Protein AF-0000000085121428 (afdb_homodimer)

pLDDT: mean 95.09, std 6.98, range [43.88, 98.94]

Solvent-accessible surface area (backbone atoms only — not comparable to full-atom values): 26892 Å² total; per-residue (Å²): 131,85,56,60,37,46,73,66,38,60,29,31,43,31,63,50,98,85,44,57,40,47,47,63,35,38,82,85,40,70,51,75,55,95,56,24,30,36,47,29,59,68,45,44,69,33,48,38,15,32,75,37,65,28,44,57,73,83,46,60,56,24,41,34,24,58,59,48,66,53,49,37,56,73,45,44,45,66,77,79,47,90,74,77,50,62,70,55,46,27,33,50,36,46,74,43,48,60,19,51,48,34,37,35,38,35,36,51,34,43,30,22,59,63,53,44,53,52,28,52,26,10,27,91,71,16,36,29,40,29,21,25,71,51,65,68,34,47,52,46,14,52,56,39,29,49,78,71,69,43,51,89,25,47,46,81,37,87,36,56,48,71,81,49,56,92,60,60,64,22,45,21,36,39,34,46,49,90,59,60,53,67,30,49,68,40,47,57,64,19,32,28,67,32,14,26,41,34,38,48,33,71,44,69,67,48,46,40,54,32,36,46,42,47,61,70,66,38,36,46,47,84,53,49,32,36,34,63,33,53,39,45,35,42,64,41,59,95,59,58,42,72,46,92,69,62,74,50,89,72,39,34,44,37,38,30,31,32,32,58,41,59,89,77,102,133,84,57,60,38,44,74,65,39,62,30,30,44,30,62,50,97,84,46,56,41,46,48,62,35,39,82,84,39,68,52,74,56,96,56,23,31,35,49,30,60,68,44,45,68,33,50,38,14,32,75,38,66,28,42,56,76,83,44,58,57,24,42,33,26,58,59,47,64,54,50,36,56,73,43,44,46,66,77,81,46,90,74,77,50,62,71,54,47,27,32,50,35,46,73,42,48,59,19,50,48,33,37,33,37,35,36,49,36,43,32,22,59,62,52,43,54,50,28,51,26,11,26,91,72,16,35,29,38,30,20,25,73,50,63,68,35,47,52,46,15,51,56,40,28,49,77,72,68,42,51,88,27,46,48,82,37,86,36,55,48,72,81,48,56,90,59,62,64,21,45,22,38,39,35,45,49,91,59,60,53,67,31,48,69,39,47,56,65,19,32,26,66,33,14,25,43,34,37,46,30,71,44,70,66,47,44,41,54,32,36,45,43,48,61,69,65,39,37,46,47,85,52,49,31,36,35,61,32,53,40,46,36,42,64,42,61,93,60,60,41,71,47,93,71,61,73,52,90,71,38,34,44,36,38,30,30,32,32,59,42,58,91,76,102

Radius of gyration: 23.63 Å; Cα contacts (8 Å, |Δi|>4): 1276; chains: 2; bounding box: 53×72×55 Å

Organism: Pyrolobus fumarii (strain DSM 11204 / 1A) (NCBI:txid694429)

Secondary structure (DSSP, 8-state):
---B--TT-EEEEESSSS-EEEEE--TT-EEEETTEEEEHHHHTTSBTTEEEEPBSTT--EEEEE---HHHHHHHTS--SS----HHHHHHHHHHTT--TT-EEEEE--TTSHHHHHHHHHH-TT-EEEEEES-HHHHHHHHHHHHHHT-GGGEEEEES-GGG-----SEEEEEE-SS-GGGGHHHHHHHEEEEEEEEEEESSHHHHHHHHHHHHHH-SBPPPEEEEEEEEEE---GGG-SB-S-------EEEEEEB---GGG-/---B--TT-EEEEESSSS-EEEEE--TT-EEEETTEEEEHHHHTTSBTTEEEEPBSTT--EEEEE---HHHHHHHTS--SS----HHHHHHHHHHTT--TT-EEEEE--TTSHHHHHHHHHH-TT-EEEEEES-HHHHHHHHHHHHHHT-GGGEEEEES-GGG-----SEEEEEE-SS-GGGGHHHHHHHEEEEEEEEEEESSHHHHHHHHHHHHHH-SBPPPEEEEEEEEEE---GGG-SB-S-------EEEEEEB---GGG-

Structure (mmCIF, N/CA/C/O backbone):
data_AF-0000000085121428-model_v1
#
loop_
_entity.id
_entity.type
_entity.pdbx_description
1 polymer 'Methyltransferase type 11'
#
loop_
_atom_site.group_PDB
_atom_site.id
_atom_site.type_symbol
_atom_site.label_atom_id
_atom_site.label_alt_id
_atom_site.label_comp_id
_atom_site.label_asym_id
_atom_site.label_entity_id
_atom_site.label_seq_id
_atom_site.pdbx_PDB_ins_code
_atom_site.Cartn_x
_atom_site.Cartn_y
_atom_site.Cartn_z
_atom_site.occupancy
_atom_site.B_iso_or_equiv
_atom_site.auth_seq_id
_atom_site.auth_comp_id
_atom_site.auth_asym_id
_atom_site.auth_atom_id
_atom_site.pdbx_PDB_model_num
ATOM 1 N N . MET A 1 1 ? 0.292 12.938 25.719 1 49.88 1 MET A N 1
ATOM 2 C CA . MET A 1 1 ? 1.582 13.609 25.859 1 49.88 1 MET A CA 1
ATOM 3 C C . MET A 1 1 ? 1.86 14.523 24.672 1 49.88 1 MET A C 1
ATOM 5 O O . MET A 1 1 ? 1.572 14.172 23.531 1 49.88 1 MET A O 1
ATOM 9 N N . THR A 1 2 ? 2.09 15.836 24.859 1 69.94 2 THR A N 1
ATOM 10 C CA . THR A 1 2 ? 2.305 16.922 23.906 1 69.94 2 THR A CA 1
ATOM 11 C C . THR A 1 2 ? 3.58 16.688 23.094 1 69.94 2 THR A C 1
ATOM 13 O O . THR A 1 2 ? 4.605 16.281 23.656 1 69.94 2 THR A O 1
ATOM 16 N N . CYS A 1 3 ? 3.521 16.391 21.844 1 88.44 3 CYS A N 1
ATOM 17 C CA . CYS A 1 3 ? 4.676 16.234 20.969 1 88.44 3 CYS A CA 1
ATOM 18 C C . CYS A 1 3 ? 5.465 17.531 20.891 1 88.44 3 CYS A C 1
ATOM 20 O O . CYS A 1 3 ? 4.957 18.547 20.375 1 88.44 3 CYS A O 1
ATOM 22 N N . THR A 1 4 ? 6.656 17.484 21.562 1 93.69 4 THR A N 1
ATOM 23 C CA . THR A 1 4 ? 7.582 18.609 21.453 1 93.69 4 THR A CA 1
ATOM 24 C C . THR A 1 4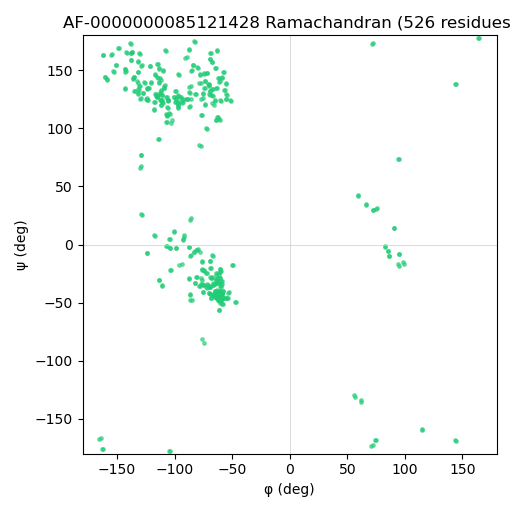 ? 8.836 18.203 20.672 1 93.69 4 THR A C 1
ATOM 26 O O . THR A 1 4 ? 9.43 17.156 20.953 1 93.69 4 THR A O 1
ATOM 29 N N . LEU A 1 5 ? 9.219 19 19.734 1 97.06 5 LEU A N 1
ATOM 30 C CA . LEU A 1 5 ? 10.359 18.688 18.891 1 97.06 5 LEU A CA 1
ATOM 31 C C . LEU A 1 5 ? 11.672 18.938 19.625 1 97.06 5 LEU A C 1
ATOM 33 O O . LEU A 1 5 ? 11.812 19.938 20.344 1 97.06 5 LEU A O 1
ATOM 37 N N . LYS A 1 6 ? 12.633 18.047 19.453 1 97.69 6 LYS A N 1
ATOM 38 C CA . LYS A 1 6 ? 13.914 18.125 20.156 1 97.69 6 LYS A CA 1
ATOM 39 C C . LYS A 1 6 ? 15.078 17.969 19.172 1 97.69 6 LYS A C 1
ATOM 41 O O . LYS A 1 6 ? 14.875 17.562 18.016 1 97.69 6 LYS A O 1
ATOM 46 N N . GLU A 1 7 ? 16.25 18.344 19.656 1 97.81 7 GLU A N 1
ATOM 47 C CA . GLU A 1 7 ? 17.438 18.094 18.859 1 97.81 7 GLU A CA 1
ATOM 48 C C . GLU A 1 7 ? 17.562 16.625 18.5 1 97.81 7 GLU A C 1
ATOM 50 O O . GLU A 1 7 ? 17.312 15.75 19.328 1 97.81 7 GLU A O 1
ATOM 55 N N . GLY A 1 8 ? 17.953 16.406 17.25 1 97 8 GLY A N 1
ATOM 56 C CA . GLY A 1 8 ? 18.109 15.031 16.797 1 97 8 GLY A CA 1
ATOM 57 C C . GLY A 1 8 ? 16.875 14.492 16.094 1 97 8 GLY A C 1
ATOM 58 O O . GLY A 1 8 ? 16.938 13.477 15.398 1 97 8 GLY A O 1
ATOM 59 N N . ASP A 1 9 ? 15.727 15.156 16.312 1 96.94 9 ASP A N 1
ATOM 60 C CA . ASP A 1 9 ? 14.492 14.711 15.672 1 96.94 9 ASP A CA 1
ATOM 61 C C . ASP A 1 9 ? 14.57 14.906 14.156 1 96.94 9 ASP A C 1
ATOM 63 O O . ASP A 1 9 ? 15.094 15.922 13.68 1 96.94 9 ASP A O 1
ATOM 67 N N . LEU A 1 10 ? 14.164 13.883 13.438 1 97 10 LEU A N 1
ATOM 68 C CA . LEU A 1 10 ? 13.898 14.062 12.016 1 97 10 LEU A CA 1
ATOM 69 C C . LEU A 1 10 ? 12.578 14.797 11.797 1 97 10 LEU A C 1
ATOM 71 O O . LEU A 1 10 ? 11.555 14.422 12.375 1 97 10 LEU A O 1
ATOM 75 N N . VAL A 1 11 ? 12.586 15.906 10.938 1 97.69 11 VAL A N 1
ATOM 76 C CA . VAL A 1 11 ? 11.367 16.688 10.758 1 97.69 11 VAL A CA 1
ATOM 77 C C . VAL A 1 11 ? 11.203 17.047 9.281 1 97.69 11 VAL A C 1
ATOM 79 O O . VAL A 1 11 ? 12.156 16.969 8.5 1 97.69 11 VAL A O 1
ATOM 82 N N . VAL A 1 12 ? 10.008 17.344 8.906 1 97.19 12 VAL A N 1
ATOM 83 C CA . VAL A 1 12 ? 9.711 18.031 7.656 1 97.19 12 VAL A CA 1
ATOM 84 C C . VAL A 1 12 ? 9.594 19.531 7.91 1 97.19 12 VAL A C 1
ATOM 86 O O . VAL A 1 12 ? 8.898 19.953 8.836 1 97.19 12 VAL A O 1
ATOM 89 N N . ILE A 1 13 ? 10.289 20.297 7.203 1 97.69 13 ILE A N 1
ATOM 90 C CA . ILE A 1 13 ? 10.109 21.734 7.156 1 97.69 13 ILE A CA 1
ATOM 91 C C . ILE A 1 13 ? 9.461 22.141 5.832 1 97.69 13 ILE A C 1
ATOM 93 O O . ILE A 1 13 ? 10.086 22.031 4.773 1 97.69 13 ILE A O 1
ATOM 97 N N . GLU A 1 14 ? 8.266 22.562 5.961 1 96.19 14 GLU A N 1
ATOM 98 C CA . GLU A 1 14 ? 7.473 22.906 4.785 1 96.19 14 GLU A CA 1
ATOM 99 C C . GLU A 1 14 ? 7.32 24.422 4.637 1 96.19 14 GLU A C 1
ATOM 101 O O . GLU A 1 14 ? 6.555 25.047 5.371 1 96.19 14 GLU A O 1
ATOM 106 N N . PHE A 1 15 ? 8.07 25 3.664 1 94.31 15 PHE A N 1
ATOM 107 C CA . PHE A 1 15 ? 7.953 26.422 3.381 1 94.31 15 PHE A CA 1
ATOM 108 C C . PHE A 1 15 ? 6.664 26.719 2.621 1 94.31 15 PHE A C 1
ATOM 110 O O . PHE A 1 15 ? 6.02 27.734 2.854 1 94.31 15 PHE A O 1
ATOM 117 N N . ASP A 1 16 ? 6.328 25.875 1.688 1 90 16 ASP A N 1
ATOM 118 C CA . ASP A 1 16 ? 5.09 25.891 0.91 1 90 16 ASP A CA 1
ATOM 119 C C . ASP A 1 16 ? 4.887 24.578 0.176 1 90 16 ASP A C 1
ATOM 121 O O . ASP A 1 16 ? 5.531 23.578 0.5 1 90 16 ASP A O 1
ATOM 125 N N . GLU A 1 17 ? 3.984 24.516 -0.751 1 84.25 17 GLU A N 1
ATOM 126 C CA . GLU A 1 17 ? 3.566 23.281 -1.398 1 84.25 17 GLU A CA 1
ATOM 127 C C . GLU A 1 17 ? 4.711 22.656 -2.193 1 84.25 17 GLU A C 1
ATOM 129 O O . GLU A 1 17 ? 4.758 21.438 -2.383 1 84.25 17 GLU A O 1
ATOM 134 N N . ARG A 1 18 ? 5.629 23.5 -2.582 1 86.44 18 ARG A N 1
ATOM 135 C CA . ARG A 1 18 ? 6.684 23.047 -3.475 1 86.44 18 ARG A CA 1
ATOM 136 C C . ARG A 1 18 ? 7.996 22.844 -2.719 1 86.44 18 ARG A C 1
ATOM 138 O O . ARG A 1 18 ? 8.891 22.156 -3.188 1 86.44 18 ARG A O 1
ATOM 145 N N . ARG A 1 19 ? 8.117 23.5 -1.573 1 93.69 19 ARG A N 1
ATOM 146 C CA . ARG A 1 19 ? 9.375 23.516 -0.842 1 93.69 19 ARG A CA 1
ATOM 147 C C . ARG A 1 19 ? 9.234 22.797 0.502 1 93.69 19 ARG A C 1
ATOM 149 O O . ARG A 1 19 ? 8.906 23.438 1.51 1 93.69 19 ARG A O 1
ATOM 156 N N . ARG A 1 20 ? 9.523 21.516 0.465 1 95.69 20 ARG A N 1
ATOM 157 C CA . ARG A 1 20 ? 9.547 20.672 1.652 1 95.69 20 ARG A CA 1
ATOM 158 C C . ARG A 1 20 ? 10.906 20 1.819 1 95.69 20 ARG A C 1
ATOM 160 O O . ARG A 1 20 ? 11.461 19.469 0.857 1 95.69 20 ARG A O 1
ATOM 167 N N . PHE A 1 21 ? 11.367 20.047 3.029 1 96.75 21 PHE A N 1
ATOM 168 C CA . PHE A 1 21 ? 12.68 19.484 3.314 1 96.75 21 PHE A CA 1
ATOM 169 C C . PHE A 1 21 ? 12.617 18.562 4.531 1 96.75 21 PHE A C 1
ATOM 171 O O . PHE A 1 21 ? 11.977 18.891 5.531 1 96.75 21 PHE A O 1
ATOM 178 N N . VAL A 1 22 ? 13.211 17.406 4.375 1 97.31 22 VAL A N 1
ATOM 179 C CA . VAL A 1 22 ? 13.375 16.531 5.52 1 97.31 22 VAL A CA 1
ATOM 180 C C . VAL A 1 22 ? 14.789 16.672 6.086 1 97.31 22 VAL A C 1
ATOM 182 O O . VAL A 1 22 ? 15.773 16.531 5.359 1 97.31 22 VAL A O 1
ATOM 185 N N . THR A 1 23 ? 14.867 16.969 7.348 1 96.69 23 THR A N 1
ATOM 186 C CA . THR A 1 23 ? 16.188 17.172 7.941 1 96.69 23 THR A CA 1
ATOM 187 C C . THR A 1 23 ? 16.172 16.812 9.422 1 96.69 23 THR A C 1
ATOM 189 O O . THR A 1 23 ? 15.117 16.781 10.055 1 96.69 23 THR A O 1
ATOM 192 N N . ARG A 1 24 ? 17.297 16.469 9.914 1 97.38 24 ARG A N 1
ATOM 193 C CA . ARG A 1 24 ? 17.484 16.25 11.344 1 97.38 24 ARG A CA 1
ATOM 194 C C . ARG A 1 24 ? 17.812 17.547 12.07 1 97.38 24 ARG A C 1
ATOM 196 O O . ARG A 1 24 ? 18.719 18.281 11.664 1 97.38 24 ARG A O 1
ATOM 203 N N . LEU A 1 25 ? 17.109 17.797 13.133 1 98 25 LEU A N 1
ATOM 204 C CA . LEU A 1 25 ? 17.312 19.047 13.875 1 98 25 LEU A CA 1
ATOM 205 C C . LEU A 1 25 ? 18.656 19.047 14.578 1 98 25 LEU A C 1
ATOM 207 O O . LEU A 1 25 ? 19.016 18.078 15.266 1 98 25 LEU A O 1
ATOM 211 N N . ARG A 1 26 ? 1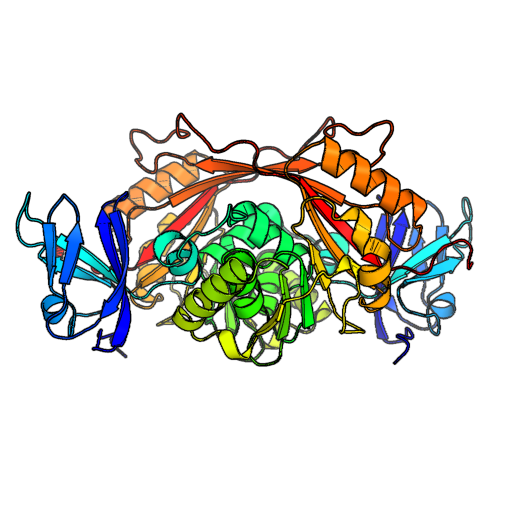9.359 20.094 14.367 1 98.19 26 ARG A N 1
ATOM 212 C CA . ARG A 1 26 ? 20.656 20.312 15.016 1 98.19 26 ARG A CA 1
ATOM 213 C C . ARG A 1 26 ? 20.766 21.734 15.531 1 98.19 26 ARG A C 1
ATOM 215 O O . ARG A 1 26 ? 20.484 22.688 14.805 1 98.19 26 ARG A O 1
ATOM 222 N N . LYS A 1 27 ? 21.203 21.828 16.812 1 98.12 27 LYS A N 1
ATOM 223 C CA . LYS A 1 27 ? 21.422 23.156 17.359 1 98.12 27 LYS A CA 1
ATOM 224 C C . LYS A 1 27 ? 22.391 23.953 16.516 1 98.12 27 LYS A C 1
ATOM 226 O O . LYS A 1 27 ? 23.422 23.438 16.094 1 98.12 27 LYS A O 1
ATOM 231 N N . GLY A 1 28 ? 22.047 25.172 16.219 1 97.88 28 GLY A N 1
ATOM 232 C CA . GLY A 1 28 ? 22.922 26.062 15.461 1 97.88 28 GLY A CA 1
ATOM 233 C C . GLY A 1 28 ? 22.766 25.891 13.961 1 97.88 28 GLY A C 1
ATOM 234 O O . GLY A 1 28 ? 23.281 26.719 13.195 1 97.88 28 GLY A O 1
ATOM 235 N N . ALA A 1 29 ? 22.062 24.891 13.492 1 98.06 29 ALA A N 1
ATOM 236 C CA . ALA A 1 29 ? 21.906 24.625 12.062 1 98.06 29 ALA A CA 1
ATOM 237 C C . ALA A 1 29 ? 20.719 25.406 11.484 1 98.06 29 ALA A C 1
ATOM 239 O O . ALA A 1 29 ? 20 26.078 12.219 1 98.06 29 ALA A O 1
ATOM 240 N N . ARG A 1 30 ? 20.688 25.406 10.18 1 97.69 30 ARG A N 1
ATOM 241 C CA . ARG A 1 30 ? 19.578 26.062 9.484 1 97.69 30 ARG A CA 1
ATOM 242 C C . ARG A 1 30 ? 19.188 25.281 8.242 1 97.69 30 ARG A C 1
ATOM 244 O O . ARG A 1 30 ? 19.969 24.484 7.715 1 97.69 30 ARG A O 1
ATOM 251 N N . THR A 1 31 ? 17.953 25.391 7.902 1 97 31 THR A N 1
ATOM 252 C CA . THR A 1 31 ? 17.438 24.891 6.625 1 97 31 THR A CA 1
ATOM 253 C C . THR A 1 31 ? 17.016 26.062 5.73 1 97 31 THR A C 1
ATOM 255 O O . THR A 1 31 ? 16.141 26.844 6.102 1 97 31 THR A O 1
ATOM 258 N N . GLY A 1 32 ? 17.672 26.125 4.555 1 93.69 32 GLY A N 1
ATOM 259 C CA . GLY A 1 32 ? 17.438 27.266 3.684 1 93.69 32 GLY A CA 1
ATOM 260 C C . GLY A 1 32 ? 16.672 26.906 2.426 1 93.69 32 GLY A C 1
ATOM 261 O O . GLY A 1 32 ? 16.672 25.734 2.004 1 93.69 32 GLY A O 1
ATOM 262 N N . SER A 1 33 ? 15.906 27.828 1.925 1 91.81 33 SER A N 1
ATOM 263 C CA . SER A 1 33 ? 15.25 27.812 0.625 1 91.81 33 SER A CA 1
ATOM 264 C C . SER A 1 33 ? 15.344 29.172 -0.067 1 91.81 33 SER A C 1
ATOM 266 O O . SER A 1 33 ? 15.906 30.109 0.489 1 91.81 33 SER A O 1
ATOM 268 N N . ASP A 1 34 ? 14.914 29.25 -1.321 1 92.69 34 ASP A N 1
ATOM 269 C CA . ASP A 1 34 ? 14.961 30.5 -2.061 1 92.69 34 ASP A CA 1
ATOM 270 C C . ASP A 1 34 ? 14 31.531 -1.464 1 92.69 34 ASP A C 1
ATOM 272 O O . ASP A 1 34 ? 14.102 32.719 -1.756 1 92.69 34 ASP A O 1
ATOM 276 N N . VAL A 1 35 ? 13.164 31.094 -0.541 1 93.56 35 VAL A N 1
ATOM 277 C CA . VAL A 1 35 ? 12.188 32.031 0.007 1 93.56 35 VAL A CA 1
ATOM 278 C C . VAL A 1 35 ? 12.586 32.406 1.433 1 93.56 35 VAL A C 1
ATOM 280 O O . VAL A 1 35 ? 11.852 33.156 2.111 1 93.56 35 VAL A O 1
ATOM 283 N N . GLY A 1 36 ? 13.711 31.797 1.885 1 95.19 36 GLY A N 1
ATOM 284 C CA . GLY A 1 36 ? 14.156 32.156 3.225 1 95.19 36 GLY A CA 1
ATOM 285 C C . GLY A 1 36 ? 14.773 30.969 3.965 1 95.19 36 GLY A C 1
ATOM 286 O O . GLY A 1 36 ? 15.094 29.953 3.357 1 95.19 36 GLY A O 1
ATOM 287 N N . VAL A 1 37 ? 14.969 31.266 5.293 1 96.81 37 VAL A N 1
ATOM 288 C CA . VAL A 1 37 ? 15.695 30.281 6.086 1 96.81 37 VAL A CA 1
ATOM 289 C C . VAL A 1 37 ? 14.945 30 7.387 1 96.81 37 VAL A C 1
ATOM 291 O O . VAL A 1 37 ? 14.352 30.906 7.969 1 96.81 37 VAL A O 1
ATOM 294 N N . VAL A 1 38 ? 14.883 28.781 7.801 1 97.5 38 VAL A N 1
ATOM 295 C CA . VAL A 1 38 ? 14.391 28.375 9.117 1 97.5 38 VAL A CA 1
ATOM 296 C C . VAL A 1 38 ? 15.562 27.969 10 1 97.5 38 VAL A C 1
ATOM 298 O O . VAL A 1 38 ? 16.359 27.109 9.625 1 97.5 38 VAL A O 1
ATOM 301 N N . LEU A 1 39 ? 15.648 28.609 11.141 1 98.06 39 LEU A N 1
ATOM 302 C CA . LEU A 1 39 ? 16.672 28.219 12.109 1 98.06 39 LEU A CA 1
ATOM 303 C C . LEU A 1 39 ? 16.203 27.031 12.93 1 98.06 39 LEU A C 1
ATOM 305 O O . LEU A 1 39 ? 15.102 27.031 13.469 1 98.06 39 LEU A O 1
ATOM 309 N N . HIS A 1 40 ? 17.078 26.016 12.992 1 98.5 40 HIS A N 1
ATOM 310 C CA . HIS A 1 40 ? 16.719 24.828 13.766 1 98.5 40 HIS A CA 1
ATOM 311 C C . HIS A 1 40 ? 16.453 25.188 15.227 1 98.5 40 HIS A C 1
ATOM 313 O O . HIS A 1 40 ? 15.617 24.562 15.883 1 98.5 40 HIS A O 1
ATOM 319 N N . ASP A 1 41 ? 17.125 26.188 15.742 1 98.12 41 ASP A N 1
ATOM 320 C CA . ASP A 1 41 ? 16.938 26.641 17.125 1 98.12 41 ASP A CA 1
ATOM 321 C C . ASP A 1 41 ? 15.523 27.141 17.344 1 98.12 41 ASP A C 1
ATOM 323 O O . ASP A 1 41 ? 14.992 27.047 18.453 1 98.12 41 ASP A O 1
ATOM 327 N N . ASP A 1 42 ? 14.891 27.719 16.328 1 97 42 ASP A N 1
ATOM 328 C CA . ASP A 1 42 ? 13.508 28.172 16.422 1 97 42 ASP A CA 1
ATOM 329 C C . ASP A 1 42 ? 12.547 26.984 16.438 1 97 42 ASP A C 1
ATOM 331 O O . ASP A 1 42 ? 11.391 27.109 16.859 1 97 42 ASP A O 1
ATOM 335 N N . VAL A 1 43 ? 12.961 25.875 15.898 1 97.56 43 VAL A N 1
ATOM 336 C CA . VAL A 1 43 ? 12.133 24.688 15.781 1 97.56 43 VAL A CA 1
ATOM 337 C C . VAL A 1 43 ? 12.242 23.859 17.062 1 97.56 43 VAL A C 1
ATOM 339 O O . VAL A 1 43 ? 11.242 23.344 17.562 1 97.56 43 VAL A O 1
ATOM 342 N N . ILE A 1 44 ? 13.477 23.734 17.531 1 98 44 ILE A N 1
ATOM 343 C CA . ILE A 1 44 ? 13.727 22.922 18.719 1 98 44 ILE A CA 1
ATOM 344 C C . ILE A 1 44 ? 12.93 23.5 19.906 1 98 44 ILE A C 1
ATOM 346 O O . ILE A 1 44 ? 13.016 24.688 20.188 1 98 44 ILE A O 1
ATOM 350 N N . GLY A 1 45 ? 12.109 22.688 20.516 1 96.12 45 GLY A N 1
ATOM 351 C CA . GLY A 1 45 ? 11.273 23.109 21.625 1 96.12 45 GLY A CA 1
ATOM 352 C C . GLY A 1 45 ? 9.844 23.438 21.203 1 96.12 45 GLY A C 1
ATOM 353 O O . GLY A 1 45 ? 8.961 23.578 22.047 1 96.12 45 GLY A O 1
ATOM 354 N N . SER A 1 46 ? 9.555 23.609 19.938 1 94.62 46 SER A N 1
ATOM 355 C CA . SER A 1 46 ? 8.211 23.891 19.438 1 94.62 46 SER A CA 1
ATOM 356 C C . SER A 1 46 ? 7.375 22.625 19.344 1 94.62 46 SER A C 1
ATOM 358 O O . SER A 1 46 ? 7.922 21.516 19.281 1 94.62 46 SER A O 1
ATOM 360 N N . PRO A 1 47 ? 6.117 22.766 19.469 1 93.62 47 PRO A N 1
ATOM 361 C CA . PRO A 1 47 ? 5.25 21.594 19.297 1 93.62 47 PRO A CA 1
ATOM 362 C C . PRO A 1 47 ? 5.305 21.031 17.891 1 93.62 47 PRO A C 1
ATOM 364 O O . PRO A 1 47 ? 5.547 21.766 16.922 1 93.62 47 PRO A O 1
ATOM 367 N N . CYS A 1 48 ? 5.043 19.688 17.797 1 94.12 48 CYS A N 1
ATOM 368 C CA . CYS A 1 48 ? 4.859 19.094 16.469 1 94.12 48 CYS A CA 1
ATOM 369 C C . CYS A 1 48 ? 3.674 19.734 15.758 1 94.12 48 CYS A C 1
ATOM 371 O O . CYS A 1 48 ? 2.629 19.969 16.359 1 94.12 48 CYS A O 1
ATOM 373 N N . GLY A 1 49 ? 3.887 19.922 14.508 1 93.62 49 GLY A N 1
ATOM 374 C CA . GLY A 1 49 ? 2.812 20.5 13.727 1 93.62 49 GLY A CA 1
ATOM 375 C C . GLY A 1 49 ? 2.631 22 13.977 1 93.62 49 GLY A C 1
ATOM 376 O O . GLY A 1 49 ? 1.507 22.5 13.961 1 93.62 49 GLY A O 1
ATOM 377 N N . SER A 1 50 ? 3.674 22.688 14.281 1 93.75 50 SER A N 1
ATOM 378 C CA . SER A 1 50 ? 3.59 24.125 14.562 1 93.75 50 SER A CA 1
ATOM 379 C C . SER A 1 50 ? 4.191 24.938 13.422 1 93.75 50 SER A C 1
ATOM 381 O O . SER A 1 50 ? 4.82 24.391 12.516 1 93.75 50 SER A O 1
ATOM 383 N N . TYR A 1 51 ? 3.93 26.234 13.43 1 94.5 51 TYR A N 1
ATOM 384 C CA . TYR A 1 51 ? 4.504 27.188 12.492 1 94.5 51 TYR A CA 1
ATOM 385 C C . TYR A 1 51 ? 5.684 27.922 13.117 1 94.5 51 TYR A C 1
ATOM 387 O O . TYR A 1 51 ? 5.609 28.359 14.266 1 94.5 51 TYR A O 1
ATOM 395 N N . VAL A 1 52 ? 6.762 27.984 12.375 1 95.38 52 VAL A N 1
ATOM 396 C CA . VAL A 1 52 ? 7.945 28.703 12.844 1 95.38 52 VAL A CA 1
ATOM 397 C C . VAL A 1 52 ? 8.305 29.812 11.859 1 95.38 52 VAL A C 1
ATOM 399 O O . VAL A 1 52 ? 8.016 29.703 10.664 1 95.38 52 VAL A O 1
ATOM 402 N N . PRO A 1 53 ? 8.953 30.859 12.336 1 95.31 53 PRO A N 1
ATOM 403 C CA . PRO A 1 53 ? 9.25 31.984 11.453 1 95.31 53 PRO A CA 1
ATOM 404 C C . PRO A 1 53 ? 10.305 31.672 10.398 1 95.31 53 PRO A C 1
ATOM 406 O O . PRO A 1 53 ? 11.258 30.938 10.68 1 95.31 53 PRO A O 1
ATOM 409 N N . VAL A 1 54 ? 10.062 32.094 9.227 1 96.12 54 VAL A N 1
ATOM 410 C CA . VAL A 1 54 ? 11.055 32.062 8.156 1 96.12 54 VAL A CA 1
ATOM 411 C C . VAL A 1 54 ? 11.805 33.406 8.125 1 96.12 54 VAL A C 1
ATOM 413 O O . VAL A 1 54 ? 11.195 34.469 8.07 1 96.12 54 VAL A O 1
ATOM 416 N N . ARG A 1 55 ? 13.047 33.25 8.211 1 94.69 55 ARG A N 1
ATOM 417 C CA . ARG A 1 55 ? 13.867 34.469 8.234 1 94.69 55 ARG A CA 1
ATOM 418 C C . ARG A 1 55 ? 14.414 34.781 6.844 1 94.69 55 ARG A C 1
ATOM 420 O O . ARG A 1 55 ? 14.75 33.875 6.082 1 94.69 55 ARG A O 1
ATOM 427 N N . GLY A 1 56 ? 14.508 36.094 6.672 1 86.06 56 GLY A N 1
ATOM 428 C CA . GLY A 1 56 ? 15.008 36.531 5.371 1 86.06 56 GLY A CA 1
ATOM 429 C C . GLY A 1 56 ? 14.008 36.312 4.25 1 86.06 56 GLY A C 1
ATOM 430 O O . GLY A 1 56 ? 12.922 35.781 4.477 1 86.06 56 GLY A O 1
ATOM 431 N N . GLY A 1 57 ? 14.367 36.844 3.043 1 79.94 57 GLY A N 1
ATOM 432 C CA . GLY A 1 57 ? 13.539 36.719 1.858 1 79.94 57 GLY A CA 1
ATOM 433 C C . GLY A 1 57 ? 12.18 37.375 2.002 1 79.94 57 GLY A C 1
ATOM 434 O O . GLY A 1 57 ? 12.086 38.531 2.371 1 79.94 57 GLY A O 1
ATOM 435 N N . ARG A 1 58 ? 11.07 36.75 1.628 1 77 58 ARG A N 1
ATOM 436 C CA . ARG A 1 58 ? 9.711 37.281 1.646 1 77 58 ARG A CA 1
ATOM 437 C C . ARG A 1 58 ? 9.117 37.219 3.051 1 77 58 ARG A C 1
ATOM 439 O O . ARG A 1 58 ? 8.055 37.812 3.303 1 77 58 ARG A O 1
ATOM 446 N N . GLY A 1 59 ? 9.867 36.625 4.035 1 81.5 59 GLY A N 1
ATOM 447 C CA . GLY A 1 59 ? 9.312 36.438 5.363 1 81.5 59 GLY A CA 1
ATOM 448 C C . GLY A 1 59 ? 8.227 35.375 5.402 1 81.5 59 GLY A C 1
ATOM 449 O O . GLY A 1 59 ? 8.148 34.531 4.516 1 81.5 59 GLY A O 1
ATOM 450 N N . GLY A 1 60 ? 7.504 35.188 6.562 1 91.25 60 GLY A N 1
ATOM 451 C CA . GLY A 1 60 ? 6.418 34.219 6.703 1 91.25 60 GLY A CA 1
ATOM 452 C C . GLY A 1 60 ? 6.723 33.125 7.688 1 91.25 60 GLY A C 1
ATOM 453 O O . GLY A 1 60 ? 7.441 33.312 8.672 1 91.25 60 GLY A O 1
ATOM 454 N N . TYR A 1 61 ? 5.965 32.062 7.492 1 94.31 61 TYR A N 1
ATOM 455 C CA . TYR A 1 61 ? 6.113 30.938 8.414 1 94.31 61 TYR A CA 1
ATOM 456 C C . TYR A 1 61 ? 6.254 29.625 7.656 1 94.31 61 TYR A C 1
ATOM 458 O O . TYR A 1 61 ? 5.746 29.484 6.543 1 94.31 61 TYR A O 1
ATOM 466 N N . ALA A 1 62 ? 6.984 28.75 8.258 1 95.5 62 ALA A N 1
ATOM 467 C CA . ALA A 1 62 ? 7.09 27.375 7.766 1 95.5 62 ALA A CA 1
ATOM 468 C C . ALA A 1 62 ? 6.441 26.406 8.742 1 95.5 62 ALA A C 1
ATOM 470 O O . ALA A 1 62 ? 6.477 26.609 9.961 1 95.5 62 ALA A O 1
ATOM 471 N N . LEU A 1 63 ? 5.836 25.453 8.172 1 95.75 63 LEU A N 1
ATOM 472 C CA . LEU A 1 63 ? 5.238 24.391 8.984 1 95.75 63 LEU A CA 1
ATOM 473 C C . LEU A 1 63 ? 6.25 23.297 9.281 1 95.75 63 LEU A C 1
ATOM 475 O O . LEU A 1 63 ? 7 22.875 8.398 1 95.75 63 LEU A O 1
ATOM 479 N N . VAL A 1 64 ? 6.266 22.859 10.578 1 96.81 64 VAL A N 1
ATOM 480 C CA . VAL A 1 64 ? 7.215 21.812 10.961 1 96.81 64 VAL A CA 1
ATOM 481 C C . VAL A 1 64 ? 6.48 20.672 11.648 1 96.81 64 VAL A C 1
ATOM 483 O O . VAL A 1 64 ? 5.723 20.891 12.594 1 96.81 64 VAL A O 1
ATOM 486 N N . TYR A 1 65 ? 6.711 19.453 11.234 1 95.31 65 TYR A N 1
ATOM 487 C CA . TYR A 1 65 ? 6.074 18.266 11.805 1 95.31 65 TYR A CA 1
ATOM 488 C C . TYR A 1 65 ? 6.941 17.031 11.609 1 95.31 65 TYR A C 1
ATOM 490 O O . TYR A 1 65 ? 7.922 17.062 10.859 1 95.31 65 TYR A O 1
ATOM 498 N N . LYS A 1 66 ? 6.645 15.977 12.352 1 95.38 66 LYS A N 1
ATOM 499 C CA . LYS A 1 66 ? 7.359 14.719 12.188 1 95.38 66 LYS A CA 1
ATOM 500 C C . LYS A 1 66 ? 6.996 14.047 10.867 1 95.38 66 LYS A C 1
ATOM 502 O O . LYS A 1 66 ? 5.824 14.008 10.484 1 95.38 66 LYS A O 1
ATOM 507 N N . PRO A 1 67 ? 7.98 13.516 10.195 1 95.5 67 PRO A N 1
ATOM 508 C CA . PRO A 1 67 ? 7.723 12.953 8.867 1 95.5 67 PRO A CA 1
ATOM 509 C C . PRO A 1 67 ? 7.074 11.57 8.93 1 95.5 67 PRO A C 1
ATOM 511 O O . PRO A 1 67 ? 7.312 10.812 9.875 1 95.5 67 PRO A O 1
ATOM 514 N N . SER A 1 68 ? 6.238 11.312 7.977 1 93.06 68 SER A N 1
ATOM 515 C CA . SER A 1 68 ? 5.859 9.938 7.652 1 93.06 68 SER A CA 1
ATOM 516 C C . SER A 1 68 ? 6.895 9.273 6.75 1 93.06 68 SER A C 1
ATOM 518 O O . SER A 1 68 ? 7.844 9.922 6.309 1 93.06 68 SER A O 1
ATOM 520 N N . ILE A 1 69 ? 6.715 8 6.488 1 94.5 69 ILE A N 1
ATOM 521 C CA . ILE A 1 69 ? 7.637 7.289 5.609 1 94.5 69 ILE A CA 1
ATOM 522 C C . ILE A 1 69 ? 7.625 7.93 4.223 1 94.5 69 ILE A C 1
ATOM 524 O O . ILE A 1 69 ? 8.68 8.109 3.605 1 94.5 69 ILE A O 1
ATOM 528 N N . ILE A 1 70 ? 6.504 8.312 3.734 1 95.06 70 ILE A N 1
ATOM 529 C CA . ILE A 1 70 ? 6.387 8.852 2.385 1 95.06 70 ILE A CA 1
ATOM 530 C C . ILE A 1 70 ? 7.062 10.227 2.322 1 95.06 70 ILE A C 1
ATOM 532 O O . ILE A 1 70 ? 7.66 10.578 1.304 1 95.06 70 ILE A O 1
ATOM 536 N N . ASP A 1 71 ? 6.969 11.047 3.387 1 95.5 71 ASP A N 1
ATOM 537 C CA . ASP A 1 71 ? 7.68 12.32 3.434 1 95.5 71 ASP A CA 1
ATOM 538 C C . ASP A 1 71 ? 9.18 12.125 3.203 1 95.5 71 ASP A C 1
ATOM 540 O O . ASP A 1 71 ? 9.789 12.859 2.43 1 95.5 71 ASP A O 1
ATOM 544 N N . VAL A 1 72 ? 9.688 11.133 3.893 1 96.56 72 VAL A N 1
ATOM 545 C CA . VAL A 1 72 ? 11.125 10.883 3.828 1 96.56 72 VAL A CA 1
ATOM 546 C C . VAL A 1 72 ? 11.5 10.375 2.439 1 96.56 72 VAL A C 1
ATOM 548 O O . VAL A 1 72 ? 12.484 10.828 1.852 1 96.56 72 VAL A O 1
ATOM 551 N N . LEU A 1 73 ? 10.695 9.484 1.916 1 95.69 73 LEU A N 1
ATOM 552 C CA . LEU A 1 73 ? 10.961 8.945 0.588 1 95.69 73 LEU A CA 1
ATOM 553 C C . LEU A 1 73 ? 10.93 10.047 -0.466 1 95.69 73 LEU A C 1
ATOM 555 O O . LEU A 1 73 ? 11.812 10.117 -1.323 1 95.69 73 LEU A O 1
ATOM 559 N N . GLU A 1 74 ? 9.984 10.914 -0.352 1 93.12 74 GLU A N 1
ATOM 560 C CA . GLU A 1 74 ? 9.75 11.914 -1.39 1 93.12 74 GLU A CA 1
ATOM 561 C C . GLU A 1 74 ? 10.688 13.102 -1.229 1 93.12 74 GLU A C 1
ATOM 563 O O . GLU A 1 74 ? 11.125 13.695 -2.217 1 93.12 74 GLU A O 1
ATOM 568 N N . HIS A 1 75 ? 11.039 13.43 0.019 1 94.12 75 HIS A N 1
ATOM 569 C CA . HIS A 1 75 ? 11.711 14.703 0.223 1 94.12 75 HIS A CA 1
ATOM 570 C C . HIS A 1 75 ? 13.047 14.516 0.934 1 94.12 75 HIS A C 1
ATOM 572 O O . HIS A 1 75 ? 13.852 15.453 1.02 1 94.12 75 HIS A O 1
ATOM 578 N N . GLY A 1 76 ? 13.344 13.344 1.382 1 94.5 76 GLY A N 1
ATOM 579 C CA . GLY A 1 76 ? 14.531 13.141 2.191 1 94.5 76 GLY A CA 1
ATOM 580 C C . GLY A 1 76 ? 15.602 12.344 1.479 1 94.5 76 GLY A C 1
ATOM 581 O O . GLY A 1 76 ? 16.797 12.602 1.654 1 94.5 76 GLY A O 1
ATOM 582 N N . PHE A 1 77 ? 15.18 11.422 0.692 1 94.88 77 PHE A N 1
ATOM 583 C CA . PHE A 1 77 ? 16.109 10.492 0.073 1 94.88 77 PHE A CA 1
ATOM 584 C C . PHE A 1 77 ? 16.891 11.172 -1.049 1 94.88 77 PHE A C 1
ATOM 586 O O . PHE A 1 77 ? 16.312 11.914 -1.849 1 94.88 77 PHE A O 1
ATOM 593 N N . ARG A 1 78 ? 18.125 10.93 -1.034 1 90.5 78 ARG A N 1
ATOM 594 C CA . ARG A 1 78 ? 18.922 11.242 -2.217 1 90.5 78 ARG A CA 1
ATOM 595 C C . ARG A 1 78 ? 18.578 10.305 -3.371 1 90.5 78 ARG A C 1
ATOM 597 O O . ARG A 1 78 ? 18.516 9.086 -3.188 1 90.5 78 ARG A O 1
ATOM 604 N N . ARG A 1 79 ? 18.375 10.93 -4.523 1 85.94 79 ARG A N 1
ATOM 605 C CA . ARG A 1 79 ? 17.969 10.117 -5.668 1 85.94 79 ARG A CA 1
ATOM 606 C C . ARG A 1 79 ? 19.156 9.867 -6.609 1 85.94 79 ARG A C 1
ATOM 608 O O . ARG A 1 79 ? 19.641 10.797 -7.254 1 85.94 79 ARG A O 1
ATOM 615 N N . ALA A 1 80 ? 19.641 8.688 -6.594 1 81.38 80 ALA A N 1
ATOM 616 C CA . ALA A 1 80 ? 20.719 8.289 -7.496 1 81.38 80 ALA A CA 1
ATOM 617 C C . ALA A 1 80 ? 20.172 7.602 -8.742 1 81.38 80 ALA A C 1
ATOM 619 O O . ALA A 1 80 ? 20.875 7.465 -9.75 1 81.38 80 ALA A O 1
ATOM 620 N N . THR A 1 81 ? 18.984 7.168 -8.703 1 84.12 81 THR A N 1
ATOM 621 C CA . THR A 1 81 ? 18.312 6.465 -9.797 1 84.12 81 THR A CA 1
ATOM 622 C C . THR A 1 81 ? 16.844 6.871 -9.875 1 84.12 81 THR A C 1
ATOM 624 O O . THR A 1 81 ? 16.344 7.574 -9 1 84.12 81 THR A O 1
ATOM 627 N N . GLN A 1 82 ? 16.281 6.5 -11 1 86.44 82 GLN A N 1
ATOM 628 C CA . GLN A 1 82 ? 14.836 6.645 -11.078 1 86.44 82 GLN A CA 1
ATOM 629 C C . GLN A 1 82 ? 14.141 5.77 -10.039 1 86.44 82 GLN A C 1
ATOM 631 O O . GLN A 1 82 ? 14.594 4.656 -9.75 1 86.44 82 GLN A O 1
ATOM 636 N N . VAL A 1 83 ? 13.055 6.258 -9.453 1 90.25 83 VAL A N 1
ATOM 637 C CA . VAL A 1 83 ? 12.383 5.543 -8.367 1 90.25 83 VAL A CA 1
ATOM 638 C C . VAL A 1 83 ? 11.008 5.082 -8.82 1 90.25 83 VAL A C 1
ATOM 640 O O . VAL A 1 83 ? 10.43 5.652 -9.75 1 90.25 83 VAL A O 1
ATOM 643 N N . ILE A 1 84 ? 10.562 3.967 -8.227 1 95.81 84 ILE A N 1
ATOM 644 C CA . ILE A 1 84 ? 9.164 3.584 -8.375 1 95.81 84 ILE A CA 1
ATOM 645 C C . ILE A 1 84 ? 8.289 4.469 -7.488 1 95.81 84 ILE A C 1
ATOM 647 O O . ILE A 1 84 ? 8.469 4.504 -6.27 1 95.81 84 ILE A O 1
ATOM 651 N N . TYR A 1 85 ? 7.309 5.082 -8.07 1 95 85 TYR A N 1
ATOM 652 C CA . TYR A 1 85 ? 6.461 6.031 -7.355 1 95 85 TYR A CA 1
ATOM 653 C C . TYR A 1 85 ? 5.586 5.316 -6.332 1 95 85 TYR A C 1
ATOM 655 O O . TYR A 1 85 ? 5.277 4.133 -6.488 1 95 85 TYR A O 1
ATOM 663 N N . PRO A 1 86 ? 5.113 6.07 -5.387 1 95.75 86 PRO A N 1
ATOM 664 C CA . PRO A 1 86 ? 4.293 5.48 -4.324 1 95.75 86 PRO A CA 1
ATOM 665 C C . PRO A 1 86 ? 3.037 4.797 -4.859 1 95.75 86 PRO A C 1
ATOM 667 O O . PRO A 1 86 ? 2.621 3.762 -4.336 1 95.75 86 PRO A O 1
ATOM 670 N N . LYS A 1 87 ? 2.428 5.32 -5.926 1 96.94 87 LYS A N 1
ATOM 671 C CA . LYS A 1 87 ? 1.231 4.688 -6.477 1 96.94 87 LYS A CA 1
ATOM 672 C C . LYS A 1 87 ? 1.521 3.256 -6.922 1 96.94 87 LYS A C 1
ATOM 674 O O . LYS A 1 87 ? 0.684 2.367 -6.75 1 96.94 87 LYS A O 1
ATOM 679 N N . ASP A 1 88 ? 2.717 3.043 -7.465 1 98.25 88 ASP A N 1
ATOM 680 C CA . ASP A 1 88 ? 3.105 1.728 -7.965 1 98.25 88 ASP A CA 1
ATOM 681 C C . ASP A 1 88 ? 3.662 0.855 -6.84 1 98.25 88 ASP A C 1
ATOM 683 O O . ASP A 1 88 ? 3.264 -0.301 -6.691 1 98.25 88 ASP A O 1
ATOM 687 N N . SER A 1 89 ? 4.598 1.415 -6.027 1 98.25 89 SER A N 1
ATOM 688 C CA . SER A 1 89 ? 5.27 0.62 -5.004 1 98.25 89 SER A CA 1
ATOM 689 C C . SER A 1 89 ? 4.293 0.181 -3.916 1 98.25 89 SER A C 1
ATOM 691 O O . SER A 1 89 ? 4.422 -0.913 -3.361 1 98.25 89 SER A O 1
ATOM 693 N N . ALA A 1 90 ? 3.311 1.031 -3.592 1 98.31 90 ALA A N 1
ATOM 694 C CA . ALA A 1 90 ? 2.289 0.65 -2.621 1 98.31 90 ALA A CA 1
ATOM 695 C C . ALA A 1 90 ? 1.479 -0.544 -3.117 1 98.31 90 ALA A C 1
ATOM 697 O O . ALA A 1 90 ? 1.254 -1.502 -2.373 1 98.31 90 ALA A O 1
ATOM 698 N N . LEU A 1 91 ? 1.064 -0.439 -4.355 1 98.56 91 LEU A N 1
ATOM 699 C CA . LEU A 1 91 ? 0.27 -1.524 -4.922 1 98.56 91 LEU A CA 1
ATOM 700 C C . LEU A 1 91 ? 1.09 -2.807 -5.02 1 98.56 91 LEU A C 1
ATOM 702 O O . LEU A 1 91 ? 0.599 -3.889 -4.691 1 98.56 91 LEU A O 1
ATOM 706 N N . ILE A 1 92 ? 2.354 -2.701 -5.441 1 98.75 92 ILE A N 1
ATOM 707 C CA . ILE A 1 92 ? 3.238 -3.857 -5.516 1 98.75 92 ILE A CA 1
ATOM 708 C C . ILE A 1 92 ? 3.352 -4.512 -4.141 1 98.75 92 ILE A C 1
ATOM 710 O O . ILE A 1 92 ? 3.234 -5.734 -4.016 1 98.75 92 ILE A O 1
ATOM 714 N N . ALA A 1 93 ? 3.545 -3.713 -3.125 1 98.56 93 ALA A N 1
ATOM 715 C CA . ALA A 1 93 ? 3.73 -4.234 -1.774 1 98.56 93 ALA A CA 1
ATOM 716 C C . ALA A 1 93 ? 2.5 -5.012 -1.313 1 98.56 93 ALA A C 1
ATOM 718 O O . ALA A 1 93 ? 2.619 -6.133 -0.812 1 98.56 93 ALA A O 1
ATOM 719 N N . VAL A 1 94 ? 1.356 -4.449 -1.553 1 97.88 94 VAL A N 1
ATOM 720 C CA . VAL A 1 94 ? 0.124 -5.078 -1.09 1 97.88 94 VAL A CA 1
ATOM 721 C C . VAL A 1 94 ? -0.139 -6.352 -1.892 1 97.88 94 VAL A C 1
ATOM 723 O O . VAL A 1 94 ? -0.474 -7.395 -1.321 1 97.88 94 VAL A O 1
ATOM 726 N N . LEU A 1 95 ? 0.079 -6.312 -3.201 1 97.94 95 LEU A N 1
ATOM 727 C CA . LEU A 1 95 ? -0.168 -7.473 -4.051 1 97.94 95 LEU A CA 1
ATOM 728 C C . LEU A 1 95 ? 0.82 -8.594 -3.74 1 97.94 95 LEU A C 1
ATOM 730 O O . LEU A 1 95 ? 0.487 -9.773 -3.867 1 97.94 95 LEU A O 1
ATOM 734 N N . ALA A 1 96 ? 2.002 -8.195 -3.277 1 97.94 96 ALA A N 1
ATOM 735 C CA . ALA A 1 96 ? 3.041 -9.18 -2.984 1 97.94 96 ALA A CA 1
ATOM 736 C C . ALA A 1 96 ? 2.908 -9.711 -1.561 1 97.94 96 ALA A C 1
ATOM 738 O O . ALA A 1 96 ? 3.695 -10.562 -1.132 1 97.94 96 ALA A O 1
ATOM 739 N N . GLY A 1 97 ? 1.934 -9.18 -0.846 1 96.31 97 GLY A N 1
ATOM 740 C CA . GLY A 1 97 ? 1.72 -9.648 0.512 1 96.31 97 GLY A CA 1
ATOM 741 C C . GLY A 1 97 ? 2.789 -9.188 1.482 1 96.31 97 GLY A C 1
ATOM 742 O O . GLY A 1 97 ? 3.141 -9.906 2.418 1 96.31 97 GLY A O 1
ATOM 743 N N . VAL A 1 98 ? 3.354 -8.039 1.212 1 97.94 98 VAL A N 1
ATOM 744 C CA . VAL A 1 98 ? 4.375 -7.496 2.102 1 97.94 98 VAL A CA 1
ATOM 745 C C . VAL A 1 98 ? 3.723 -6.984 3.383 1 97.94 98 VAL A C 1
ATOM 747 O O . VAL A 1 98 ? 2.861 -6.102 3.338 1 97.94 98 VAL A O 1
ATOM 750 N N . GLY A 1 99 ? 4.09 -7.492 4.512 1 97.31 99 GLY A N 1
ATOM 751 C CA . GLY A 1 99 ? 3.592 -7.121 5.828 1 97.31 99 GLY A CA 1
ATOM 752 C C . GLY A 1 99 ? 4.48 -7.598 6.961 1 97.31 99 GLY A C 1
ATOM 753 O O . GLY A 1 99 ? 5.543 -8.172 6.723 1 97.31 99 GLY A O 1
ATOM 754 N N . PRO A 1 100 ? 4.043 -7.363 8.156 1 97.56 100 PRO A N 1
ATOM 755 C CA . PRO A 1 100 ? 4.879 -7.695 9.312 1 97.56 100 PRO A CA 1
ATOM 756 C C . PRO A 1 100 ? 5.312 -9.156 9.328 1 97.56 100 PRO A C 1
ATOM 758 O O . PRO A 1 100 ? 4.477 -10.055 9.203 1 97.56 100 PRO A O 1
ATOM 761 N N . GLY A 1 101 ? 6.656 -9.375 9.414 1 97.56 101 GLY A N 1
ATOM 762 C CA . GLY A 1 101 ? 7.203 -10.719 9.531 1 97.56 101 GLY A CA 1
ATOM 763 C C . GLY A 1 101 ? 7.609 -11.312 8.195 1 97.56 101 GLY A C 1
ATOM 764 O O . GLY A 1 101 ? 8.266 -12.359 8.148 1 97.56 101 GLY A O 1
ATOM 765 N N . ALA A 1 102 ? 7.305 -10.688 7.09 1 97.94 102 ALA A N 1
ATOM 766 C CA . ALA A 1 102 ? 7.57 -11.242 5.762 1 97.94 102 ALA A CA 1
ATOM 767 C C . ALA A 1 102 ? 9.062 -11.219 5.445 1 97.94 102 ALA A C 1
ATOM 769 O O . ALA A 1 102 ? 9.789 -10.344 5.926 1 97.94 102 ALA A O 1
ATOM 770 N N . ARG A 1 103 ? 9.492 -12.164 4.719 1 98.75 103 ARG A N 1
ATOM 771 C CA . ARG A 1 103 ? 10.828 -12.219 4.141 1 98.75 103 ARG A CA 1
ATOM 772 C C . ARG A 1 103 ? 10.789 -11.93 2.645 1 98.75 103 ARG A C 1
ATOM 774 O O . ARG A 1 103 ? 10.188 -12.688 1.877 1 98.75 103 ARG A O 1
ATOM 781 N N . ILE A 1 104 ? 11.445 -10.859 2.236 1 98.88 104 ILE A N 1
ATOM 782 C CA . ILE A 1 104 ? 11.312 -10.359 0.874 1 98.88 104 ILE A CA 1
ATOM 783 C C . ILE A 1 104 ? 12.688 -10.281 0.214 1 98.88 104 ILE A C 1
ATOM 785 O O . ILE A 1 104 ? 13.648 -9.82 0.83 1 98.88 104 ILE A O 1
ATOM 789 N N . VAL A 1 105 ? 12.75 -10.758 -0.989 1 98.94 105 VAL A N 1
ATOM 790 C CA . VAL A 1 105 ? 13.906 -10.477 -1.83 1 98.94 105 VAL A CA 1
ATOM 791 C C . VAL A 1 105 ? 13.57 -9.352 -2.811 1 98.94 105 VAL A C 1
ATOM 793 O O . VAL A 1 105 ? 12.523 -9.391 -3.465 1 98.94 105 VAL A O 1
ATOM 796 N N . GLU A 1 106 ? 14.367 -8.375 -2.811 1 98.88 106 GLU A N 1
ATOM 797 C CA . GLU A 1 106 ? 14.281 -7.297 -3.791 1 98.88 106 GLU A CA 1
ATOM 798 C C . GLU A 1 106 ? 15.484 -7.309 -4.727 1 98.88 106 GLU A C 1
ATOM 800 O O . GLU A 1 106 ? 16.625 -7.453 -4.281 1 98.88 106 GLU A O 1
ATOM 805 N N . VAL A 1 107 ? 15.242 -7.254 -6.023 1 98.75 107 VAL A N 1
ATOM 806 C CA . VAL A 1 107 ? 16.312 -7.094 -7.012 1 98.75 107 VAL A CA 1
ATOM 807 C C . VAL A 1 107 ? 16.188 -5.727 -7.68 1 98.75 107 VAL A C 1
ATOM 809 O O . VAL A 1 107 ? 15.18 -5.414 -8.305 1 98.75 107 VAL A O 1
ATOM 812 N N . GLY A 1 108 ? 17.219 -4.977 -7.633 1 97.62 108 GLY A N 1
ATOM 813 C CA . GLY A 1 108 ? 17.188 -3.576 -8.016 1 97.62 108 GLY A CA 1
ATOM 814 C C . GLY A 1 108 ? 16.953 -2.639 -6.848 1 97.62 108 GLY A C 1
ATOM 815 O O . GLY A 1 108 ? 15.93 -1.97 -6.77 1 97.62 108 GLY A O 1
ATOM 816 N N . THR A 1 109 ? 18 -2.473 -6.004 1 97.25 109 THR A N 1
ATOM 817 C CA . THR A 1 109 ? 17.922 -1.637 -4.812 1 97.25 109 THR A CA 1
ATOM 818 C C . THR A 1 109 ? 17.797 -0.163 -5.191 1 97.25 109 THR A C 1
ATOM 820 O O . THR A 1 109 ? 16.984 0.566 -4.625 1 97.25 109 THR A O 1
ATOM 823 N N . GLY A 1 110 ? 18.672 0.265 -6.176 1 96 110 GLY A N 1
ATOM 824 C CA . GLY A 1 110 ? 18.734 1.665 -6.566 1 96 110 GLY A CA 1
ATOM 825 C C . GLY A 1 110 ? 19.016 2.598 -5.406 1 96 110 GLY A C 1
ATOM 826 O O . GLY A 1 110 ? 19.969 2.379 -4.645 1 96 110 GLY A O 1
ATOM 827 N N . SER A 1 111 ? 18.203 3.629 -5.285 1 95.94 111 SER A N 1
ATOM 828 C CA . SER A 1 111 ? 18.391 4.602 -4.211 1 95.94 111 SER A CA 1
ATOM 829 C C . SER A 1 111 ? 17.781 4.098 -2.904 1 95.94 111 SER A C 1
ATOM 831 O O . SER A 1 111 ? 17.891 4.758 -1.869 1 95.94 111 SER A O 1
ATOM 833 N N . GLY A 1 112 ? 17.141 3.008 -2.928 1 97.56 112 GLY A N 1
ATOM 834 C CA . GLY A 1 112 ? 16.594 2.391 -1.726 1 97.56 112 GLY A CA 1
ATOM 835 C C . GLY A 1 112 ? 15.18 2.826 -1.414 1 97.56 112 GLY A C 1
ATOM 836 O O . GLY A 1 112 ? 14.695 2.635 -0.296 1 97.56 112 GLY A O 1
ATOM 837 N N . PHE A 1 113 ? 14.516 3.467 -2.408 1 97.38 113 PHE A N 1
ATOM 838 C CA . PHE A 1 113 ? 13.164 3.969 -2.193 1 97.38 113 PHE A CA 1
ATOM 839 C C . PHE A 1 113 ? 12.211 2.828 -1.866 1 97.38 113 PHE A C 1
ATOM 841 O O . PHE A 1 113 ? 11.617 2.801 -0.787 1 97.38 113 PHE A O 1
ATOM 848 N N . VAL A 1 114 ? 12.164 1.869 -2.758 1 98.12 114 VAL A N 1
ATOM 849 C CA . VAL A 1 114 ? 11.266 0.737 -2.549 1 98.12 114 VAL A CA 1
ATOM 850 C C . VAL A 1 114 ? 11.781 -0.125 -1.397 1 98.12 114 VAL A C 1
ATOM 852 O O . VAL A 1 114 ? 10.992 -0.633 -0.596 1 98.12 114 VAL A O 1
ATOM 855 N N . THR A 1 115 ? 13.094 -0.244 -1.287 1 98.56 115 THR A N 1
ATOM 856 C CA . THR A 1 115 ? 13.711 -0.993 -0.195 1 98.56 115 THR A CA 1
ATOM 857 C C . THR A 1 115 ? 13.219 -0.483 1.155 1 98.56 115 THR A C 1
ATOM 859 O O . THR A 1 115 ? 12.852 -1.274 2.029 1 98.56 115 THR A O 1
ATOM 862 N N . ALA A 1 116 ? 13.188 0.821 1.325 1 98.38 116 ALA A N 1
ATOM 863 C CA . ALA A 1 116 ? 12.773 1.433 2.586 1 98.38 116 ALA A CA 1
ATOM 864 C C . ALA A 1 116 ? 11.305 1.153 2.877 1 98.38 116 ALA A C 1
ATOM 866 O O . ALA A 1 116 ? 10.938 0.851 4.016 1 98.38 116 ALA A O 1
ATOM 867 N N . LEU A 1 117 ? 10.477 1.285 1.844 1 98.44 117 LEU A N 1
ATOM 868 C CA . LEU A 1 117 ? 9.055 0.993 2.016 1 98.44 117 LEU A CA 1
ATOM 869 C C . LEU A 1 117 ? 8.844 -0.456 2.443 1 98.44 117 LEU A C 1
ATOM 871 O O . LEU A 1 117 ? 8.102 -0.728 3.387 1 98.44 117 LEU A O 1
ATOM 875 N N . LEU A 1 118 ? 9.523 -1.394 1.763 1 98.75 118 LEU A N 1
ATOM 876 C CA . LEU A 1 118 ? 9.422 -2.809 2.1 1 98.75 118 LEU A CA 1
ATOM 877 C C . LEU A 1 118 ? 9.906 -3.066 3.521 1 98.75 118 LEU A C 1
ATOM 879 O O . LEU A 1 118 ? 9.25 -3.77 4.293 1 98.75 118 LEU A O 1
ATOM 883 N N . ALA A 1 119 ? 11.055 -2.48 3.83 1 98.75 119 ALA A N 1
ATOM 884 C CA . ALA A 1 119 ? 11.641 -2.654 5.156 1 98.75 119 ALA A CA 1
ATOM 885 C C . ALA A 1 119 ? 10.703 -2.133 6.242 1 98.75 119 ALA A C 1
ATOM 887 O O . ALA A 1 119 ? 10.57 -2.742 7.305 1 98.75 119 ALA A O 1
ATOM 888 N N . TRP A 1 120 ? 10.141 -0.976 5.977 1 98 120 TRP A N 1
ATOM 889 C CA . TRP A 1 120 ? 9.188 -0.399 6.914 1 98 120 TRP A CA 1
ATOM 890 C C . TRP A 1 120 ? 8 -1.332 7.125 1 98 120 TRP A C 1
ATOM 892 O O . TRP A 1 120 ? 7.605 -1.603 8.266 1 98 120 TRP A O 1
ATOM 902 N N . LEU A 1 121 ? 7.469 -1.933 6.09 1 98.38 121 LEU A N 1
ATOM 903 C CA . LEU A 1 121 ? 6.246 -2.725 6.121 1 98.38 121 LEU A CA 1
ATOM 904 C C . LEU A 1 121 ? 6.492 -4.082 6.773 1 98.38 121 LEU A C 1
ATOM 906 O O . LEU A 1 121 ? 5.617 -4.609 7.465 1 98.38 121 LEU A O 1
ATOM 910 N N . VAL A 1 122 ? 7.641 -4.695 6.613 1 98.38 122 VAL A N 1
ATOM 911 C CA . VAL A 1 122 ? 7.879 -6.047 7.109 1 98.38 122 VAL A CA 1
ATOM 912 C C . VAL A 1 122 ? 8.094 -6.012 8.625 1 98.38 122 VAL A C 1
ATOM 914 O O . VAL A 1 122 ? 8.039 -7.047 9.289 1 98.38 122 VAL A O 1
ATOM 917 N N . GLY A 1 123 ? 8.469 -4.867 9.195 1 97.62 123 GLY A N 1
ATOM 918 C CA . GLY A 1 123 ? 8.625 -4.715 10.633 1 97.62 123 GLY A CA 1
ATOM 919 C C . GLY A 1 123 ? 9.867 -5.383 11.172 1 97.62 123 GLY A C 1
ATOM 920 O O . GLY A 1 123 ? 10.734 -5.809 10.406 1 97.62 123 GLY A O 1
ATOM 921 N N . GLU A 1 124 ? 9.914 -5.48 12.508 1 96.06 124 GLU A N 1
ATOM 922 C CA . GLU A 1 124 ? 11.117 -5.941 13.195 1 96.06 124 GLU A CA 1
ATOM 923 C C . GLU A 1 124 ? 11.297 -7.449 13.031 1 96.06 124 GLU A C 1
ATOM 925 O O . GLU A 1 124 ? 12.414 -7.957 13.141 1 96.06 124 GLU A O 1
ATOM 930 N N . ASN A 1 125 ? 10.227 -8.102 12.758 1 96.5 125 ASN A N 1
ATOM 931 C CA . ASN A 1 125 ? 10.289 -9.555 12.672 1 96.5 125 ASN A CA 1
ATOM 932 C C . ASN A 1 125 ? 10.391 -10.023 11.219 1 96.5 125 ASN A C 1
ATOM 934 O O . ASN A 1 125 ? 10.43 -11.227 10.953 1 96.5 125 ASN A O 1
ATOM 938 N N . GLY A 1 126 ? 10.336 -9.055 10.312 1 98.12 126 GLY A N 1
ATOM 939 C CA . GLY A 1 126 ? 10.547 -9.367 8.906 1 98.12 126 GLY A CA 1
ATOM 940 C C . GLY A 1 126 ? 11.914 -8.93 8.406 1 98.12 126 GLY A C 1
ATOM 941 O O . GLY A 1 126 ? 12.75 -8.461 9.188 1 98.12 126 GLY A O 1
ATOM 942 N N . HIS A 1 127 ? 12.133 -9.141 7.113 1 98.88 127 HIS A N 1
ATOM 943 C CA . HIS A 1 127 ? 13.453 -8.812 6.598 1 98.88 127 HIS A CA 1
ATOM 944 C C . HIS A 1 127 ? 13.43 -8.648 5.082 1 98.88 127 HIS A C 1
ATOM 946 O O . HIS A 1 127 ? 12.688 -9.352 4.391 1 98.88 127 HIS A O 1
ATOM 952 N N . VAL A 1 128 ? 14.211 -7.734 4.59 1 98.94 128 VAL A N 1
ATOM 953 C CA . VAL A 1 128 ? 14.367 -7.5 3.158 1 98.94 128 VAL A CA 1
ATOM 954 C C . VAL A 1 128 ? 15.797 -7.816 2.74 1 98.94 128 VAL A C 1
ATOM 956 O O . VAL A 1 128 ? 16.75 -7.363 3.379 1 98.94 128 VAL A O 1
ATOM 959 N N . TYR A 1 129 ? 15.922 -8.641 1.752 1 98.94 129 TYR A N 1
ATOM 960 C CA . TYR A 1 129 ? 17.203 -8.906 1.102 1 98.94 129 TYR A CA 1
ATOM 961 C C . TYR A 1 129 ? 17.266 -8.25 -0.272 1 98.94 129 TYR A C 1
ATOM 963 O O . TYR A 1 129 ? 16.562 -8.664 -1.197 1 98.94 129 TYR A O 1
ATOM 971 N N . THR A 1 130 ? 18.125 -7.242 -0.391 1 98.81 130 THR A N 1
ATOM 972 C CA . THR A 1 130 ? 18.109 -6.484 -1.638 1 98.81 130 THR A CA 1
ATOM 973 C C . THR A 1 130 ? 19.422 -6.688 -2.4 1 98.81 130 THR A C 1
ATOM 975 O O . THR A 1 130 ? 20.5 -6.773 -1.797 1 98.81 130 THR A O 1
ATOM 978 N N . TYR A 1 131 ? 19.312 -6.816 -3.717 1 98.75 131 TYR A N 1
ATOM 979 C CA . TYR A 1 131 ? 20.438 -7.066 -4.621 1 98.75 131 TYR A CA 1
ATOM 980 C C . TYR A 1 131 ? 20.641 -5.887 -5.559 1 98.75 131 TYR A C 1
ATOM 982 O O . TYR A 1 131 ? 19.703 -5.406 -6.188 1 98.75 131 TYR A O 1
ATOM 990 N N . GLU A 1 132 ? 21.781 -5.406 -5.621 1 97.75 132 GLU A N 1
ATOM 991 C CA . GLU A 1 132 ? 22.172 -4.297 -6.484 1 97.75 132 GLU A CA 1
ATOM 992 C C . GLU A 1 132 ? 23.594 -4.504 -7.031 1 97.75 132 GLU A C 1
ATOM 994 O O . GLU A 1 132 ? 24.484 -4.91 -6.297 1 97.75 132 GLU A O 1
ATOM 999 N N . VAL A 1 133 ? 23.75 -4.27 -8.312 1 97 133 VAL A N 1
ATOM 1000 C CA . VAL A 1 133 ? 25.031 -4.516 -8.961 1 97 133 VAL A CA 1
ATOM 1001 C C . VAL A 1 133 ? 25.922 -3.275 -8.844 1 97 133 VAL A C 1
ATOM 1003 O O . VAL A 1 133 ? 27.156 -3.375 -8.867 1 97 133 VAL A O 1
ATOM 1006 N N . ARG A 1 134 ? 25.375 -2.072 -8.781 1 96.31 134 ARG A N 1
ATOM 1007 C CA . ARG A 1 134 ? 26.141 -0.826 -8.695 1 96.31 134 ARG A CA 1
ATOM 1008 C C . ARG A 1 134 ? 26.469 -0.481 -7.25 1 96.31 134 ARG A C 1
ATOM 1010 O O . ARG A 1 134 ? 25.562 -0.177 -6.457 1 96.31 134 ARG A O 1
ATOM 1017 N N . ARG A 1 135 ? 27.625 -0.413 -6.961 1 96.56 135 ARG A N 1
ATOM 1018 C CA . ARG A 1 135 ? 28.078 -0.16 -5.602 1 96.56 135 ARG A CA 1
ATOM 1019 C C . ARG A 1 135 ? 27.641 1.218 -5.121 1 96.56 135 ARG A C 1
ATOM 1021 O O . ARG A 1 135 ? 27.219 1.374 -3.975 1 96.56 135 ARG A O 1
ATOM 1028 N N . GLU A 1 136 ? 27.797 2.145 -5.945 1 95.94 136 GLU A N 1
ATOM 1029 C CA . GLU A 1 136 ? 27.438 3.514 -5.574 1 95.94 136 GLU A CA 1
ATOM 1030 C C . GLU A 1 136 ? 25.969 3.625 -5.195 1 95.94 136 GLU A C 1
ATOM 1032 O O . GLU A 1 136 ? 25.609 4.324 -4.246 1 95.94 136 GLU A O 1
ATOM 1037 N N . ALA A 1 137 ? 25.125 2.959 -5.977 1 95.31 137 ALA A N 1
ATOM 1038 C CA . ALA A 1 137 ? 23.688 2.947 -5.668 1 95.31 137 ALA A CA 1
ATOM 1039 C C . ALA A 1 137 ? 23.438 2.309 -4.309 1 95.31 137 ALA A C 1
ATOM 1041 O O . ALA A 1 137 ? 22.641 2.824 -3.516 1 95.31 137 ALA A O 1
ATOM 1042 N N . LEU A 1 138 ? 24.094 1.291 -4.051 1 95.75 138 LEU A N 1
ATOM 1043 C CA . LEU A 1 138 ? 23.922 0.578 -2.787 1 95.75 138 LEU A CA 1
ATOM 1044 C C . LEU A 1 138 ? 24.344 1.452 -1.61 1 95.75 138 LEU A C 1
ATOM 1046 O O . LEU A 1 138 ? 23.688 1.464 -0.571 1 95.75 138 LEU A O 1
ATOM 1050 N N . GLU A 1 139 ? 25.438 2.109 -1.767 1 96.19 139 GLU A N 1
ATOM 1051 C CA . GLU A 1 139 ? 25.922 2.998 -0.709 1 96.19 139 GLU A CA 1
ATOM 1052 C C . GLU A 1 139 ? 24.922 4.125 -0.452 1 96.19 139 GLU A C 1
ATOM 1054 O O . GLU A 1 139 ? 24.672 4.492 0.699 1 96.19 139 GLU A O 1
ATOM 1059 N N . THR A 1 140 ? 24.406 4.645 -1.528 1 96.56 140 THR A N 1
ATOM 1060 C CA . THR A 1 140 ? 23.375 5.664 -1.401 1 96.56 140 THR A CA 1
ATOM 1061 C C . THR A 1 140 ? 22.156 5.113 -0.658 1 96.56 140 THR A C 1
ATOM 1063 O O . THR A 1 140 ? 21.625 5.766 0.245 1 96.56 140 THR A O 1
ATOM 1066 N N . ALA A 1 141 ? 21.734 3.916 -1.027 1 97.44 141 ALA A N 1
ATOM 1067 C CA . ALA A 1 141 ? 20.594 3.281 -0.389 1 97.44 141 ALA A CA 1
ATOM 1068 C C . ALA A 1 141 ? 20.828 3.09 1.106 1 97.44 141 ALA A C 1
ATOM 1070 O O . ALA A 1 141 ? 19.938 3.34 1.92 1 97.44 141 ALA A O 1
ATOM 1071 N N . LYS A 1 142 ? 22.031 2.67 1.435 1 97.38 142 LYS A N 1
ATOM 1072 C CA . LYS A 1 142 ? 22.375 2.457 2.838 1 97.38 142 LYS A CA 1
ATOM 1073 C C . LYS A 1 142 ? 22.266 3.754 3.633 1 97.38 142 LYS A C 1
ATOM 1075 O O . LYS A 1 142 ? 21.688 3.775 4.723 1 97.38 142 LYS A O 1
ATOM 1080 N N . ARG A 1 143 ? 22.766 4.793 3.086 1 96.19 143 ARG A N 1
ATOM 1081 C CA . ARG A 1 143 ? 22.688 6.094 3.736 1 96.19 143 ARG A CA 1
ATOM 1082 C C . ARG A 1 143 ? 21.25 6.555 3.879 1 96.19 143 ARG A C 1
ATOM 1084 O O . ARG A 1 143 ? 20.844 7.051 4.934 1 96.19 143 ARG A O 1
ATOM 1091 N N . ASN A 1 144 ? 20.516 6.371 2.826 1 96.94 144 ASN A N 1
ATOM 1092 C CA . ASN A 1 144 ? 19.109 6.758 2.834 1 96.94 144 ASN A CA 1
ATOM 1093 C C . ASN A 1 144 ? 18.328 5.988 3.893 1 96.94 144 ASN A C 1
ATOM 1095 O O . ASN A 1 144 ? 17.562 6.578 4.652 1 96.94 144 ASN A O 1
ATOM 1099 N N . LEU A 1 145 ? 18.547 4.695 3.969 1 97.38 145 LEU A N 1
ATOM 1100 C CA . LEU A 1 145 ? 17.797 3.879 4.918 1 97.38 145 LEU A CA 1
ATOM 1101 C C . LEU A 1 145 ? 18.203 4.211 6.352 1 97.38 145 LEU A C 1
ATOM 1103 O O . LEU A 1 145 ? 17.391 4.09 7.27 1 97.38 145 LEU A O 1
ATOM 1107 N N . ALA A 1 146 ? 19.406 4.637 6.516 1 95.5 146 ALA A N 1
ATOM 1108 C CA . ALA A 1 146 ? 19.875 5.02 7.84 1 95.5 146 ALA A CA 1
ATOM 1109 C C . ALA A 1 146 ? 19.094 6.215 8.383 1 95.5 146 ALA A C 1
ATOM 1111 O O . ALA A 1 146 ? 18.891 6.332 9.594 1 95.5 146 ALA A O 1
ATOM 1112 N N . MET A 1 147 ? 18.609 7.055 7.527 1 93.38 147 MET A N 1
ATOM 1113 C CA . MET A 1 147 ? 17.812 8.203 7.93 1 93.38 147 MET A CA 1
ATOM 1114 C C . MET A 1 147 ? 16.547 7.762 8.656 1 93.38 147 MET A C 1
ATOM 1116 O O . MET A 1 147 ? 16.047 8.469 9.539 1 93.38 147 MET A O 1
ATOM 1120 N N . LEU A 1 148 ? 16.078 6.574 8.312 1 94.06 148 LEU A N 1
ATOM 1121 C CA . LEU A 1 148 ? 14.828 6.066 8.867 1 94.06 148 LEU A CA 1
ATOM 1122 C C . LEU A 1 148 ? 15.094 5.008 9.93 1 94.06 148 LEU A C 1
ATOM 1124 O O . LEU A 1 148 ? 14.164 4.488 10.547 1 94.06 148 LEU A O 1
ATOM 1128 N N . GLY A 1 149 ? 16.359 4.699 10.117 1 94.75 149 GLY A N 1
ATOM 1129 C CA . GLY A 1 149 ? 16.703 3.648 11.062 1 94.75 149 GLY A CA 1
ATOM 1130 C C . GLY A 1 149 ? 16.219 2.275 10.633 1 94.75 149 GLY A C 1
ATOM 1131 O O . GLY A 1 149 ? 15.82 1.461 11.469 1 94.75 149 GLY A O 1
ATOM 1132 N N . LEU A 1 150 ? 16.219 1.992 9.328 1 96.88 150 LEU A N 1
ATOM 1133 C CA . LEU A 1 150 ? 15.641 0.755 8.805 1 96.88 150 LEU A CA 1
ATOM 1134 C C . LEU A 1 150 ? 16.734 -0.225 8.406 1 96.88 150 LEU A C 1
ATOM 1136 O O . LEU A 1 150 ? 16.453 -1.324 7.926 1 96.88 150 LEU A O 1
ATOM 1140 N N . GLU A 1 151 ? 17.953 0.064 8.641 1 94.56 151 GLU A N 1
ATOM 1141 C CA . GLU A 1 151 ? 19.094 -0.701 8.133 1 94.56 151 GLU A CA 1
ATOM 1142 C C . GLU A 1 151 ? 19.109 -2.113 8.703 1 94.56 151 GLU A C 1
ATOM 1144 O O . GLU A 1 151 ? 19.516 -3.062 8.023 1 94.56 151 GLU A O 1
ATOM 1149 N N . LYS A 1 152 ? 18.656 -2.242 9.906 1 96.38 152 LYS A N 1
ATOM 1150 C CA . LYS A 1 152 ? 18.703 -3.545 10.562 1 96.38 152 LYS A CA 1
ATOM 1151 C C . LYS A 1 152 ? 17.734 -4.531 9.906 1 96.38 152 LYS A C 1
ATOM 1153 O O . LYS A 1 152 ? 17.875 -5.742 10.086 1 96.38 152 LYS A O 1
ATOM 1158 N N . ARG A 1 153 ? 16.781 -4.051 9.219 1 98.25 153 ARG A N 1
ATOM 1159 C CA . ARG A 1 153 ? 15.758 -4.891 8.602 1 98.25 153 ARG A CA 1
ATOM 1160 C C . ARG A 1 153 ? 16.141 -5.254 7.168 1 98.25 153 ARG A C 1
ATOM 1162 O O . ARG A 1 153 ? 15.359 -5.879 6.449 1 98.25 153 ARG A O 1
ATOM 1169 N N . VAL A 1 154 ? 17.359 -4.844 6.738 1 98.81 154 VAL A N 1
ATOM 1170 C CA . VAL A 1 154 ? 17.734 -5.02 5.34 1 98.81 154 VAL A CA 1
ATOM 1171 C C . VAL A 1 154 ? 19.125 -5.641 5.246 1 98.81 154 VAL A C 1
ATOM 1173 O O . VAL A 1 154 ? 20.047 -5.219 5.945 1 98.81 154 VAL A O 1
ATOM 1176 N N . THR A 1 155 ? 19.266 -6.668 4.5 1 98.88 155 THR A N 1
ATOM 1177 C CA . THR A 1 155 ? 20.562 -7.16 4.059 1 98.88 155 THR A CA 1
ATOM 1178 C C . THR A 1 155 ? 20.859 -6.688 2.637 1 98.88 155 THR A C 1
ATOM 1180 O O . THR A 1 155 ? 20.094 -6.961 1.713 1 98.88 155 THR A O 1
ATOM 1183 N N . PHE A 1 156 ? 21.969 -6.008 2.506 1 98.56 156 PHE A N 1
ATOM 1184 C CA . PHE A 1 156 ? 22.375 -5.469 1.215 1 98.56 156 PHE A CA 1
ATOM 1185 C C . PHE A 1 156 ? 23.375 -6.395 0.533 1 98.56 156 PHE A C 1
ATOM 1187 O O . PHE A 1 156 ? 24.453 -6.672 1.079 1 98.56 156 PHE A O 1
ATOM 1194 N N . HIS A 1 157 ? 22.984 -6.895 -0.623 1 98.62 157 HIS A N 1
ATOM 1195 C CA . HIS A 1 157 ? 23.891 -7.707 -1.428 1 98.62 157 HIS A CA 1
ATOM 1196 C C . HIS A 1 157 ? 24.422 -6.926 -2.631 1 98.62 157 HIS A C 1
ATOM 1198 O O . HIS A 1 157 ? 23.641 -6.559 -3.52 1 98.62 157 HIS A O 1
ATOM 1204 N N . HIS A 1 158 ? 25.719 -6.664 -2.602 1 98.38 158 HIS A N 1
ATOM 1205 C CA . HIS A 1 158 ? 26.344 -6.23 -3.84 1 98.38 158 HIS A CA 1
ATOM 1206 C C . HIS A 1 158 ? 26.609 -7.41 -4.77 1 98.38 158 HIS A C 1
ATOM 1208 O O . HIS A 1 158 ? 27.719 -7.961 -4.781 1 98.38 158 HIS A O 1
ATOM 1214 N N . ARG A 1 159 ? 25.562 -7.715 -5.512 1 97.62 159 ARG A N 1
ATOM 1215 C CA . ARG A 1 159 ? 25.578 -8.961 -6.266 1 97.62 159 ARG A CA 1
ATOM 1216 C C . ARG A 1 159 ? 24.594 -8.914 -7.422 1 97.62 159 ARG A C 1
ATOM 1218 O O . ARG A 1 159 ? 23.516 -8.32 -7.305 1 97.62 159 ARG A O 1
ATOM 1225 N N . ASP A 1 160 ? 25 -9.5 -8.508 1 97.88 160 ASP A N 1
ATOM 1226 C CA . ASP A 1 160 ? 24.078 -9.734 -9.617 1 97.88 160 ASP A CA 1
ATOM 1227 C C . ASP A 1 160 ? 23.156 -10.906 -9.32 1 97.88 160 ASP A C 1
ATOM 1229 O O . ASP A 1 160 ? 23.594 -12.055 -9.266 1 97.88 160 ASP A O 1
ATOM 1233 N N . ALA A 1 161 ? 21.906 -10.594 -9.133 1 97.69 161 ALA A N 1
ATOM 1234 C CA . ALA A 1 161 ? 20.938 -11.617 -8.766 1 97.69 161 ALA A CA 1
ATOM 1235 C C . ALA A 1 161 ? 20.859 -12.695 -9.844 1 97.69 161 ALA A C 1
ATOM 1237 O O . ALA A 1 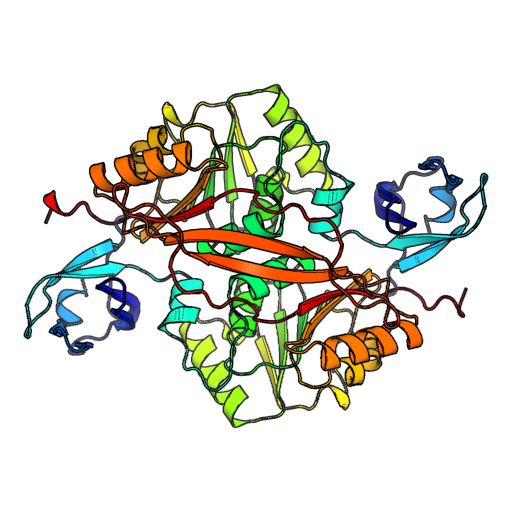161 ? 20.422 -13.82 -9.57 1 97.69 161 ALA A O 1
ATOM 1238 N N . ARG A 1 162 ? 21.234 -12.375 -11.117 1 96.25 162 ARG A N 1
ATOM 1239 C CA . ARG A 1 162 ? 21.234 -13.352 -12.203 1 96.25 162 ARG A CA 1
ATOM 1240 C C . ARG A 1 162 ? 22.203 -14.484 -11.906 1 96.25 162 ARG A C 1
ATOM 1242 O O . ARG A 1 162 ? 22.078 -15.578 -12.453 1 96.25 162 ARG A O 1
ATOM 1249 N N . LEU A 1 163 ? 23.172 -14.164 -11.086 1 96.25 163 LEU A N 1
ATOM 1250 C CA . LEU A 1 163 ? 24.188 -15.156 -10.727 1 96.25 163 LEU A CA 1
ATOM 1251 C C . LEU A 1 163 ? 23.719 -15.992 -9.547 1 96.25 163 LEU A C 1
ATOM 1253 O O . LEU A 1 163 ? 24.391 -16.953 -9.164 1 96.25 163 LEU A O 1
ATOM 1257 N N . GLY A 1 164 ? 22.641 -15.57 -8.961 1 97.19 164 GLY A N 1
ATOM 1258 C CA . GLY A 1 164 ? 22.078 -16.359 -7.867 1 97.19 164 GLY A CA 1
ATOM 1259 C C . GLY A 1 164 ? 21.469 -15.516 -6.77 1 97.19 164 GLY A C 1
ATOM 1260 O O . GLY A 1 164 ? 22.016 -14.469 -6.41 1 97.19 164 GLY A O 1
ATOM 1261 N N . ILE A 1 165 ? 20.391 -15.875 -6.277 1 98.44 165 ILE A N 1
ATOM 1262 C CA . ILE A 1 165 ? 19.75 -15.367 -5.066 1 98.44 165 ILE A CA 1
ATOM 1263 C C . ILE A 1 165 ? 20.078 -16.281 -3.891 1 98.44 165 ILE A C 1
ATOM 1265 O O . ILE A 1 165 ? 19.859 -17.5 -3.965 1 98.44 165 ILE A O 1
ATOM 1269 N N . LEU A 1 166 ? 20.562 -15.734 -2.818 1 98.69 166 LEU A N 1
ATOM 1270 C CA . LEU A 1 166 ? 21.125 -16.531 -1.732 1 98.69 166 LEU A CA 1
ATOM 1271 C C . LEU A 1 166 ? 20.031 -17.094 -0.834 1 98.69 166 LEU A C 1
ATOM 1273 O O . LEU A 1 166 ? 20.203 -18.125 -0.198 1 98.69 166 LEU A O 1
ATOM 1277 N N . GLU A 1 167 ? 18.953 -16.438 -0.763 1 98.5 167 GLU A N 1
ATOM 1278 C CA . GLU A 1 167 ? 17.875 -16.781 0.153 1 98.5 167 GLU A CA 1
ATOM 1279 C C . GLU A 1 167 ? 16.969 -17.859 -0.44 1 98.5 167 GLU A C 1
ATOM 1281 O O . GLU A 1 167 ? 16.938 -18.047 -1.658 1 98.5 167 GLU A O 1
ATOM 1286 N N . GLU A 1 168 ? 16.344 -18.578 0.391 1 97.75 168 GLU A N 1
ATOM 1287 C CA . GLU A 1 168 ? 15.328 -19.562 0.031 1 97.75 168 GLU A CA 1
ATOM 1288 C C . GLU A 1 168 ? 14.07 -19.406 0.886 1 97.75 168 GLU A C 1
ATOM 1290 O O . GLU A 1 168 ? 14.109 -18.766 1.936 1 97.75 168 GLU A O 1
ATOM 1295 N N . ASN A 1 169 ? 13.016 -19.906 0.356 1 97 169 ASN A N 1
ATOM 1296 C CA . ASN A 1 169 ? 11.742 -19.953 1.069 1 97 169 ASN A CA 1
ATOM 1297 C C . ASN A 1 169 ? 11.266 -18.562 1.473 1 97 169 ASN A C 1
ATOM 1299 O O . ASN A 1 169 ? 10.828 -18.344 2.605 1 97 169 ASN A O 1
ATOM 1303 N N . VAL A 1 170 ? 11.422 -17.609 0.573 1 98.25 170 VAL A N 1
ATOM 1304 C CA . VAL A 1 170 ? 10.977 -16.25 0.848 1 98.25 170 VAL A CA 1
ATOM 1305 C C . VAL A 1 170 ? 9.523 -16.094 0.399 1 98.25 170 VAL A C 1
ATOM 1307 O O . VAL A 1 170 ? 9.023 -16.875 -0.413 1 98.25 170 VAL A O 1
ATOM 1310 N N . ASP A 1 171 ? 8.906 -15.062 0.925 1 97.88 171 ASP A N 1
ATOM 1311 C CA . ASP A 1 171 ? 7.488 -14.828 0.669 1 97.88 171 ASP A CA 1
ATOM 1312 C C . ASP A 1 171 ? 7.273 -14.195 -0.703 1 97.88 171 ASP A C 1
ATOM 1314 O O . ASP A 1 171 ? 6.27 -14.461 -1.366 1 97.88 171 ASP A O 1
ATOM 1318 N N . ALA A 1 172 ? 8.195 -13.344 -1.068 1 98.75 172 ALA A N 1
ATOM 1319 C CA . ALA A 1 172 ? 8.055 -12.641 -2.34 1 98.75 172 ALA A CA 1
ATOM 1320 C C . ALA A 1 172 ? 9.422 -12.258 -2.902 1 98.75 172 ALA A C 1
ATOM 1322 O O . ALA A 1 172 ? 10.375 -12.062 -2.148 1 98.75 172 ALA A O 1
ATOM 1323 N N . VAL A 1 173 ? 9.508 -12.227 -4.184 1 98.94 173 VAL A N 1
ATOM 1324 C CA . VAL A 1 173 ? 10.617 -11.648 -4.941 1 98.94 173 VAL A CA 1
ATOM 1325 C C . VAL A 1 173 ? 10.109 -10.484 -5.793 1 98.94 173 VAL A C 1
ATOM 1327 O O . VAL A 1 173 ? 9.25 -10.672 -6.656 1 98.94 173 VAL A O 1
ATOM 1330 N N . ILE A 1 174 ? 10.594 -9.312 -5.512 1 98.94 174 ILE A N 1
ATOM 1331 C CA . ILE A 1 174 ? 10.18 -8.094 -6.199 1 98.94 174 ILE A CA 1
ATOM 1332 C C . ILE A 1 174 ? 11.336 -7.566 -7.047 1 98.94 174 ILE A C 1
ATOM 1334 O O . ILE A 1 174 ? 12.406 -7.246 -6.523 1 98.94 174 ILE A O 1
ATOM 1338 N N . VAL A 1 175 ? 11.062 -7.395 -8.328 1 98.81 175 VAL A N 1
ATOM 1339 C CA . VAL A 1 175 ? 12.164 -7.203 -9.266 1 98.81 175 VAL A CA 1
ATOM 1340 C C . VAL A 1 175 ? 11.969 -5.895 -10.023 1 98.81 175 VAL A C 1
ATOM 1342 O O . VAL A 1 175 ? 10.93 -5.684 -10.656 1 98.81 175 VAL A O 1
ATOM 1345 N N . ASP A 1 176 ? 12.906 -5.074 -9.969 1 97.88 176 ASP A N 1
ATOM 1346 C CA . ASP A 1 176 ? 13.008 -3.84 -10.742 1 97.88 176 ASP A CA 1
ATOM 1347 C C . ASP A 1 176 ? 14.359 -3.738 -11.438 1 97.88 176 ASP A C 1
ATOM 1349 O O . ASP A 1 176 ? 15.242 -3.004 -10.984 1 97.88 176 ASP A O 1
ATOM 1353 N N . MET A 1 177 ? 14.555 -4.426 -12.477 1 96.25 177 MET A N 1
ATOM 1354 C CA . MET A 1 177 ? 15.781 -4.426 -13.273 1 96.25 177 MET A CA 1
ATOM 1355 C C . MET A 1 177 ? 15.469 -4.422 -14.766 1 96.25 177 MET A C 1
ATOM 1357 O O . MET A 1 177 ? 14.336 -4.703 -15.164 1 96.25 177 MET A O 1
ATOM 1361 N N . PRO A 1 178 ? 16.422 -4.117 -15.617 1 95.56 178 PRO A N 1
ATOM 1362 C CA . PRO A 1 178 ? 16.156 -3.975 -17.047 1 95.56 178 PRO A CA 1
ATOM 1363 C C . PRO A 1 178 ? 15.664 -5.27 -17.688 1 95.56 178 PRO A C 1
ATOM 1365 O O . PRO A 1 178 ? 14.867 -5.234 -18.641 1 95.56 178 PRO A O 1
ATOM 1368 N N . ASP A 1 179 ? 16.109 -6.418 -17.219 1 97.94 179 ASP A N 1
ATOM 1369 C CA . ASP A 1 179 ? 15.781 -7.711 -17.812 1 97.94 179 ASP A CA 1
ATOM 1370 C C . ASP A 1 179 ? 15.289 -8.695 -16.766 1 97.94 179 ASP A C 1
ATOM 1372 O O . ASP A 1 179 ? 15.891 -9.742 -16.547 1 97.94 179 ASP A O 1
ATOM 1376 N N . PRO A 1 180 ? 14.117 -8.414 -16.172 1 98.19 180 PRO A N 1
ATOM 1377 C CA . PRO A 1 180 ? 13.633 -9.242 -15.062 1 98.19 180 PRO A CA 1
ATOM 1378 C C . PRO A 1 180 ? 13.43 -10.703 -15.469 1 98.19 180 PRO A C 1
ATOM 1380 O O . PRO A 1 180 ? 13.422 -11.594 -14.617 1 98.19 180 PRO A O 1
ATOM 1383 N N . TRP A 1 181 ? 13.281 -11 -16.781 1 98.06 181 TRP A N 1
ATOM 1384 C CA . TRP A 1 181 ? 13.07 -12.367 -17.25 1 98.06 181 TRP A CA 1
ATOM 1385 C C . TRP A 1 181 ? 14.328 -13.211 -17.062 1 98.06 181 TRP A C 1
ATOM 1387 O O . TRP A 1 181 ? 14.258 -14.438 -17.078 1 98.06 181 TRP A O 1
ATOM 1397 N N . ASP A 1 182 ? 15.469 -12.617 -16.797 1 97.88 182 ASP A N 1
ATOM 1398 C CA . ASP A 1 182 ? 16.734 -13.336 -16.656 1 97.88 182 ASP A CA 1
ATOM 1399 C C . ASP A 1 182 ? 16.891 -13.906 -15.258 1 97.88 182 ASP A C 1
ATOM 1401 O O . ASP A 1 182 ? 17.781 -14.719 -15.008 1 97.88 182 ASP A O 1
ATOM 1405 N N . ILE A 1 183 ? 16 -13.609 -14.336 1 97.94 183 ILE A N 1
ATOM 1406 C CA . ILE A 1 183 ? 16.203 -14.078 -12.969 1 97.94 183 ILE A CA 1
ATOM 1407 C C . ILE A 1 183 ? 15.078 -15.031 -12.578 1 97.94 183 ILE A C 1
ATOM 1409 O O . ILE A 1 183 ? 14.953 -15.398 -11.406 1 97.94 183 ILE A O 1
ATOM 1413 N N . LEU A 1 184 ? 14.219 -15.391 -13.523 1 98.38 184 LEU A N 1
ATOM 1414 C CA . LEU A 1 184 ? 13.031 -16.172 -13.211 1 98.38 184 LEU A CA 1
ATOM 1415 C C . LEU A 1 184 ? 13.406 -17.484 -12.539 1 98.38 184 LEU A C 1
ATOM 1417 O O . LEU A 1 184 ? 12.742 -17.922 -11.594 1 98.38 184 LEU A O 1
ATOM 1421 N N . ASP A 1 185 ? 14.484 -18.125 -13.008 1 98.19 185 ASP A N 1
ATOM 1422 C CA . ASP A 1 185 ? 14.906 -19.391 -12.398 1 98.19 185 ASP A CA 1
ATOM 1423 C C . ASP A 1 185 ? 15.367 -19.172 -10.961 1 98.19 185 ASP A C 1
ATOM 1425 O O . ASP A 1 185 ? 15.016 -19.953 -10.07 1 98.19 185 ASP A O 1
ATOM 1429 N N . GLU A 1 186 ? 16.141 -18.156 -10.734 1 98.62 186 GLU A N 1
ATOM 1430 C CA . GLU A 1 186 ? 16.609 -17.828 -9.391 1 98.62 186 GLU A CA 1
ATOM 1431 C C . GLU A 1 186 ? 15.445 -17.438 -8.477 1 98.62 186 GLU A C 1
ATOM 1433 O O . GLU A 1 186 ? 15.406 -17.828 -7.312 1 98.62 186 GLU A O 1
ATOM 1438 N N . ALA A 1 187 ? 14.523 -16.641 -9 1 98.69 187 ALA A N 1
ATOM 1439 C CA . ALA A 1 187 ? 13.336 -16.266 -8.242 1 98.69 187 ALA A CA 1
ATOM 1440 C C . ALA A 1 187 ? 12.523 -17.5 -7.852 1 98.69 187 ALA A C 1
ATOM 1442 O O . ALA A 1 187 ? 12.07 -17.609 -6.711 1 98.69 187 ALA A O 1
ATOM 1443 N N . TYR A 1 188 ? 12.359 -18.391 -8.82 1 98 188 TYR A N 1
ATOM 1444 C CA . TYR A 1 188 ? 11.609 -19.625 -8.586 1 98 188 TYR A CA 1
ATOM 1445 C C . TYR A 1 188 ? 12.25 -20.438 -7.457 1 98 188 TYR A C 1
ATOM 1447 O O . TYR A 1 188 ? 11.547 -20.938 -6.574 1 98 188 TYR A O 1
ATOM 1455 N N . ARG A 1 189 ? 13.523 -20.562 -7.5 1 97.69 189 ARG A N 1
ATOM 1456 C CA . ARG A 1 189 ? 14.242 -21.312 -6.477 1 97.69 189 ARG A CA 1
ATOM 1457 C C . ARG A 1 189 ? 14.086 -20.656 -5.109 1 97.69 189 ARG A C 1
ATOM 1459 O O . ARG A 1 189 ? 13.93 -21.344 -4.098 1 97.69 189 ARG A O 1
ATOM 1466 N N . ALA A 1 190 ? 14.109 -19.391 -5.043 1 98.44 190 ALA A N 1
ATOM 1467 C CA . ALA A 1 190 ? 14.133 -18.625 -3.797 1 98.44 190 ALA A CA 1
ATOM 1468 C C . ALA A 1 190 ? 12.75 -18.594 -3.152 1 98.44 190 ALA A C 1
ATOM 1470 O O . ALA A 1 190 ? 12.625 -18.594 -1.924 1 98.44 190 ALA A O 1
ATOM 1471 N N . LEU A 1 191 ? 11.703 -18.578 -3.918 1 98 191 LEU A N 1
ATOM 1472 C CA . LEU A 1 191 ? 10.336 -18.406 -3.439 1 98 191 LEU A CA 1
ATOM 1473 C C . LEU A 1 191 ? 9.844 -19.672 -2.742 1 98 191 LEU A C 1
ATOM 1475 O O . LEU A 1 191 ? 10.117 -20.781 -3.191 1 98 191 LEU A O 1
ATOM 1479 N N . LYS A 1 192 ? 9.133 -19.5 -1.681 1 96.25 192 LYS A N 1
ATOM 1480 C CA . LYS A 1 192 ? 8.344 -20.625 -1.17 1 96.25 192 LYS A CA 1
ATOM 1481 C C . LYS A 1 192 ? 7.223 -20.984 -2.133 1 96.25 192 LYS A C 1
ATOM 1483 O O . LYS A 1 192 ? 6.812 -20.172 -2.957 1 96.25 192 LYS A O 1
ATOM 1488 N N . PRO A 1 193 ? 6.719 -22.188 -2.09 1 94.62 193 PRO A N 1
ATOM 1489 C CA . PRO A 1 193 ? 5.547 -22.516 -2.908 1 94.62 193 PRO A CA 1
ATOM 1490 C C . PRO A 1 193 ? 4.379 -21.562 -2.658 1 94.62 193 PRO A C 1
ATOM 1492 O O . PRO A 1 193 ? 4.016 -21.312 -1.507 1 94.62 193 PRO A O 1
ATOM 1495 N N . GLY A 1 194 ? 3.861 -21.031 -3.727 1 93.38 194 GLY A N 1
ATOM 1496 C CA . GLY A 1 194 ? 2.773 -20.078 -3.602 1 93.38 194 GLY A CA 1
ATOM 1497 C C . GLY A 1 194 ? 3.256 -18.656 -3.375 1 93.38 194 GLY A C 1
ATOM 1498 O O . GLY A 1 194 ? 2.449 -17.734 -3.307 1 93.38 194 GLY A O 1
ATOM 1499 N N . GLY A 1 195 ? 4.551 -18.531 -3.213 1 96.31 195 GLY A N 1
ATOM 1500 C CA . GLY A 1 195 ? 5.113 -17.188 -3.037 1 96.31 195 GLY A CA 1
ATOM 1501 C C . GLY A 1 195 ? 4.906 -16.297 -4.242 1 96.31 195 GLY A C 1
ATOM 1502 O O . GLY A 1 195 ? 4.551 -16.766 -5.324 1 96.31 195 GLY A O 1
ATOM 1503 N N . VAL A 1 196 ? 5.137 -15.016 -4.078 1 98.06 196 VAL A N 1
ATOM 1504 C CA . VAL A 1 196 ? 4.75 -14.055 -5.105 1 98.06 196 VAL A CA 1
ATOM 1505 C C . VAL A 1 196 ? 5.996 -13.547 -5.832 1 98.06 196 VAL A C 1
ATOM 1507 O O . VAL A 1 196 ? 6.98 -13.172 -5.199 1 98.06 196 VAL A O 1
ATOM 1510 N N . PHE A 1 197 ? 5.938 -13.672 -7.152 1 98.75 197 PHE A N 1
ATOM 1511 C CA . PHE A 1 197 ? 6.863 -12.961 -8.023 1 98.75 197 PHE A CA 1
ATOM 1512 C C . PHE A 1 197 ? 6.242 -11.672 -8.547 1 98.75 197 PHE A C 1
ATOM 1514 O O . PHE A 1 197 ? 5.145 -11.688 -9.102 1 98.75 197 PHE A O 1
ATOM 1521 N N . ALA A 1 198 ? 6.867 -10.523 -8.297 1 98.88 198 ALA A N 1
ATOM 1522 C CA . ALA A 1 198 ? 6.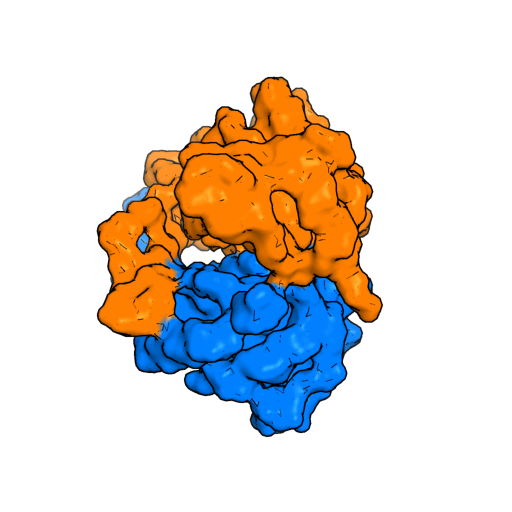422 -9.234 -8.812 1 98.88 198 ALA A CA 1
ATOM 1523 C C . ALA A 1 198 ? 7.543 -8.531 -9.57 1 98.88 198 ALA A C 1
ATOM 1525 O O . ALA A 1 198 ? 8.703 -8.555 -9.148 1 98.88 198 ALA A O 1
ATOM 1526 N N . ALA A 1 199 ? 7.184 -7.922 -10.688 1 98.81 199 ALA A N 1
ATOM 1527 C CA . ALA A 1 199 ? 8.156 -7.184 -11.484 1 98.81 199 ALA A CA 1
ATOM 1528 C C . ALA A 1 199 ? 7.586 -5.844 -11.945 1 98.81 199 ALA A C 1
ATOM 1530 O O . ALA A 1 199 ? 6.379 -5.719 -12.164 1 98.81 199 ALA A O 1
ATOM 1531 N N . TYR A 1 200 ? 8.414 -4.93 -11.953 1 98.75 200 TYR A N 1
ATOM 1532 C CA . TYR A 1 200 ? 8.109 -3.604 -12.484 1 98.75 200 TYR A CA 1
ATOM 1533 C C . TYR A 1 200 ? 8.875 -3.346 -13.773 1 98.75 200 TYR A C 1
ATOM 1535 O O . TYR A 1 200 ? 10.102 -3.396 -13.797 1 98.75 200 TYR A O 1
ATOM 1543 N N . THR A 1 201 ? 8.141 -3.051 -14.867 1 98.38 201 THR A N 1
ATOM 1544 C CA . THR A 1 201 ? 8.766 -2.836 -16.172 1 98.38 201 THR A CA 1
ATOM 1545 C C . THR A 1 201 ? 8.273 -1.534 -16.797 1 98.38 201 THR A C 1
ATOM 1547 O O . THR A 1 201 ? 7.074 -1.351 -17 1 98.38 201 THR A O 1
ATOM 1550 N N . PRO A 1 202 ? 9.172 -0.657 -17.172 1 96.31 202 PRO A N 1
ATOM 1551 C CA . PRO A 1 202 ? 8.766 0.64 -17.719 1 96.31 202 PRO A CA 1
ATOM 1552 C C . PRO A 1 202 ? 8.289 0.547 -19.172 1 96.31 202 PRO A C 1
ATOM 1554 O O . PRO A 1 202 ? 7.473 1.362 -19.609 1 96.31 202 PRO A O 1
ATOM 1557 N N . SER A 1 203 ? 8.805 -0.441 -19.969 1 96.69 203 SER A N 1
ATOM 1558 C CA . SER A 1 203 ? 8.5 -0.449 -21.391 1 96.69 203 SER A CA 1
ATOM 1559 C C . SER A 1 203 ? 7.684 -1.683 -21.781 1 96.69 203 SER A C 1
ATOM 1561 O O . SER A 1 203 ? 7.797 -2.729 -21.141 1 96.69 203 SER A O 1
ATOM 1563 N N . ALA A 1 204 ? 6.957 -1.534 -22.859 1 96.62 204 ALA A N 1
ATOM 1564 C CA . ALA A 1 204 ? 6.164 -2.646 -23.375 1 96.62 204 ALA A CA 1
ATOM 1565 C C . ALA A 1 204 ? 7.062 -3.775 -23.875 1 96.62 204 ALA A C 1
ATOM 1567 O O . ALA A 1 204 ? 6.688 -4.949 -23.812 1 96.62 204 ALA A O 1
ATOM 1568 N N . HIS A 1 205 ? 8.211 -3.361 -24.406 1 97.12 205 HIS A N 1
ATOM 1569 C CA . HIS A 1 205 ? 9.156 -4.379 -24.828 1 97.12 205 HIS A CA 1
ATOM 1570 C C . HIS A 1 205 ? 9.586 -5.27 -23.672 1 97.12 205 HIS A C 1
ATOM 1572 O O . HIS A 1 205 ? 9.578 -6.496 -23.797 1 97.12 205 HIS A O 1
ATOM 1578 N N . GLN A 1 206 ? 9.945 -4.668 -22.562 1 97.94 206 GLN A N 1
ATOM 1579 C CA . GLN A 1 206 ? 10.32 -5.422 -21.375 1 97.94 206 GLN A CA 1
ATOM 1580 C C . GLN A 1 206 ? 9.164 -6.297 -20.891 1 97.94 206 GLN A C 1
ATOM 1582 O O . GLN A 1 206 ? 9.367 -7.453 -20.531 1 97.94 206 GLN A O 1
ATOM 1587 N N . LEU A 1 207 ? 8 -5.688 -20.906 1 98.19 207 LEU A N 1
ATOM 1588 C CA . LEU A 1 207 ? 6.82 -6.441 -20.5 1 98.19 207 LEU A CA 1
ATOM 1589 C C . LEU A 1 207 ? 6.625 -7.668 -21.391 1 98.19 207 LEU A C 1
ATOM 1591 O O . LEU A 1 207 ? 6.398 -8.773 -20.891 1 98.19 207 LEU A O 1
ATOM 1595 N N . TYR A 1 208 ? 6.762 -7.453 -22.688 1 98.06 208 TYR A N 1
ATOM 1596 C CA . TYR A 1 208 ? 6.605 -8.539 -23.641 1 98.06 208 TYR A CA 1
ATOM 1597 C C . TYR A 1 208 ? 7.594 -9.664 -23.359 1 98.06 208 TYR A C 1
ATOM 1599 O O . TYR A 1 208 ? 7.207 -10.836 -23.281 1 98.06 208 TYR A O 1
ATOM 1607 N N . MET A 1 209 ? 8.844 -9.344 -23.234 1 98.38 209 MET A N 1
ATOM 1608 C CA . MET A 1 209 ? 9.891 -10.336 -22.984 1 98.38 209 MET A CA 1
ATOM 1609 C C . MET A 1 209 ? 9.609 -11.094 -21.688 1 98.38 209 MET A C 1
ATOM 1611 O O . MET A 1 209 ? 9.789 -12.312 -21.625 1 98.38 209 MET A O 1
ATOM 1615 N N . LEU A 1 210 ? 9.18 -10.406 -20.672 1 98.5 210 LEU A N 1
ATOM 1616 C CA . LEU A 1 210 ? 8.867 -11.039 -19.391 1 98.5 210 LEU A CA 1
ATOM 1617 C C . LEU A 1 210 ? 7.707 -12.023 -19.547 1 98.5 210 LEU A C 1
ATOM 1619 O O . LEU A 1 210 ? 7.766 -13.141 -19.031 1 98.5 210 LEU A O 1
ATOM 1623 N N . MET A 1 211 ? 6.652 -11.594 -20.25 1 97.44 211 MET A N 1
ATOM 1624 C CA . MET A 1 211 ? 5.5 -12.461 -20.453 1 97.44 211 MET A CA 1
ATOM 1625 C C . MET A 1 211 ? 5.906 -13.734 -21.188 1 97.44 211 MET A C 1
ATOM 1627 O O . MET A 1 211 ? 5.488 -14.836 -20.812 1 97.44 211 MET A O 1
ATOM 1631 N N . GLU A 1 212 ? 6.719 -13.562 -22.188 1 97.62 212 GLU A N 1
ATOM 1632 C CA . GLU A 1 212 ? 7.191 -14.711 -22.953 1 97.62 212 GLU A CA 1
ATOM 1633 C C . GLU A 1 212 ? 7.965 -15.688 -22.078 1 97.62 212 GLU A C 1
ATOM 1635 O O . GLU A 1 212 ? 7.727 -16.891 -22.125 1 97.62 212 GLU A O 1
ATOM 1640 N N . ARG A 1 213 ? 8.812 -15.18 -21.328 1 97.88 213 ARG A N 1
ATOM 1641 C CA . ARG A 1 213 ? 9.688 -16.047 -20.531 1 97.88 213 ARG A CA 1
ATOM 1642 C C . ARG A 1 213 ? 8.914 -16.688 -19.375 1 97.88 213 ARG A C 1
ATOM 1644 O O . ARG A 1 213 ? 9.195 -17.812 -18.984 1 97.88 213 ARG A O 1
ATOM 1651 N N . LEU A 1 214 ? 7.977 -15.953 -18.766 1 97.12 214 LEU A N 1
ATOM 1652 C CA . LEU A 1 214 ? 7.125 -16.547 -17.734 1 97.12 214 LEU A CA 1
ATOM 1653 C C . LEU A 1 214 ? 6.359 -17.734 -18.281 1 97.12 214 LEU A C 1
ATOM 1655 O O . LEU A 1 214 ? 6.285 -18.781 -17.625 1 97.12 214 LEU A O 1
ATOM 1659 N N . LEU A 1 215 ? 5.816 -17.516 -19.469 1 93.94 215 LEU A N 1
ATOM 1660 C CA . LEU A 1 215 ? 5.082 -18.609 -20.125 1 93.94 215 LEU A CA 1
ATOM 1661 C C . LEU A 1 215 ? 5.988 -19.797 -20.375 1 93.94 215 LEU A C 1
ATOM 1663 O O . LEU A 1 215 ? 5.613 -20.938 -20.078 1 93.94 215 LEU A O 1
ATOM 1667 N N . GLU A 1 216 ? 7.129 -19.562 -20.859 1 95.31 216 GLU A N 1
ATOM 1668 C CA . GLU A 1 216 ? 8.094 -20.609 -21.172 1 95.31 216 GLU A CA 1
ATOM 1669 C C . GLU A 1 216 ? 8.547 -21.328 -19.906 1 95.31 216 GLU A C 1
ATOM 1671 O O . GLU A 1 216 ? 8.75 -22.547 -19.906 1 95.31 216 GLU A O 1
ATOM 1676 N N . HIS A 1 217 ? 8.75 -20.609 -18.875 1 96.31 217 HIS A N 1
ATOM 1677 C CA . HIS A 1 217 ? 9.234 -21.172 -17.625 1 96.31 217 HIS A CA 1
ATOM 1678 C C . HIS A 1 217 ? 8.258 -22.203 -17.062 1 96.31 217 HIS A C 1
ATOM 1680 O O . HIS A 1 217 ? 8.672 -23.266 -16.578 1 96.31 217 HIS A O 1
ATOM 1686 N N . GLY A 1 218 ? 6.984 -21.875 -16.984 1 94.38 218 GLY A N 1
ATOM 1687 C CA . GLY A 1 218 ? 5.938 -22.812 -16.625 1 94.38 218 GLY A CA 1
ATOM 1688 C C . GLY A 1 218 ? 5.789 -23 -15.125 1 94.38 218 GLY A C 1
ATOM 1689 O O . GLY A 1 218 ? 4.941 -23.781 -14.672 1 94.38 218 GLY A O 1
ATOM 1690 N N . GLY A 1 219 ? 6.609 -22.359 -14.312 1 95.81 219 GLY A N 1
ATOM 1691 C CA . GLY A 1 219 ? 6.574 -22.531 -12.867 1 95.81 219 GLY A CA 1
ATOM 1692 C C . GLY A 1 219 ? 5.844 -21.406 -12.156 1 95.81 219 GLY A C 1
ATOM 1693 O O . GLY A 1 219 ? 5.93 -21.297 -10.93 1 95.81 219 GLY A O 1
ATOM 1694 N N . PHE A 1 220 ? 5.164 -20.562 -12.867 1 96.19 220 PHE A N 1
ATOM 1695 C CA . PHE A 1 220 ? 4.406 -19.453 -12.312 1 96.19 220 PHE A CA 1
ATOM 1696 C C . PHE A 1 220 ? 2.979 -19.453 -12.844 1 96.19 220 PHE A C 1
ATOM 1698 O O . PHE A 1 220 ? 2.719 -19.953 -13.945 1 96.19 220 PHE A O 1
ATOM 1705 N N . THR A 1 221 ? 2.086 -18.891 -12.086 1 93.88 221 THR A N 1
ATOM 1706 C CA . THR A 1 221 ? 0.714 -18.734 -12.562 1 93.88 221 THR A CA 1
ATOM 1707 C C . THR A 1 221 ? 0.646 -17.703 -13.688 1 93.88 221 THR A C 1
ATOM 1709 O O . THR A 1 221 ? 1.604 -16.969 -13.93 1 93.88 221 THR A O 1
ATOM 1712 N N . ARG A 1 222 ? -0.561 -17.75 -14.398 1 92.62 222 ARG A N 1
ATOM 1713 C CA . ARG A 1 222 ? -0.831 -16.656 -15.328 1 92.62 222 ARG A CA 1
ATOM 1714 C C . ARG A 1 222 ? -0.673 -15.305 -14.641 1 92.62 222 ARG A C 1
ATOM 1716 O O . ARG A 1 222 ? -1.308 -15.047 -13.617 1 92.62 222 ARG A O 1
ATOM 1723 N N . PRO A 1 223 ? 0.159 -14.477 -15.195 1 96.25 223 PRO A N 1
ATOM 1724 C CA . PRO A 1 223 ? 0.427 -13.219 -14.5 1 96.25 223 PRO A CA 1
ATOM 1725 C C . PRO A 1 223 ? -0.728 -12.227 -14.609 1 96.25 223 PRO A C 1
ATOM 1727 O O . PRO A 1 223 ? -1.476 -12.25 -15.594 1 96.25 223 PRO A O 1
ATOM 1730 N N . ARG A 1 224 ? -0.895 -11.43 -13.562 1 96.19 224 ARG A N 1
ATOM 1731 C CA . ARG A 1 224 ? -1.677 -10.203 -13.641 1 96.19 224 ARG A CA 1
ATOM 1732 C C . ARG A 1 224 ? -0.798 -9.016 -14.023 1 96.19 224 ARG A C 1
ATOM 1734 O O . ARG A 1 224 ? 0.262 -8.805 -13.43 1 96.19 224 ARG A O 1
ATOM 1741 N N . VAL A 1 225 ? -1.204 -8.336 -15.086 1 98 225 VAL A N 1
ATOM 1742 C CA . VAL A 1 225 ? -0.445 -7.18 -15.555 1 98 225 VAL A CA 1
ATOM 1743 C C . VAL A 1 225 ? -1.289 -5.914 -15.422 1 98 225 VAL A C 1
ATOM 1745 O O . VAL A 1 225 ? -2.41 -5.852 -15.93 1 98 225 VAL A O 1
ATOM 1748 N N . MET A 1 226 ? -0.727 -4.906 -14.773 1 98.19 226 MET A N 1
ATOM 1749 C CA . MET A 1 226 ? -1.494 -3.705 -14.469 1 98.19 226 MET A CA 1
ATOM 1750 C C . MET A 1 226 ? -0.682 -2.449 -14.766 1 98.19 226 MET A C 1
ATOM 1752 O O . MET A 1 226 ? 0.537 -2.436 -14.586 1 98.19 226 MET A O 1
ATOM 1756 N N . GLU A 1 227 ? -1.354 -1.484 -15.211 1 97.94 227 GLU A N 1
ATOM 1757 C CA . GLU A 1 227 ? -0.853 -0.123 -15.375 1 97.94 227 GLU A CA 1
ATOM 1758 C C . GLU A 1 227 ? -1.632 0.858 -14.5 1 97.94 227 GLU A C 1
ATOM 1760 O O . GLU A 1 227 ? -2.854 0.976 -14.625 1 97.94 227 GLU A O 1
ATOM 1765 N N . VAL A 1 228 ? -0.928 1.559 -13.641 1 97.75 228 VAL A N 1
ATOM 1766 C CA . VAL A 1 228 ? -1.565 2.502 -12.727 1 97.75 228 VAL A CA 1
ATOM 1767 C C . VAL A 1 228 ? -1.308 3.932 -13.195 1 97.75 228 VAL A C 1
ATOM 1769 O O . VAL A 1 228 ? -0.157 4.332 -13.383 1 97.75 228 VAL A O 1
ATOM 1772 N N . LEU A 1 229 ? -2.367 4.656 -13.383 1 96.75 229 LEU A N 1
ATOM 1773 C CA . LEU A 1 229 ? -2.287 6.09 -13.656 1 96.75 229 LEU A CA 1
ATOM 1774 C C . LEU A 1 229 ? -2.785 6.895 -12.461 1 96.75 229 LEU A C 1
ATOM 1776 O O . LEU A 1 229 ? -3.768 6.52 -11.812 1 96.75 229 LEU A O 1
ATOM 1780 N N . LEU A 1 230 ? -2.105 7.922 -12.109 1 97.44 230 LEU A N 1
ATOM 1781 C CA . LEU A 1 230 ? -2.482 8.812 -11.016 1 97.44 230 LEU A CA 1
ATOM 1782 C C . LEU A 1 230 ? -2.588 10.258 -11.5 1 97.44 230 LEU A C 1
ATOM 1784 O O . LEU A 1 230 ? -1.677 10.758 -12.164 1 97.44 230 LEU A O 1
ATOM 1788 N N . ARG A 1 231 ? -3.705 10.805 -11.234 1 96.31 231 ARG A N 1
ATOM 1789 C CA . ARG A 1 231 ? -3.926 12.219 -11.547 1 96.31 231 ARG A CA 1
ATOM 1790 C C . ARG A 1 231 ? -4.176 13.023 -10.273 1 96.31 231 ARG A C 1
ATOM 1792 O O . ARG A 1 231 ? -5.051 12.672 -9.477 1 96.31 231 ARG A O 1
ATOM 1799 N N . GLU A 1 232 ? -3.445 14.078 -10.172 1 96.56 232 GLU A N 1
ATOM 1800 C CA . GLU A 1 232 ? -3.686 14.992 -9.062 1 96.56 232 GLU A CA 1
ATOM 1801 C C . GLU A 1 232 ? -4.801 15.977 -9.391 1 96.56 232 GLU A C 1
ATOM 1803 O O . GLU A 1 232 ? -5.055 16.266 -10.562 1 96.56 232 GLU A O 1
ATOM 1808 N N . TRP A 1 233 ? -5.508 16.406 -8.375 1 97.44 233 TRP A N 1
ATOM 1809 C CA . TRP A 1 233 ? -6.523 17.453 -8.492 1 97.44 233 TRP A CA 1
ATOM 1810 C C . TRP A 1 233 ? -6.129 18.688 -7.688 1 97.44 233 TRP A C 1
ATOM 1812 O O . TRP A 1 233 ? -5.516 18.578 -6.625 1 97.44 233 TRP A O 1
ATOM 1822 N N . LEU A 1 234 ? -6.457 19.828 -8.219 1 95.81 234 LEU A N 1
ATOM 1823 C CA . LEU A 1 234 ? -6.293 21.047 -7.449 1 95.81 234 LEU A CA 1
ATOM 1824 C C . LEU A 1 234 ? -7.258 21.078 -6.266 1 95.81 234 LEU A C 1
ATOM 1826 O O . LEU A 1 234 ? -8.477 21 -6.453 1 95.81 234 LEU A O 1
ATOM 1830 N N . PRO A 1 235 ? -6.727 21.188 -5.047 1 93.69 235 PRO A N 1
ATOM 1831 C CA . PRO A 1 235 ? -7.578 21.016 -3.869 1 93.69 235 PRO A CA 1
ATOM 1832 C C . PRO A 1 235 ? -8.273 22.312 -3.455 1 93.69 235 PRO A C 1
ATOM 1834 O O . PRO A 1 235 ? -8.734 22.438 -2.318 1 93.69 235 PRO A O 1
ATOM 1837 N N . GLU A 1 236 ? -8.406 23.266 -4.352 1 92.94 236 GLU A N 1
ATOM 1838 C CA . GLU A 1 236 ? -9.141 24.5 -4.113 1 92.94 236 GLU A CA 1
ATOM 1839 C C . GLU A 1 236 ? -10.594 24.375 -4.555 1 92.94 236 GLU A C 1
ATOM 1841 O O . GLU A 1 236 ? -10.875 24.141 -5.734 1 92.94 236 GLU A O 1
ATOM 1846 N N . PRO A 1 237 ? -11.484 24.625 -3.539 1 90.94 237 PRO A N 1
ATOM 1847 C CA . PRO A 1 237 ? -12.891 24.422 -3.879 1 90.94 237 PRO A CA 1
ATOM 1848 C C . PRO A 1 237 ? -13.32 25.203 -5.121 1 90.94 237 PRO A C 1
ATOM 1850 O O . PRO A 1 237 ? -13.992 24.656 -6 1 90.94 237 PRO A O 1
ATOM 1853 N N . GLU A 1 238 ? -12.922 26.375 -5.27 1 92.44 238 GLU A N 1
ATOM 1854 C CA . GLU A 1 238 ? -13.367 27.234 -6.371 1 92.44 238 GLU A CA 1
ATOM 1855 C C . GLU A 1 238 ? -12.672 26.844 -7.676 1 92.44 238 GLU A C 1
ATOM 1857 O O . GLU A 1 238 ? -13.109 27.25 -8.758 1 92.44 238 GLU A O 1
ATOM 1862 N N . ALA A 1 239 ? -11.633 26.078 -7.605 1 93.19 239 ALA A N 1
ATOM 1863 C CA . ALA A 1 239 ? -10.867 25.672 -8.781 1 93.19 239 ALA A CA 1
ATOM 1864 C C . ALA A 1 239 ? -10.695 24.156 -8.828 1 93.19 239 ALA A C 1
ATOM 1866 O O . ALA A 1 239 ? -9.711 23.656 -9.375 1 93.19 239 ALA A O 1
ATOM 1867 N N . LEU A 1 240 ? -11.594 23.531 -8.227 1 94.94 240 LEU A N 1
ATOM 1868 C CA . LEU A 1 240 ? -11.508 22.078 -8.117 1 94.94 240 LEU A CA 1
ATOM 1869 C C . LEU A 1 240 ? -11.594 21.422 -9.492 1 94.94 240 LEU A C 1
ATOM 1871 O O . LEU A 1 240 ? -12.672 21.391 -10.102 1 94.94 240 LEU A O 1
ATOM 1875 N N . ARG A 1 241 ? -10.508 20.922 -9.969 1 95.31 241 ARG A N 1
ATOM 1876 C CA . ARG A 1 241 ? -10.383 20.266 -11.266 1 95.31 241 ARG A CA 1
ATOM 1877 C C . ARG A 1 241 ? -9.109 19.422 -11.336 1 95.31 241 ARG A C 1
ATOM 1879 O O . ARG A 1 241 ? -8.203 19.594 -10.516 1 95.31 241 ARG A O 1
ATOM 1886 N N . PRO A 1 242 ? -9.016 18.5 -12.305 1 95.06 242 PRO A N 1
ATOM 1887 C CA . PRO A 1 242 ? -7.742 17.797 -12.492 1 95.06 242 PRO A CA 1
ATOM 1888 C C . PRO A 1 242 ? -6.582 18.734 -12.797 1 95.06 242 PRO A C 1
ATOM 1890 O O . PRO A 1 242 ? -6.773 19.75 -13.477 1 95.06 242 PRO A O 1
ATOM 1893 N N . ALA A 1 243 ? -5.422 18.375 -12.25 1 94.75 243 ALA A N 1
ATOM 1894 C CA . ALA A 1 243 ? -4.215 19.078 -12.672 1 94.75 243 ALA A CA 1
ATOM 1895 C C . ALA A 1 243 ? -4.02 18.969 -14.188 1 94.75 243 ALA A C 1
ATOM 1897 O O . ALA A 1 243 ? -4.34 17.938 -14.781 1 94.75 243 ALA A O 1
ATOM 1898 N N . SER A 1 244 ? -3.441 19.953 -14.781 1 93.19 244 SER A N 1
ATOM 1899 C CA . SER A 1 244 ? -3.293 20.016 -16.234 1 93.19 244 SER A CA 1
ATOM 1900 C C . SER A 1 244 ? -2.258 19.016 -16.719 1 93.19 244 SER A C 1
ATOM 1902 O O . SER A 1 244 ? -2.352 18.516 -17.844 1 93.19 244 SER A O 1
ATOM 1904 N N . THR A 1 245 ? -1.258 18.797 -15.93 1 92.44 245 THR A N 1
ATOM 1905 C CA . THR A 1 245 ? -0.204 17.859 -16.281 1 92.44 245 THR A CA 1
ATOM 1906 C C . THR A 1 245 ? -0.163 16.703 -15.281 1 92.44 245 THR A C 1
ATOM 1908 O O . THR A 1 245 ? -0.583 16.844 -14.133 1 92.44 245 THR A O 1
ATOM 1911 N N . MET A 1 246 ? 0.166 15.547 -15.719 1 90.25 246 MET A N 1
ATOM 1912 C CA . MET A 1 246 ? 0.372 14.391 -14.852 1 90.25 246 MET A CA 1
ATOM 1913 C C . MET A 1 246 ? 1.523 13.523 -15.359 1 90.25 246 MET A C 1
ATOM 1915 O O . MET A 1 246 ? 1.874 13.578 -16.531 1 90.25 246 MET A O 1
ATOM 1919 N N . ILE A 1 247 ? 2.229 12.867 -14.414 1 89 247 ILE A N 1
ATOM 1920 C CA . ILE A 1 247 ? 3.068 11.742 -14.82 1 89 247 ILE A CA 1
ATOM 1921 C C . ILE A 1 247 ? 2.189 10.555 -15.203 1 89 247 ILE A C 1
ATOM 1923 O O . ILE A 1 247 ? 1.676 9.852 -14.32 1 89 247 ILE A O 1
ATOM 1927 N N . ALA A 1 248 ? 1.995 10.375 -16.422 1 89.38 248 ALA A N 1
ATOM 1928 C CA . ALA A 1 248 ? 0.984 9.445 -16.906 1 89.38 248 ALA A CA 1
ATOM 1929 C C . ALA A 1 248 ? 1.458 8 -16.766 1 89.38 248 ALA A C 1
ATOM 1931 O O . ALA A 1 248 ? 1.199 7.352 -15.75 1 89.38 248 ALA A O 1
ATOM 1932 N N . HIS A 1 249 ? 2.305 7.547 -17.766 1 94.5 249 HIS A N 1
ATOM 1933 C CA . HIS A 1 249 ? 2.83 6.188 -17.703 1 94.5 249 HIS A CA 1
ATOM 1934 C C . HIS A 1 249 ? 4.137 6.141 -16.906 1 94.5 249 HIS A C 1
ATOM 1936 O O . HIS A 1 249 ? 5.07 6.887 -17.219 1 94.5 249 HIS A O 1
ATOM 1942 N N . THR A 1 250 ? 4.137 5.289 -15.906 1 96 250 THR A N 1
ATOM 1943 C CA . THR A 1 250 ? 5.359 5.094 -15.141 1 96 250 THR A CA 1
ATOM 1944 C C . THR A 1 250 ? 5.91 3.688 -15.344 1 96 250 THR A C 1
ATOM 1946 O O . THR A 1 250 ? 7.121 3.473 -15.273 1 96 250 THR A O 1
ATOM 1949 N N . GLY A 1 251 ? 5.133 2.734 -15.57 1 97.69 251 GLY A N 1
ATOM 1950 C CA . GLY A 1 251 ? 5.535 1.351 -15.766 1 97.69 251 GLY A CA 1
ATOM 1951 C C . GLY A 1 251 ? 4.387 0.369 -15.633 1 97.69 251 GLY A C 1
ATOM 1952 O O . GLY A 1 251 ? 3.234 0.773 -15.469 1 97.69 251 GLY A O 1
ATOM 1953 N N . PHE A 1 252 ? 4.703 -0.89 -15.844 1 98.56 252 PHE A N 1
ATOM 1954 C CA . PHE A 1 252 ? 3.766 -1.997 -15.703 1 98.56 252 PHE A CA 1
ATOM 1955 C C . PHE A 1 252 ? 4.105 -2.838 -14.477 1 98.56 252 PHE A C 1
ATOM 1957 O O . PHE A 1 252 ? 5.277 -3.104 -14.203 1 98.56 252 PHE A O 1
ATOM 1964 N N . ILE A 1 253 ? 3.076 -3.156 -13.727 1 98.81 253 ILE A N 1
ATOM 1965 C CA . ILE A 1 253 ? 3.209 -4.082 -12.602 1 98.81 253 ILE A CA 1
ATOM 1966 C C . ILE A 1 253 ? 2.785 -5.48 -13.039 1 98.81 253 ILE A C 1
ATOM 1968 O O . ILE A 1 253 ? 1.663 -5.68 -13.516 1 98.81 253 ILE A O 1
ATOM 1972 N N . THR A 1 254 ? 3.701 -6.414 -12.945 1 98.69 254 THR A N 1
ATOM 1973 C CA . THR A 1 254 ? 3.418 -7.816 -13.211 1 98.69 254 THR A CA 1
ATOM 1974 C C . THR A 1 254 ? 3.482 -8.633 -11.922 1 98.69 254 THR A C 1
ATOM 1976 O O . THR A 1 254 ? 4.457 -8.547 -11.172 1 98.69 254 THR A O 1
ATOM 1979 N N . VAL A 1 255 ? 2.449 -9.414 -11.656 1 98.31 255 VAL A N 1
ATOM 1980 C CA . VAL A 1 255 ? 2.438 -10.25 -10.461 1 98.31 255 VAL A CA 1
ATOM 1981 C C . VAL A 1 255 ? 2.047 -11.68 -10.836 1 98.31 255 VAL A C 1
ATOM 1983 O O . VAL A 1 255 ? 1.113 -11.891 -11.609 1 98.31 255 VAL A O 1
ATOM 1986 N N . SER A 1 256 ? 2.73 -12.625 -10.289 1 97.38 256 SER A N 1
ATOM 1987 C CA . SER A 1 256 ? 2.457 -14.047 -10.461 1 97.38 256 SER A CA 1
ATOM 1988 C C . SER A 1 256 ? 2.848 -14.836 -9.219 1 97.38 256 SER A C 1
ATOM 1990 O O . SER A 1 256 ? 3.441 -14.289 -8.289 1 97.38 256 SER A O 1
ATOM 1992 N N . ARG A 1 257 ? 2.439 -16.125 -9.148 1 96.31 257 ARG A N 1
ATOM 1993 C CA . ARG A 1 257 ? 2.689 -16.984 -8 1 96.31 257 ARG A CA 1
ATOM 1994 C C . ARG A 1 257 ? 3.502 -18.219 -8.406 1 96.31 257 ARG A C 1
ATOM 1996 O O . ARG A 1 257 ? 3.266 -18.797 -9.469 1 96.31 257 ARG A O 1
ATOM 2003 N N . LYS A 1 258 ? 4.43 -18.562 -7.555 1 96.81 258 LYS A N 1
ATOM 2004 C CA . LYS A 1 258 ? 5.164 -19.797 -7.793 1 96.81 258 LYS A CA 1
ATOM 2005 C C . LYS A 1 258 ? 4.254 -21.016 -7.645 1 96.81 258 LYS A C 1
ATOM 2007 O O . LYS A 1 258 ? 3.582 -21.172 -6.625 1 96.81 258 LYS A O 1
ATOM 2012 N N . VAL A 1 259 ? 4.266 -21.828 -8.625 1 94.19 259 VAL A N 1
ATOM 2013 C CA . VAL A 1 259 ? 3.521 -23.094 -8.586 1 94.19 259 VAL A CA 1
ATOM 2014 C C . VAL A 1 259 ? 4.383 -24.219 -9.148 1 94.19 259 VAL A C 1
ATOM 2016 O O . VAL A 1 259 ? 5.445 -23.969 -9.719 1 94.19 259 VAL A O 1
ATOM 2019 N N . THR A 1 260 ? 3.908 -25.406 -8.875 1 93 260 THR A N 1
ATOM 2020 C CA . THR A 1 260 ? 4.605 -26.562 -9.438 1 93 260 THR A CA 1
ATOM 2021 C C . THR A 1 260 ? 4.523 -26.547 -10.961 1 93 260 THR A C 1
ATOM 2023 O O . THR A 1 260 ? 3.469 -26.25 -11.531 1 93 260 THR A O 1
ATOM 2026 N N . LYS A 1 261 ? 5.609 -26.797 -11.695 1 88.12 261 LYS A N 1
ATOM 2027 C CA . LYS A 1 261 ? 5.586 -26.859 -13.156 1 88.12 261 LYS A CA 1
ATOM 2028 C C . LYS A 1 261 ? 4.734 -28.031 -13.641 1 88.12 261 LYS A C 1
ATOM 2030 O O . LYS A 1 261 ? 4.777 -29.125 -13.062 1 88.12 261 LYS A O 1
ATOM 2035 N N . LYS A 1 262 ? 3.674 -27.703 -14.523 1 68.81 262 LYS A N 1
ATOM 2036 C CA . LYS A 1 262 ? 2.709 -28.688 -15.023 1 68.81 262 LYS A CA 1
ATOM 2037 C C . LYS A 1 262 ? 3.41 -29.953 -15.508 1 68.81 262 LYS A C 1
ATOM 2039 O O . LYS A 1 262 ? 2.873 -31.047 -15.383 1 68.81 262 LYS A O 1
ATOM 2044 N N . GLU A 1 263 ? 4.461 -29.781 -16.359 1 57.03 263 GLU A N 1
ATOM 2045 C CA . GLU A 1 263 ? 5.074 -31.016 -16.875 1 57.03 263 GLU A CA 1
ATOM 2046 C C . GLU A 1 263 ? 5.391 -31.984 -15.734 1 57.03 263 GLU A C 1
ATOM 2048 O O . GLU A 1 263 ? 5.617 -33.156 -15.977 1 57.03 263 GLU A O 1
ATOM 2053 N N . GLN A 1 264 ? 5.406 -31.422 -14.664 1 46.53 264 GLN A N 1
ATOM 2054 C CA . GLN A 1 264 ? 5.703 -32.312 -13.547 1 46.53 264 GLN A CA 1
ATOM 2055 C C . GLN A 1 264 ? 4.422 -32.875 -12.938 1 46.53 264 GLN A C 1
ATOM 2057 O O . GLN A 1 264 ? 4.473 -33.656 -11.984 1 46.53 264 GLN A O 1
ATOM 2062 N N . VAL A 1 265 ? 3.336 -32.594 -13.641 1 43.88 265 VAL A N 1
ATOM 2063 C CA . VAL A 1 265 ? 2.086 -33.219 -13.234 1 43.88 265 VAL A CA 1
ATOM 2064 C C . VAL A 1 265 ? 1.854 -34.469 -14.062 1 43.88 265 VAL A C 1
ATOM 2066 O O . VAL A 1 265 ? 2.086 -34.5 -15.273 1 43.88 265 VAL A O 1
ATOM 2069 N N . MET B 1 1 ? 11.711 -26.453 4.438 1 49.88 1 MET B N 1
ATOM 2070 C CA . MET B 1 1 ? 10.617 -27.359 4.797 1 49.88 1 MET B CA 1
ATOM 2071 C C . MET B 1 1 ? 9.5 -27.297 3.762 1 49.88 1 MET B C 1
ATOM 2073 O O . MET B 1 1 ? 9.172 -26.219 3.264 1 49.88 1 MET B O 1
ATOM 2077 N N . THR B 1 2 ? 9.102 -28.406 3.109 1 69.81 2 THR B N 1
ATOM 2078 C CA . THR B 1 2 ? 8.125 -28.609 2.043 1 69.81 2 THR B CA 1
ATOM 2079 C C . THR B 1 2 ? 6.727 -28.219 2.512 1 69.81 2 THR B C 1
ATOM 2081 O O . THR B 1 2 ? 6.328 -28.547 3.633 1 69.81 2 THR B O 1
ATOM 2084 N N . CYS B 1 3 ? 6.145 -27.172 2.049 1 88.38 3 CYS B N 1
ATOM 2085 C CA . CYS B 1 3 ? 4.777 -26.766 2.355 1 88.38 3 CYS B CA 1
ATOM 2086 C C . CYS B 1 3 ? 3.787 -27.844 1.91 1 88.38 3 CYS B C 1
ATOM 2088 O O . CYS B 1 3 ? 3.656 -28.109 0.715 1 88.38 3 CYS B O 1
ATOM 2090 N N . THR B 1 4 ? 3.242 -28.531 2.959 1 93.69 4 THR B N 1
ATOM 2091 C CA . THR B 1 4 ? 2.176 -29.5 2.697 1 93.69 4 THR B CA 1
ATOM 2092 C C . THR B 1 4 ? 0.852 -29 3.277 1 93.69 4 THR B C 1
ATOM 2094 O O . THR B 1 4 ? 0.793 -28.594 4.438 1 93.69 4 THR B O 1
ATOM 2097 N N . LEU B 1 5 ? -0.179 -29.078 2.5 1 97.06 5 LEU B N 1
ATOM 2098 C CA . LEU B 1 5 ? -1.484 -28.562 2.916 1 97.06 5 LEU B CA 1
ATOM 2099 C C . LEU B 1 5 ? -2.164 -29.547 3.869 1 97.06 5 LEU B C 1
ATOM 2101 O O . LEU B 1 5 ? -2.111 -30.766 3.662 1 97.06 5 LEU B O 1
ATOM 2105 N N . LYS B 1 6 ? -2.799 -29.031 4.906 1 97.69 6 LYS B N 1
ATOM 2106 C CA . LYS B 1 6 ? -3.439 -29.844 5.934 1 97.69 6 LYS B CA 1
ATOM 2107 C C . LYS B 1 6 ? -4.871 -29.375 6.188 1 97.69 6 LYS B C 1
ATOM 2109 O O . LYS B 1 6 ? -5.266 -28.297 5.758 1 97.69 6 LYS B O 1
ATOM 2114 N N . GLU B 1 7 ? -5.613 -30.266 6.848 1 97.81 7 GLU B N 1
ATOM 2115 C CA . GLU B 1 7 ? -6.945 -29.844 7.281 1 97.81 7 GLU B CA 1
ATOM 2116 C C . GLU B 1 7 ? -6.883 -28.594 8.133 1 97.81 7 GLU B C 1
ATOM 2118 O O . GLU B 1 7 ? -6 -28.453 8.984 1 97.81 7 GLU B O 1
ATOM 2123 N N . GLY B 1 8 ? -7.836 -27.719 7.859 1 97 8 GLY B N 1
ATOM 2124 C CA . GLY B 1 8 ? -7.883 -26.469 8.617 1 97 8 GLY B CA 1
ATOM 2125 C C . GLY B 1 8 ? -7.164 -25.328 7.926 1 97 8 GLY B C 1
ATOM 2126 O O . GLY B 1 8 ? -7.367 -24.172 8.273 1 97 8 GLY B O 1
ATOM 2127 N N . ASP B 1 9 ? -6.309 -25.672 6.941 1 96.94 9 ASP B N 1
ATOM 2128 C CA . ASP B 1 9 ? -5.598 -24.625 6.211 1 96.94 9 ASP B CA 1
ATOM 2129 C C . ASP B 1 9 ? -6.559 -23.797 5.359 1 96.94 9 ASP B C 1
ATOM 2131 O O . ASP B 1 9 ? -7.484 -24.344 4.754 1 96.94 9 ASP B O 1
ATOM 2135 N N . LEU B 1 10 ? -6.391 -22.484 5.438 1 97 10 LEU B N 1
ATOM 2136 C CA . LEU B 1 10 ? -7.031 -21.625 4.449 1 97 10 LEU B CA 1
ATOM 2137 C C . LEU B 1 10 ? -6.293 -21.688 3.117 1 97 10 LEU B C 1
ATOM 2139 O O . LEU B 1 10 ? -5.066 -21.547 3.072 1 97 10 LEU B O 1
ATOM 2143 N N . VAL B 1 11 ? -7.035 -21.922 1.958 1 97.69 11 VAL B N 1
ATOM 2144 C CA . VAL B 1 11 ? -6.375 -22.078 0.667 1 97.69 11 VAL B CA 1
ATOM 2145 C C . VAL B 1 11 ? -7.164 -21.328 -0.408 1 97.69 11 VAL B C 1
ATOM 2147 O O . VAL B 1 11 ? -8.328 -21 -0.207 1 97.69 11 VAL B O 1
ATOM 2150 N N . VAL B 1 12 ? -6.512 -21.016 -1.462 1 97.19 12 VAL B N 1
ATOM 2151 C CA . VAL B 1 12 ? -7.156 -20.625 -2.713 1 97.19 12 VAL B CA 1
ATOM 2152 C C . VAL B 1 12 ? -7.289 -21.828 -3.625 1 97.19 12 VAL B C 1
ATOM 2154 O O . VAL B 1 12 ? -6.324 -22.578 -3.83 1 97.19 12 VAL B O 1
ATOM 2157 N N . ILE B 1 13 ? -8.406 -22.094 -4.094 1 97.75 13 ILE B N 1
ATOM 2158 C CA . ILE B 1 13 ? -8.648 -23.062 -5.164 1 97.75 13 ILE B CA 1
ATOM 2159 C C . ILE B 1 13 ? -8.992 -22.312 -6.457 1 97.75 13 ILE B C 1
ATOM 2161 O O . ILE B 1 13 ? -10.055 -21.703 -6.574 1 97.75 13 ILE B O 1
ATOM 2165 N N . GLU B 1 14 ? -8.094 -22.422 -7.348 1 96.19 14 GLU B N 1
ATOM 2166 C CA . GLU B 1 14 ? -8.219 -21.703 -8.609 1 96.19 14 GLU B CA 1
ATOM 2167 C C . GLU B 1 14 ? -8.555 -22.656 -9.758 1 96.19 14 GLU B C 1
ATOM 2169 O O . GLU B 1 14 ? -7.695 -23.406 -10.227 1 96.19 14 GLU B O 1
ATOM 2174 N N . PHE B 1 15 ? -9.836 -22.625 -10.203 1 94.31 15 PHE B N 1
ATOM 2175 C CA . PHE B 1 15 ? -10.25 -23.438 -11.336 1 94.31 15 PHE B CA 1
ATOM 2176 C C . PHE B 1 15 ? -9.742 -22.844 -12.648 1 94.31 15 PHE B C 1
ATOM 2178 O O . PHE B 1 15 ? -9.359 -23.578 -13.562 1 94.31 15 PHE B O 1
ATOM 2185 N N . ASP B 1 16 ? -9.812 -21.547 -12.773 1 90.44 16 ASP B N 1
ATOM 2186 C CA . ASP B 1 16 ? -9.281 -20.766 -13.875 1 90.44 16 ASP B CA 1
ATOM 2187 C C . ASP B 1 16 ? -9.195 -19.281 -13.5 1 90.44 16 ASP B C 1
ATOM 2189 O O . ASP B 1 16 ? -9.273 -18.938 -12.32 1 90.44 16 ASP B O 1
ATOM 2193 N N . GLU B 1 17 ? -8.992 -18.422 -14.438 1 84.56 17 GLU B N 1
ATOM 2194 C CA . GLU B 1 17 ? -8.719 -17.016 -14.195 1 84.56 17 GLU B CA 1
ATOM 2195 C C . GLU B 1 17 ? -9.914 -16.328 -13.539 1 84.56 17 GLU B C 1
ATOM 2197 O O . GLU B 1 17 ? -9.742 -15.352 -12.789 1 84.56 17 GLU B O 1
ATOM 2202 N N . ARG B 1 18 ? -11.062 -16.828 -13.758 1 87 18 ARG B N 1
ATOM 2203 C CA . ARG B 1 18 ? -12.281 -16.156 -13.297 1 87 18 ARG B CA 1
ATOM 2204 C C . ARG B 1 18 ? -12.836 -16.844 -12.055 1 87 18 ARG B C 1
ATOM 2206 O O . ARG B 1 18 ? -13.625 -16.266 -11.312 1 87 18 ARG B O 1
ATOM 2213 N N . ARG B 1 19 ? -12.469 -18.141 -11.836 1 93.75 19 ARG B N 1
ATOM 2214 C CA . ARG B 1 19 ? -13.055 -18.938 -10.758 1 93.75 19 ARG B CA 1
ATOM 2215 C C . ARG B 1 19 ? -12.008 -19.266 -9.703 1 93.75 19 ARG B C 1
ATOM 2217 O O . ARG B 1 19 ? -11.344 -20.297 -9.781 1 93.75 19 ARG B O 1
ATOM 2224 N N . ARG B 1 20 ? -11.93 -18.391 -8.734 1 95.75 20 ARG B N 1
ATOM 2225 C CA . ARG B 1 20 ? -11.07 -18.562 -7.57 1 95.75 20 ARG B CA 1
ATOM 2226 C C . ARG B 1 20 ? -11.883 -18.516 -6.281 1 95.75 20 ARG B C 1
ATOM 2228 O O . ARG B 1 20 ? -12.734 -17.641 -6.109 1 95.75 20 ARG B O 1
ATOM 2235 N N . PHE B 1 21 ? -11.562 -19.453 -5.441 1 96.69 21 PHE B N 1
ATOM 2236 C CA . PHE B 1 21 ? -12.297 -19.547 -4.184 1 96.69 21 PHE B CA 1
ATOM 2237 C C . PHE B 1 21 ? -11.336 -19.672 -3.008 1 96.69 21 PHE B C 1
ATOM 2239 O O . PHE B 1 21 ? -10.352 -20.406 -3.076 1 96.69 21 PHE B O 1
ATOM 2246 N N . VAL B 1 22 ? -11.609 -18.891 -1.993 1 97.38 22 VAL B N 1
ATOM 2247 C CA . VAL B 1 22 ? -10.875 -19.047 -0.74 1 97.38 22 VAL B CA 1
ATOM 2248 C C . VAL B 1 22 ? -11.703 -19.859 0.245 1 97.38 22 VAL B C 1
ATOM 2250 O O . VAL B 1 22 ? -12.859 -19.531 0.525 1 97.38 22 VAL B O 1
ATOM 2253 N N . THR B 1 23 ? -11.125 -20.906 0.731 1 96.75 23 THR B N 1
ATOM 2254 C CA . THR B 1 23 ? -11.883 -21.766 1.635 1 96.75 23 THR B CA 1
ATOM 2255 C C . THR B 1 23 ? -10.953 -22.469 2.623 1 96.75 23 THR B C 1
ATOM 2257 O O . THR B 1 23 ? -9.75 -22.594 2.367 1 96.75 23 THR B O 1
ATOM 2260 N N . ARG B 1 24 ? -11.484 -22.828 3.73 1 97.38 24 ARG B N 1
ATOM 2261 C CA . ARG B 1 24 ? -10.758 -23.641 4.703 1 97.38 24 ARG B CA 1
ATOM 2262 C C . ARG B 1 24 ? -10.938 -25.125 4.41 1 97.38 24 ARG B C 1
ATOM 2264 O O . ARG B 1 24 ? -12.062 -25.609 4.254 1 97.38 24 ARG B O 1
ATOM 2271 N N . LEU B 1 25 ? -9.844 -25.828 4.383 1 98.06 25 LEU B N 1
ATOM 2272 C CA . LEU B 1 25 ? -9.883 -27.25 4.059 1 98.06 25 LEU B CA 1
ATOM 2273 C C . LEU B 1 25 ? -10.547 -28.047 5.18 1 98.06 25 LEU B C 1
ATOM 2275 O O . LEU B 1 25 ? -10.203 -27.875 6.352 1 98.06 25 LEU B O 1
ATOM 2279 N N . ARG B 1 26 ? -11.477 -28.812 4.797 1 98.19 26 ARG B N 1
ATOM 2280 C CA . ARG B 1 26 ? -12.18 -29.719 5.707 1 98.19 26 ARG B CA 1
ATOM 2281 C C . ARG B 1 26 ? -12.328 -31.109 5.102 1 98.19 26 ARG B C 1
ATOM 2283 O O . ARG B 1 26 ? -12.758 -31.25 3.955 1 98.19 26 ARG B O 1
ATOM 2290 N N . LYS B 1 27 ? -11.977 -32.125 5.941 1 98.12 27 LYS B N 1
ATOM 2291 C CA . LYS B 1 27 ? -12.156 -33.469 5.473 1 98.12 27 LYS B CA 1
ATOM 2292 C C . LYS B 1 27 ? -13.602 -33.75 5.07 1 98.12 27 LYS B C 1
ATOM 2294 O O . LYS B 1 27 ? -14.531 -33.344 5.777 1 98.12 27 LYS B O 1
ATOM 2299 N N . GLY B 1 28 ? -13.789 -34.344 3.928 1 97.88 28 GLY B N 1
ATOM 2300 C CA . GLY B 1 28 ? -15.125 -34.688 3.463 1 97.88 28 GLY B CA 1
ATOM 2301 C C . GLY B 1 28 ? -15.82 -33.562 2.727 1 97.88 28 GLY B C 1
ATOM 2302 O O . GLY B 1 28 ? -16.859 -33.781 2.094 1 97.88 28 GLY B O 1
ATOM 2303 N N . ALA B 1 29 ? -15.281 -32.344 2.746 1 98.06 29 ALA B N 1
ATOM 2304 C CA . ALA B 1 29 ? -15.906 -31.203 2.109 1 98.06 29 ALA B CA 1
ATOM 2305 C C . ALA B 1 29 ? -15.492 -31.078 0.646 1 98.06 29 ALA B C 1
ATOM 2307 O O . ALA B 1 29 ? -14.672 -31.875 0.163 1 98.06 29 ALA B O 1
ATOM 2308 N N . ARG B 1 30 ? -16.188 -30.234 -0.039 1 97.75 30 ARG B N 1
ATOM 2309 C CA . ARG B 1 30 ? -15.867 -29.984 -1.439 1 97.75 30 ARG B CA 1
ATOM 2310 C C . ARG B 1 30 ? -16.062 -28.516 -1.788 1 97.75 30 ARG B C 1
ATOM 2312 O O . ARG B 1 30 ? -16.781 -27.797 -1.094 1 97.75 30 ARG B O 1
ATOM 2319 N N . THR B 1 31 ? -15.32 -28.047 -2.732 1 96.94 31 THR B N 1
ATOM 2320 C CA . THR B 1 31 ? -15.516 -26.734 -3.346 1 96.94 31 THR B CA 1
ATOM 2321 C C . THR B 1 31 ? -15.969 -26.891 -4.797 1 96.94 31 THR B C 1
ATOM 2323 O O . THR B 1 31 ? -15.258 -27.469 -5.617 1 96.94 31 THR B O 1
ATOM 2326 N N . GLY B 1 32 ? -17.141 -26.344 -5.066 1 93.81 32 GLY B N 1
ATOM 2327 C CA . GLY B 1 32 ? -17.734 -26.531 -6.387 1 93.81 32 GLY B CA 1
ATOM 2328 C C . GLY B 1 32 ? -17.75 -25.266 -7.219 1 93.81 32 GLY B C 1
ATOM 2329 O O . GLY B 1 32 ? -17.719 -24.156 -6.68 1 93.81 32 GLY B O 1
ATOM 2330 N N . SER B 1 33 ? -17.672 -25.422 -8.508 1 91.81 33 SER B N 1
ATOM 2331 C CA . SER B 1 33 ? -17.875 -24.391 -9.523 1 91.81 33 SER B CA 1
ATOM 2332 C C . SER B 1 33 ? -18.672 -24.938 -10.703 1 91.81 33 SER B C 1
ATOM 2334 O O . SER B 1 33 ? -19.016 -26.125 -10.727 1 91.81 33 SER B O 1
ATOM 2336 N N . ASP B 1 34 ? -19.062 -24.078 -11.648 1 92.56 34 ASP B N 1
ATOM 2337 C CA . ASP B 1 34 ? -19.812 -24.516 -12.812 1 92.56 34 ASP B CA 1
ATOM 2338 C C . ASP B 1 34 ? -18.969 -25.391 -13.719 1 92.56 34 ASP B C 1
ATOM 2340 O O . ASP B 1 34 ? -19.5 -26.094 -14.586 1 92.56 34 ASP B O 1
ATOM 2344 N N . VAL B 1 35 ? -17.672 -25.484 -13.438 1 93.44 35 VAL B N 1
ATOM 2345 C CA . VAL B 1 35 ? -16.812 -26.281 -14.312 1 93.44 35 VAL B CA 1
ATOM 2346 C C . VAL B 1 35 ? -16.422 -27.578 -13.617 1 93.44 35 VAL B C 1
ATOM 2348 O O . VAL B 1 35 ? -15.641 -28.375 -14.156 1 93.44 35 VAL B O 1
ATOM 2351 N N . GLY B 1 36 ? -16.922 -27.703 -12.344 1 95.25 36 GLY B N 1
ATOM 2352 C CA . GLY B 1 36 ? -16.625 -28.938 -11.633 1 95.25 36 GLY B CA 1
ATOM 2353 C C . GLY B 1 36 ? -16.391 -28.734 -10.148 1 95.25 36 GLY B C 1
ATOM 2354 O O . GLY B 1 36 ? -16.734 -27.672 -9.602 1 95.25 36 GLY B O 1
ATOM 2355 N N . VAL B 1 37 ? -15.867 -29.859 -9.547 1 96.75 37 VAL B N 1
ATOM 2356 C CA . VAL B 1 37 ? -15.75 -29.828 -8.094 1 96.75 37 VAL B CA 1
ATOM 2357 C C . VAL B 1 37 ? -14.359 -30.312 -7.684 1 96.75 37 VAL B C 1
ATOM 2359 O O . VAL B 1 37 ? -13.781 -31.188 -8.32 1 96.75 37 VAL B O 1
ATOM 2362 N N . VAL B 1 38 ? -13.766 -29.703 -6.711 1 97.56 38 VAL B N 1
ATOM 2363 C CA . VAL B 1 38 ? -12.539 -30.141 -6.062 1 97.56 38 VAL B CA 1
ATOM 2364 C C . VAL B 1 38 ? -12.867 -30.719 -4.684 1 97.56 38 VAL B C 1
ATOM 2366 O O . VAL B 1 38 ? -13.5 -30.047 -3.865 1 97.56 38 VAL B O 1
ATOM 2369 N N . LEU B 1 39 ? -12.461 -31.938 -4.477 1 98.06 39 LEU B N 1
ATOM 2370 C CA . LEU B 1 39 ? -12.625 -32.531 -3.156 1 98.06 39 LEU B CA 1
ATOM 2371 C C . LEU B 1 39 ? -11.5 -32.094 -2.221 1 98.06 39 LEU B C 1
ATOM 2373 O O . LEU B 1 39 ? -10.32 -32.188 -2.576 1 98.06 39 LEU B O 1
ATOM 2377 N N . HIS B 1 40 ? -11.898 -31.625 -1.04 1 98.5 40 HIS B N 1
ATOM 2378 C CA . HIS B 1 40 ? -10.883 -31.203 -0.083 1 98.5 40 HIS B CA 1
ATOM 2379 C C . HIS B 1 40 ? -9.945 -32.344 0.279 1 98.5 40 HIS B C 1
ATOM 2381 O O . HIS B 1 40 ? -8.758 -32.125 0.532 1 98.5 40 HIS B O 1
ATOM 2387 N N . ASP B 1 41 ? -10.43 -33.562 0.271 1 98.12 41 ASP B N 1
ATOM 2388 C CA . ASP B 1 41 ? -9.609 -34.719 0.579 1 98.12 41 ASP B CA 1
ATOM 2389 C C . ASP B 1 41 ? -8.492 -34.906 -0.443 1 98.12 41 ASP B C 1
ATOM 2391 O O . ASP B 1 41 ? -7.422 -35.438 -0.12 1 98.12 41 ASP B O 1
ATOM 2395 N N . ASP B 1 42 ? -8.711 -34.5 -1.7 1 97 42 ASP B N 1
ATOM 2396 C CA . ASP B 1 42 ? -7.68 -34.531 -2.729 1 97 42 ASP B CA 1
ATOM 2397 C C . ASP B 1 42 ? -6.629 -33.469 -2.502 1 97 42 ASP B C 1
ATOM 2399 O O . ASP B 1 42 ? -5.516 -33.531 -3.029 1 97 42 ASP B O 1
ATOM 2403 N N . VAL B 1 43 ? -6.98 -32.406 -1.813 1 97.56 43 VAL B N 1
ATOM 2404 C CA . VAL B 1 43 ? -6.102 -31.281 -1.562 1 97.56 43 VAL B CA 1
ATOM 2405 C C . VAL B 1 43 ? -5.266 -31.531 -0.31 1 97.56 43 VAL B C 1
ATOM 2407 O O . VAL B 1 43 ? -4.066 -31.25 -0.286 1 97.56 43 VAL B O 1
ATOM 2410 N N . ILE B 1 44 ? -5.938 -32.062 0.704 1 98 44 ILE B N 1
ATOM 2411 C CA . ILE B 1 44 ? -5.262 -32.312 1.97 1 98 44 ILE B CA 1
ATOM 2412 C C . ILE B 1 44 ? -4.113 -33.281 1.747 1 98 44 ILE B C 1
ATOM 2414 O O . ILE B 1 44 ? -4.305 -34.375 1.166 1 98 44 ILE B O 1
ATOM 2418 N N . GLY B 1 45 ? -2.92 -32.906 2.125 1 96.12 45 GLY B N 1
ATOM 2419 C CA . GLY B 1 45 ? -1.738 -33.75 1.932 1 96.12 45 GLY B CA 1
ATOM 2420 C C . GLY B 1 45 ? -0.928 -33.344 0.711 1 96.12 45 GLY B C 1
ATOM 2421 O O . GLY B 1 45 ? 0.214 -33.781 0.55 1 96.12 45 GLY B O 1
ATOM 2422 N N . SER B 1 46 ? -1.468 -32.562 -0.216 1 94.69 46 SER B N 1
ATOM 2423 C CA . SER B 1 46 ? -0.758 -32.125 -1.411 1 94.69 46 SER B CA 1
ATOM 2424 C C . SER B 1 46 ? 0.159 -30.953 -1.103 1 94.69 46 SER B C 1
ATOM 2426 O O . SER B 1 46 ? -0.04 -30.25 -0.112 1 94.69 46 SER B O 1
ATOM 2428 N N . PRO B 1 47 ? 1.184 -30.828 -1.855 1 93.69 47 PRO B N 1
ATOM 2429 C CA . PRO B 1 47 ? 2.059 -29.672 -1.667 1 93.69 47 PRO B CA 1
ATOM 2430 C C . PRO B 1 47 ? 1.36 -28.344 -1.978 1 93.69 47 PRO B C 1
ATOM 2432 O O . PRO B 1 47 ? 0.45 -28.312 -2.809 1 93.69 47 PRO B O 1
ATOM 2435 N N . CYS B 1 48 ? 1.844 -27.266 -1.296 1 94.12 48 CYS B N 1
ATOM 2436 C CA . CYS B 1 48 ? 1.383 -25.938 -1.682 1 94.12 48 CYS B CA 1
ATOM 2437 C C . CYS B 1 48 ? 1.763 -25.625 -3.125 1 94.12 48 CYS B C 1
ATOM 2439 O O . CYS B 1 48 ? 2.875 -25.922 -3.559 1 94.12 48 CYS B O 1
ATOM 2441 N N . GLY B 1 49 ? 0.838 -25.016 -3.768 1 93.62 49 GLY B N 1
ATOM 2442 C CA . GLY B 1 49 ? 1.102 -24.656 -5.152 1 93.62 49 GLY B CA 1
ATOM 2443 C C . GLY B 1 49 ? 1.024 -25.844 -6.098 1 93.62 49 GLY B C 1
ATOM 2444 O O . GLY B 1 49 ? 1.78 -25.922 -7.066 1 93.62 49 GLY B O 1
ATOM 2445 N N . SER B 1 50 ? 0.204 -26.797 -5.82 1 93.75 50 SER B N 1
ATOM 2446 C CA . SER B 1 50 ? 0.08 -27.984 -6.656 1 93.75 50 SER B CA 1
ATOM 2447 C C . SER B 1 50 ? -1.238 -27.984 -7.426 1 93.75 50 SER B C 1
ATOM 2449 O O . SER B 1 50 ? -2.111 -27.141 -7.172 1 93.75 50 SER B O 1
ATOM 2451 N N . TYR B 1 51 ? -1.342 -28.859 -8.398 1 94.5 51 TYR B N 1
ATOM 2452 C CA . TYR B 1 51 ? -2.559 -29.078 -9.172 1 94.5 51 TYR B CA 1
ATOM 2453 C C . TYR B 1 51 ? -3.314 -30.297 -8.664 1 94.5 51 TYR B C 1
ATOM 2455 O O . TYR B 1 51 ? -2.715 -31.344 -8.406 1 94.5 51 TYR B O 1
ATOM 2463 N N . VAL B 1 52 ? -4.598 -30.125 -8.477 1 95.38 52 VAL B N 1
ATOM 2464 C CA . VAL B 1 52 ? -5.441 -31.234 -8.031 1 95.38 52 VAL B CA 1
ATOM 2465 C C . VAL B 1 52 ? -6.555 -31.484 -9.047 1 95.38 52 VAL B C 1
ATOM 2467 O O . VAL B 1 52 ? -6.973 -30.562 -9.75 1 95.38 52 VAL B O 1
ATOM 2470 N N . PRO B 1 53 ? -7.055 -32.688 -9.117 1 95.31 53 PRO B N 1
ATOM 2471 C CA . PRO B 1 53 ? -8.055 -33 -10.141 1 95.31 53 PRO B CA 1
ATOM 2472 C C . PRO B 1 53 ? -9.406 -32.344 -9.867 1 95.31 53 PRO B C 1
ATOM 2474 O O . PRO B 1 53 ? -9.82 -32.25 -8.711 1 95.31 53 PRO B O 1
ATOM 2477 N N . VAL B 1 54 ? -9.977 -31.844 -10.875 1 96.06 54 VAL B N 1
ATOM 2478 C CA . VAL B 1 54 ? -11.359 -31.359 -10.836 1 96.06 54 VAL B CA 1
ATOM 2479 C C . VAL B 1 54 ? -12.297 -32.469 -11.297 1 96.06 54 VAL B C 1
ATOM 2481 O O . VAL B 1 54 ? -12.109 -33.062 -12.359 1 96.06 54 VAL B O 1
ATOM 2484 N N . ARG B 1 55 ? -13.188 -32.75 -10.469 1 94.69 55 ARG B N 1
ATOM 2485 C CA . ARG B 1 55 ? -14.125 -33.812 -10.773 1 94.69 55 ARG B CA 1
ATOM 2486 C C . ARG B 1 55 ? -15.414 -33.281 -11.367 1 94.69 55 ARG B C 1
ATOM 2488 O O . ARG B 1 55 ? -15.883 -32.219 -10.977 1 94.69 55 ARG B O 1
ATOM 2495 N N . GLY B 1 56 ? -15.906 -34.125 -12.266 1 86.31 56 GLY B N 1
ATOM 2496 C CA . GLY B 1 56 ? -17.125 -33.719 -12.914 1 86.31 56 GLY B CA 1
ATOM 2497 C C . GLY B 1 56 ? -16.922 -32.594 -13.906 1 86.31 56 GLY B C 1
ATOM 2498 O O . GLY B 1 56 ? -15.805 -32.094 -14.062 1 86.31 56 GLY B O 1
ATOM 2499 N N . GLY B 1 57 ? -18.031 -32.281 -14.648 1 80.06 57 GLY B N 1
ATOM 2500 C CA . GLY B 1 57 ? -18.016 -31.188 -15.625 1 80.06 57 GLY B CA 1
ATOM 2501 C C . GLY B 1 57 ? -17.016 -31.422 -16.75 1 80.06 57 GLY B C 1
ATOM 2502 O O . GLY B 1 57 ? -17.031 -32.469 -17.391 1 80.06 57 GLY B O 1
ATOM 2503 N N . ARG B 1 58 ? -16.203 -30.453 -17.172 1 77.38 58 ARG B N 1
ATOM 2504 C CA . ARG B 1 58 ? -15.25 -30.516 -18.266 1 77.38 58 ARG B CA 1
ATOM 2505 C C . ARG B 1 58 ? -13.977 -31.266 -17.859 1 77.38 58 ARG B C 1
ATOM 2507 O O . ARG B 1 58 ? -13.141 -31.578 -18.703 1 77.38 58 ARG B O 1
ATOM 2514 N N . GLY B 1 59 ? -13.875 -31.625 -16.547 1 81.38 59 GLY B N 1
ATOM 2515 C CA . GLY B 1 59 ? -12.641 -32.219 -16.062 1 81.38 59 GLY B CA 1
ATOM 2516 C C . GLY B 1 59 ? -11.5 -31.234 -15.961 1 81.38 59 GLY B C 1
ATOM 2517 O O . GLY B 1 59 ? -11.727 -30.016 -15.891 1 81.38 59 GLY B O 1
ATOM 2518 N N . GLY B 1 60 ? -10.234 -31.688 -15.672 1 91.31 60 GLY B N 1
ATOM 2519 C CA . GLY B 1 60 ? -9.062 -30.828 -15.594 1 91.31 60 GLY B CA 1
ATOM 2520 C C . GLY B 1 60 ? -8.469 -30.75 -14.195 1 91.31 60 GLY B C 1
ATOM 2521 O O . GLY B 1 60 ? -8.539 -31.719 -13.438 1 91.31 60 GLY B O 1
ATOM 2522 N N . TYR B 1 61 ? -7.734 -29.672 -14.047 1 94.38 61 TYR B N 1
ATOM 2523 C CA . TYR B 1 61 ? -7.055 -29.5 -12.766 1 94.38 61 TYR B CA 1
ATOM 2524 C C . TYR B 1 61 ? -7.27 -28.094 -12.211 1 94.38 61 TYR B C 1
ATOM 2526 O O . TYR B 1 61 ? -7.465 -27.141 -12.969 1 94.38 61 TYR B O 1
ATOM 2534 N N . ALA B 1 62 ? -7.301 -28.047 -10.93 1 95.5 62 ALA B N 1
ATOM 2535 C CA . ALA B 1 62 ? -7.324 -26.766 -10.219 1 95.5 62 ALA B CA 1
ATOM 2536 C C . ALA B 1 62 ? -6.023 -26.547 -9.453 1 95.5 62 ALA B C 1
ATOM 2538 O O . ALA B 1 62 ? -5.414 -27.5 -8.953 1 95.5 62 ALA B O 1
ATOM 2539 N N . LEU B 1 63 ? -5.621 -25.344 -9.477 1 95.81 63 LEU B N 1
ATOM 2540 C CA . LEU B 1 63 ? -4.434 -24.969 -8.711 1 95.81 63 LEU B CA 1
ATOM 2541 C C . LEU B 1 63 ? -4.793 -24.625 -7.273 1 95.81 63 LEU B C 1
ATOM 2543 O O . LEU B 1 63 ? -5.781 -23.938 -7.023 1 95.81 63 LEU B O 1
ATOM 2547 N N . VAL B 1 64 ? -3.967 -25.141 -6.324 1 96.81 64 VAL B N 1
ATOM 2548 C CA . VAL B 1 64 ? -4.246 -24.891 -4.914 1 96.81 64 VAL B CA 1
ATOM 2549 C C . VAL B 1 64 ? -2.996 -24.328 -4.234 1 96.81 64 VAL B C 1
ATOM 2551 O O . VAL B 1 64 ? -1.915 -24.922 -4.332 1 96.81 64 VAL B O 1
ATOM 2554 N N . TYR B 1 65 ? -3.125 -23.25 -3.52 1 95.5 65 TYR B N 1
ATOM 2555 C CA . TYR B 1 65 ? -2.008 -22.609 -2.822 1 95.5 65 TYR B CA 1
ATOM 2556 C C . TYR B 1 65 ? -2.496 -21.797 -1.629 1 95.5 65 TYR B C 1
ATOM 2558 O O . TYR B 1 65 ? -3.699 -21.578 -1.473 1 95.5 65 TYR B O 1
ATOM 2566 N N . LYS B 1 66 ? -1.594 -21.453 -0.732 1 95.44 66 LYS B N 1
ATOM 2567 C CA . LYS B 1 66 ? -1.938 -20.609 0.413 1 95.44 66 LYS B CA 1
ATOM 2568 C C . LYS B 1 66 ? -2.232 -19.188 -0.022 1 95.44 66 LYS B C 1
ATOM 2570 O O . LYS B 1 66 ? -1.519 -18.625 -0.856 1 95.44 66 LYS B O 1
ATOM 2575 N N . PRO B 1 67 ? -3.256 -18.609 0.536 1 95.56 67 PRO B N 1
ATOM 2576 C CA . PRO B 1 67 ? -3.664 -17.281 0.09 1 95.56 67 PRO B CA 1
ATOM 2577 C C . PRO B 1 67 ? -2.777 -16.172 0.651 1 95.56 67 PRO B C 1
ATOM 2579 O O . PRO B 1 67 ? -2.244 -16.297 1.757 1 95.56 67 PRO B O 1
ATOM 2582 N N . SER B 1 68 ? -2.594 -15.148 -0.126 1 93.25 68 SER B N 1
ATOM 2583 C CA . SER B 1 68 ? -2.139 -13.867 0.39 1 93.25 68 SER B CA 1
ATOM 2584 C C . SER B 1 68 ? -3.301 -13.047 0.947 1 93.25 68 SER B C 1
ATOM 2586 O O . SER B 1 68 ? -4.461 -13.461 0.84 1 93.25 68 SER B O 1
ATOM 2588 N N . ILE B 1 69 ? -3.008 -11.922 1.534 1 94.56 69 ILE B N 1
ATOM 2589 C CA . ILE B 1 69 ? -4.059 -11.062 2.074 1 94.56 69 ILE B CA 1
ATOM 2590 C C . ILE B 1 69 ? -4.992 -10.617 0.95 1 94.56 69 ILE B C 1
ATOM 2592 O O . ILE B 1 69 ? -6.211 -10.602 1.118 1 94.56 69 ILE B O 1
ATOM 2596 N N . ILE B 1 70 ? -4.469 -10.297 -0.182 1 95.19 70 ILE B N 1
ATOM 2597 C CA . ILE B 1 70 ? -5.277 -9.781 -1.283 1 95.19 70 ILE B CA 1
ATOM 2598 C C . ILE B 1 70 ? -6.18 -10.891 -1.823 1 95.19 70 ILE B C 1
ATOM 2600 O O . ILE B 1 70 ? -7.316 -10.633 -2.23 1 95.19 70 ILE B O 1
ATOM 2604 N N . ASP B 1 71 ? -5.699 -12.156 -1.87 1 95.69 71 ASP B N 1
ATOM 2605 C CA . ASP B 1 71 ? -6.547 -13.273 -2.273 1 95.69 71 ASP B CA 1
ATOM 2606 C C . ASP B 1 71 ? -7.809 -13.344 -1.414 1 95.69 71 ASP B C 1
ATOM 2608 O O . ASP B 1 71 ? -8.914 -13.516 -1.935 1 95.69 71 ASP B O 1
ATOM 2612 N N . VAL B 1 72 ? -7.57 -13.203 -0.13 1 96.62 72 VAL B N 1
ATOM 2613 C CA . VAL B 1 72 ? -8.68 -13.336 0.81 1 96.62 72 VAL B CA 1
ATOM 2614 C C . VAL B 1 72 ? -9.641 -12.156 0.652 1 96.62 72 VAL B C 1
ATOM 2616 O O . VAL B 1 72 ? -10.859 -12.344 0.62 1 96.62 72 VAL B O 1
ATOM 2619 N N . LEU B 1 73 ? -9.086 -10.984 0.511 1 95.94 73 LEU B N 1
ATOM 2620 C CA . LEU B 1 73 ? -9.914 -9.797 0.34 1 95.94 73 LEU B CA 1
ATOM 2621 C C . LEU B 1 73 ? -10.758 -9.898 -0.927 1 95.94 73 LEU B C 1
ATOM 2623 O O . LEU B 1 73 ? -11.961 -9.617 -0.903 1 95.94 73 LEU B O 1
ATOM 2627 N N . GLU B 1 74 ? -10.156 -10.359 -1.974 1 93.38 74 GLU B N 1
ATOM 2628 C CA . GLU B 1 74 ? -10.805 -10.344 -3.279 1 93.38 74 GLU B CA 1
ATOM 2629 C C . GLU B 1 74 ? -11.742 -11.531 -3.441 1 93.38 74 GLU B C 1
ATOM 2631 O O . GLU B 1 74 ? -12.789 -11.422 -4.082 1 93.38 74 GLU B O 1
ATOM 2636 N N . HIS B 1 75 ? -11.383 -12.672 -2.82 1 94.38 75 HIS B N 1
ATOM 2637 C CA . HIS B 1 75 ? -12.117 -13.891 -3.166 1 94.38 75 HIS B CA 1
ATOM 2638 C C . HIS B 1 75 ? -12.719 -14.539 -1.927 1 94.38 75 HIS B C 1
ATOM 2640 O O . HIS B 1 75 ? -13.539 -15.461 -2.039 1 94.38 75 HIS B O 1
ATOM 2646 N N . GLY B 1 76 ? -12.414 -14.062 -0.781 1 94.75 76 GLY B N 1
ATOM 2647 C CA . GLY B 1 76 ? -12.844 -14.727 0.438 1 94.75 76 GLY B CA 1
ATOM 2648 C C . GLY B 1 76 ? -13.898 -13.945 1.202 1 94.75 76 GLY B C 1
ATOM 2649 O O . GLY B 1 76 ? -14.797 -14.531 1.8 1 94.75 76 GLY B O 1
ATOM 2650 N N . PHE B 1 77 ? -13.773 -12.672 1.164 1 95.06 77 PHE B N 1
ATOM 2651 C CA . PHE B 1 77 ? -14.633 -11.82 1.984 1 95.06 77 PHE B CA 1
ATOM 2652 C C . PHE B 1 77 ? -16.047 -11.766 1.413 1 95.06 77 PHE B C 1
ATOM 2654 O O . PHE B 1 77 ? -16.219 -11.633 0.2 1 95.06 77 PHE B O 1
ATOM 2661 N N . ARG B 1 78 ? -16.953 -11.898 2.264 1 90.75 78 ARG B N 1
ATOM 2662 C CA . ARG B 1 78 ? -18.328 -11.547 1.908 1 90.75 78 ARG B CA 1
ATOM 2663 C C . ARG B 1 78 ? -18.469 -10.039 1.74 1 90.75 78 ARG B C 1
ATOM 2665 O O . ARG B 1 78 ? -18.031 -9.266 2.59 1 90.75 78 ARG B O 1
ATOM 2672 N N . ARG B 1 79 ? -19.109 -9.68 0.624 1 86.25 79 ARG B N 1
ATOM 2673 C CA . ARG B 1 79 ? -19.219 -8.25 0.341 1 86.25 79 ARG B CA 1
ATOM 2674 C C . ARG B 1 79 ? -20.625 -7.746 0.675 1 86.25 79 ARG B C 1
ATOM 2676 O O . ARG B 1 79 ? -21.594 -8.07 -0.019 1 86.25 79 ARG B O 1
ATOM 2683 N N . ALA B 1 80 ? -20.734 -7.07 1.75 1 81.81 80 ALA B N 1
ATOM 2684 C CA . ALA B 1 80 ? -22 -6.465 2.15 1 81.81 80 ALA B CA 1
ATOM 2685 C C . ALA B 1 80 ? -22.094 -5.02 1.67 1 81.81 80 ALA B C 1
ATOM 2687 O O . ALA B 1 80 ? -23.188 -4.438 1.638 1 81.81 80 ALA B O 1
ATOM 2688 N N . THR B 1 81 ? -21.031 -4.441 1.318 1 84.38 81 THR B N 1
ATOM 2689 C CA . THR B 1 81 ? -20.938 -3.064 0.852 1 84.38 81 THR B CA 1
ATOM 2690 C C . THR B 1 81 ? -19.922 -2.943 -0.284 1 84.38 81 THR B C 1
ATOM 2692 O O . THR B 1 81 ? -19.203 -3.896 -0.585 1 84.38 81 THR B O 1
ATOM 2695 N N . GLN B 1 82 ? -20.031 -1.814 -0.938 1 86.69 82 GLN B N 1
ATOM 2696 C CA . GLN B 1 82 ? -18.969 -1.515 -1.891 1 86.69 82 GLN B CA 1
ATOM 2697 C C . GLN B 1 82 ? -17.625 -1.399 -1.188 1 86.69 82 GLN B C 1
ATOM 2699 O O . GLN B 1 82 ? -17.547 -0.906 -0.062 1 86.69 82 GLN B O 1
ATOM 2704 N N . VAL B 1 83 ? -16.547 -1.856 -1.83 1 90.69 83 VAL B N 1
ATOM 2705 C CA . VAL B 1 83 ? -15.242 -1.89 -1.197 1 90.69 83 VAL B CA 1
ATOM 2706 C C . VAL B 1 83 ? -14.305 -0.91 -1.9 1 90.69 83 VAL B C 1
ATOM 2708 O O . VAL B 1 83 ? -14.523 -0.559 -3.062 1 90.69 83 VAL B O 1
ATOM 2711 N N . ILE B 1 84 ? -13.336 -0.398 -1.122 1 96.06 84 ILE B N 1
ATOM 2712 C CA . ILE B 1 84 ? -12.234 0.323 -1.739 1 96.06 84 ILE B CA 1
ATOM 2713 C C . ILE B 1 84 ? -11.25 -0.669 -2.361 1 96.06 84 ILE B C 1
ATOM 2715 O O . ILE B 1 84 ? -10.695 -1.522 -1.665 1 96.06 84 ILE B O 1
ATOM 2719 N N . TYR B 1 85 ? -10.969 -0.501 -3.611 1 95.25 85 TYR B N 1
ATOM 2720 C CA . TYR B 1 85 ? -10.125 -1.436 -4.348 1 95.25 85 TYR B CA 1
ATOM 2721 C C . TYR B 1 85 ? -8.68 -1.364 -3.863 1 95.25 85 TYR B C 1
ATOM 2723 O O . TYR B 1 85 ? -8.242 -0.33 -3.355 1 95.25 85 TYR B O 1
ATOM 2731 N N . PRO B 1 86 ? -7.957 -2.412 -4.141 1 95.88 86 PRO B N 1
ATOM 2732 C CA . PRO B 1 86 ? -6.566 -2.473 -3.688 1 95.88 86 PRO B CA 1
ATOM 2733 C C . PRO B 1 86 ? -5.715 -1.326 -4.23 1 95.88 86 PRO B C 1
ATOM 2735 O O . PRO B 1 86 ? -4.836 -0.818 -3.529 1 95.88 86 PRO B O 1
ATOM 2738 N N . LYS B 1 87 ? -5.973 -0.854 -5.449 1 96.94 87 LYS B N 1
ATOM 2739 C CA . LYS B 1 87 ? -5.191 0.251 -5.996 1 96.94 87 LYS B CA 1
ATOM 2740 C C . LYS B 1 87 ? -5.32 1.499 -5.129 1 96.94 87 LYS B C 1
ATOM 2742 O O . LYS B 1 87 ? -4.352 2.238 -4.949 1 96.94 87 LYS B O 1
ATOM 2747 N N . ASP B 1 88 ? -6.512 1.703 -4.574 1 98.25 88 ASP B N 1
ATOM 2748 C CA . ASP B 1 88 ? -6.777 2.879 -3.75 1 98.25 88 ASP B CA 1
ATOM 2749 C C . ASP B 1 88 ? -6.375 2.635 -2.297 1 98.25 88 ASP B C 1
ATOM 2751 O O . ASP B 1 88 ? -5.695 3.467 -1.689 1 98.25 88 ASP B O 1
ATOM 2755 N N . SER B 1 89 ? -6.789 1.479 -1.723 1 98.31 89 SER B N 1
ATOM 2756 C CA . SER B 1 89 ? -6.547 1.22 -0.307 1 98.31 89 SER B CA 1
ATOM 2757 C C . SER B 1 89 ? -5.059 1.064 -0.02 1 98.31 89 SER B C 1
ATOM 2759 O O . SER B 1 89 ? -4.582 1.457 1.048 1 98.31 89 SER B O 1
ATOM 2761 N N . ALA B 1 90 ? -4.309 0.485 -0.961 1 98.31 90 ALA B N 1
ATOM 2762 C CA . ALA B 1 90 ? -2.859 0.377 -0.798 1 98.31 90 ALA B CA 1
ATOM 2763 C C . ALA B 1 90 ? -2.211 1.756 -0.729 1 98.31 90 ALA B C 1
ATOM 2765 O O . ALA B 1 90 ? -1.383 2.016 0.148 1 98.31 90 ALA B O 1
ATOM 2766 N N . LEU B 1 91 ? -2.604 2.586 -1.653 1 98.56 91 LEU B N 1
ATOM 2767 C CA . LEU B 1 91 ? -2.033 3.93 -1.685 1 98.56 91 LEU B CA 1
ATOM 2768 C C . LEU B 1 91 ? -2.424 4.715 -0.437 1 98.56 91 LEU B C 1
ATOM 2770 O O . LEU B 1 91 ? -1.589 5.402 0.154 1 98.56 91 LEU B O 1
ATOM 2774 N N . ILE B 1 92 ? -3.684 4.602 -0.006 1 98.75 92 ILE B N 1
ATOM 2775 C CA . ILE B 1 92 ? -4.145 5.266 1.209 1 98.75 92 ILE B CA 1
ATOM 2776 C C . ILE B 1 92 ? -3.295 4.816 2.395 1 98.75 92 ILE B C 1
ATOM 2778 O O . ILE B 1 92 ? -2.836 5.641 3.188 1 98.75 92 ILE B O 1
ATOM 2782 N N . ALA B 1 93 ? -3.07 3.529 2.5 1 98.56 93 ALA B N 1
ATOM 2783 C CA . ALA B 1 93 ? -2.324 2.982 3.629 1 98.56 93 ALA B CA 1
ATOM 2784 C C . ALA B 1 93 ? -0.904 3.541 3.67 1 98.56 93 ALA B C 1
ATOM 2786 O O . ALA B 1 93 ? -0.438 3.992 4.719 1 98.56 93 ALA B O 1
ATOM 2787 N N . VAL B 1 94 ? -0.278 3.58 2.531 1 97.81 94 VAL B N 1
ATOM 2788 C CA . VAL B 1 94 ? 1.107 4.035 2.473 1 97.81 94 VAL B CA 1
ATOM 2789 C C . VAL B 1 94 ? 1.171 5.535 2.746 1 97.81 94 VAL B C 1
ATOM 2791 O O . VAL B 1 94 ? 2.01 5.996 3.523 1 97.81 94 VAL B O 1
ATOM 2794 N N . LEU B 1 95 ? 0.252 6.297 2.184 1 97.88 95 LEU B N 1
ATOM 2795 C CA . LEU B 1 95 ? 0.248 7.742 2.367 1 97.88 95 LEU B CA 1
ATOM 2796 C C . LEU B 1 95 ? -0.082 8.109 3.811 1 97.88 95 LEU B C 1
ATOM 2798 O O . LEU B 1 95 ? 0.398 9.117 4.324 1 97.88 95 LEU B O 1
ATOM 2802 N N . ALA B 1 96 ? -0.844 7.234 4.457 1 97.94 96 ALA B N 1
ATOM 2803 C CA . ALA B 1 96 ? -1.258 7.496 5.836 1 97.94 96 ALA B CA 1
ATOM 2804 C C . ALA B 1 96 ? -0.217 6.988 6.828 1 97.94 96 ALA B C 1
ATOM 2806 O O . ALA B 1 96 ? -0.385 7.129 8.039 1 97.94 96 ALA B O 1
ATOM 2807 N N . GLY B 1 97 ? 0.817 6.383 6.293 1 96.25 97 GLY B N 1
ATOM 2808 C CA . GLY B 1 97 ? 1.872 5.895 7.168 1 96.25 97 GLY B CA 1
ATOM 2809 C C . GLY B 1 97 ? 1.467 4.672 7.965 1 96.25 97 GLY B C 1
ATOM 2810 O O . GLY B 1 97 ? 1.894 4.5 9.109 1 96.25 97 GLY B O 1
ATOM 2811 N N . VAL B 1 98 ? 0.589 3.875 7.41 1 97.94 98 VAL B N 1
ATOM 2812 C CA . VAL B 1 98 ? 0.157 2.658 8.086 1 97.94 98 VAL B CA 1
ATOM 2813 C C . VAL B 1 98 ? 1.271 1.614 8.039 1 97.94 98 VAL B C 1
ATOM 2815 O O . VAL B 1 98 ? 1.706 1.215 6.953 1 97.94 98 VAL B O 1
ATOM 2818 N N . GLY B 1 99 ? 1.752 1.166 9.141 1 97.31 99 GLY B N 1
ATOM 2819 C CA . GLY B 1 99 ? 2.801 0.167 9.281 1 97.31 99 GLY B CA 1
ATOM 2820 C C . GLY B 1 99 ? 2.855 -0.45 10.664 1 97.31 99 GLY B C 1
ATOM 2821 O O . GLY B 1 99 ? 2.021 -0.146 11.516 1 97.31 99 GLY B O 1
ATOM 2822 N N . PRO B 1 100 ? 3.822 -1.288 10.867 1 97.5 100 PRO B N 1
ATOM 2823 C CA . PRO B 1 100 ? 3.9 -2.01 12.141 1 97.5 100 PRO B CA 1
ATOM 2824 C C . PRO B 1 100 ? 3.922 -1.077 13.352 1 97.5 100 PRO B C 1
ATOM 2826 O O . PRO B 1 100 ? 4.727 -0.141 13.398 1 97.5 100 PRO B O 1
ATOM 2829 N N . GLY B 1 101 ? 2.959 -1.302 14.297 1 97.5 101 GLY B N 1
ATOM 2830 C CA . GLY B 1 101 ? 2.92 -0.548 15.539 1 97.5 101 GLY B CA 1
ATOM 2831 C C . GLY B 1 101 ? 1.989 0.649 15.484 1 97.5 101 GLY B C 1
ATOM 2832 O O . GLY B 1 101 ? 1.705 1.271 16.5 1 97.5 101 GLY B O 1
ATOM 2833 N N . ALA B 1 102 ? 1.452 0.989 14.344 1 97.94 102 ALA B N 1
ATOM 2834 C CA . ALA B 1 102 ? 0.627 2.184 14.18 1 97.94 102 ALA B CA 1
ATOM 2835 C C . ALA B 1 102 ? -0.733 2.006 14.852 1 97.94 102 ALA B C 1
ATOM 2837 O O . ALA B 1 102 ? -1.249 0.889 14.938 1 97.94 102 ALA B O 1
ATOM 2838 N N . ARG B 1 103 ? -1.25 3.061 15.336 1 98.75 103 ARG B N 1
ATOM 2839 C CA . ARG B 1 103 ? -2.619 3.145 15.836 1 98.75 103 ARG B CA 1
ATOM 2840 C C . ARG B 1 103 ? -3.506 3.922 14.867 1 98.75 103 ARG B C 1
ATOM 2842 O O . ARG B 1 103 ? -3.281 5.109 14.625 1 98.75 103 ARG B O 1
ATOM 2849 N N . ILE B 1 104 ? -4.508 3.256 14.344 1 98.88 104 ILE B N 1
ATOM 2850 C CA . ILE B 1 104 ? -5.293 3.812 13.25 1 98.88 104 ILE B CA 1
ATOM 2851 C C . ILE B 1 104 ? -6.77 3.848 13.641 1 98.88 104 ILE B C 1
ATOM 2853 O O . ILE B 1 104 ? -7.293 2.883 14.203 1 98.88 104 ILE B O 1
ATOM 2857 N N . VAL B 1 105 ? -7.391 4.953 13.375 1 98.94 105 VAL B N 1
ATOM 2858 C CA . VAL B 1 105 ? -8.844 5.012 13.414 1 98.94 105 VAL B CA 1
ATOM 2859 C C . VAL B 1 105 ? -9.406 4.926 12 1 98.94 105 VAL B C 1
ATOM 2861 O O . VAL B 1 105 ? -8.945 5.629 11.094 1 98.94 105 VAL B O 1
ATOM 2864 N N . GLU B 1 106 ? -10.273 4.031 11.812 1 98.88 106 GLU B N 1
ATOM 2865 C CA . GLU B 1 106 ? -11.023 3.92 10.57 1 98.88 106 GLU B CA 1
ATOM 2866 C C . GLU B 1 106 ? -12.5 4.246 10.789 1 98.88 106 GLU B C 1
ATOM 2868 O O . GLU B 1 106 ? -13.109 3.789 11.758 1 98.88 106 GLU B O 1
ATOM 2873 N N . VAL B 1 107 ? -13.062 5.109 9.953 1 98.75 107 VAL B N 1
ATOM 2874 C CA . VAL B 1 107 ? -14.492 5.379 9.953 1 98.75 107 VAL B CA 1
ATOM 2875 C C . VAL B 1 107 ? -15.117 4.855 8.664 1 98.75 107 VAL B C 1
ATOM 2877 O O . VAL B 1 107 ? -14.75 5.289 7.566 1 98.75 107 VAL B O 1
ATOM 2880 N N . GLY B 1 108 ? -16.078 4.039 8.773 1 97.62 108 GLY B N 1
ATOM 2881 C CA . GLY B 1 108 ? -16.625 3.287 7.648 1 97.62 108 GLY B CA 1
ATOM 2882 C C . GLY B 1 108 ? -16.016 1.906 7.508 1 97.62 108 GLY B C 1
ATOM 2883 O O . GLY B 1 108 ? -15.312 1.628 6.527 1 97.62 108 GLY B O 1
ATOM 2884 N N . THR B 1 109 ? -16.391 0.989 8.406 1 97.31 109 THR B N 1
ATOM 2885 C CA . THR B 1 109 ? -15.852 -0.365 8.414 1 97.31 109 THR B CA 1
ATOM 2886 C C . THR B 1 109 ? -16.328 -1.148 7.199 1 97.31 109 THR B C 1
ATOM 2888 O O . THR B 1 109 ? -15.547 -1.837 6.547 1 97.31 109 THR B O 1
ATOM 2891 N N . GLY B 1 110 ? -17.688 -1.031 6.926 1 96.12 110 GLY B N 1
ATOM 2892 C CA . GLY B 1 110 ? -18.297 -1.802 5.848 1 96.12 110 GLY B CA 1
ATOM 2893 C C . GLY B 1 110 ? -18.078 -3.297 5.996 1 96.12 110 GLY B C 1
ATOM 2894 O O . GLY B 1 110 ? -18.344 -3.863 7.062 1 96.12 110 GLY B O 1
ATOM 2895 N N . SER B 1 111 ? -17.641 -3.918 4.93 1 96.12 111 SER B N 1
ATOM 2896 C CA . SER B 1 111 ? -17.406 -5.359 4.941 1 96.12 111 SER B CA 1
ATOM 2897 C C . SER B 1 111 ? -16.062 -5.699 5.582 1 96.12 111 SER B C 1
ATOM 2899 O O . SER B 1 111 ? -15.719 -6.875 5.73 1 96.12 111 SER B O 1
ATOM 2901 N N . GLY B 1 112 ? -15.305 -4.758 5.918 1 97.69 112 GLY B N 1
ATOM 2902 C CA . GLY B 1 112 ? -14.047 -4.961 6.617 1 97.69 112 GLY B CA 1
ATOM 2903 C C . GLY B 1 112 ? -12.859 -5.133 5.688 1 97.69 112 GLY B C 1
ATOM 2904 O O . GLY B 1 112 ? -11.805 -5.609 6.098 1 97.69 112 GLY B O 1
ATOM 2905 N N . PHE B 1 113 ? -13.062 -4.777 4.402 1 97.5 113 PHE B N 1
ATOM 2906 C CA . PHE B 1 113 ? -12 -4.945 3.414 1 97.5 113 PHE B CA 1
ATOM 2907 C C . PHE B 1 113 ? -10.781 -4.105 3.777 1 97.5 113 PHE B C 1
ATOM 2909 O O . PHE B 1 113 ? -9.695 -4.645 3.996 1 97.5 113 PHE B O 1
ATOM 2916 N N . VAL B 1 114 ? -11.016 -2.818 3.926 1 98.19 114 VAL B N 1
ATOM 2917 C CA . VAL B 1 114 ? -9.914 -1.922 4.262 1 98.19 114 VAL B CA 1
ATOM 2918 C C . VAL B 1 114 ? -9.453 -2.178 5.695 1 98.19 114 VAL B C 1
ATOM 2920 O O . VAL B 1 114 ? -8.258 -2.143 5.988 1 98.19 114 VAL B O 1
ATOM 2923 N N . THR B 1 115 ? -10.398 -2.482 6.574 1 98.56 115 THR B N 1
ATOM 2924 C CA . THR B 1 115 ? -10.078 -2.803 7.961 1 98.56 115 THR B CA 1
ATOM 2925 C C . THR B 1 115 ? -9.047 -3.926 8.039 1 98.56 115 THR B C 1
ATOM 2927 O O . THR B 1 115 ? -8.078 -3.838 8.789 1 98.56 115 THR B O 1
ATOM 2930 N N . ALA B 1 116 ? -9.25 -4.969 7.258 1 98.38 116 ALA B N 1
ATOM 2931 C CA . ALA B 1 116 ? -8.359 -6.129 7.266 1 98.38 116 ALA B CA 1
ATOM 2932 C C . ALA B 1 116 ? -6.973 -5.758 6.758 1 98.38 116 ALA B C 1
ATOM 2934 O O . ALA B 1 116 ? -5.965 -6.191 7.324 1 98.38 116 ALA B O 1
ATOM 2935 N N . LEU B 1 117 ? -6.938 -4.973 5.68 1 98.5 117 LEU B N 1
ATOM 2936 C CA . LEU B 1 117 ? -5.652 -4.527 5.156 1 98.5 117 LEU B CA 1
ATOM 2937 C C . LEU B 1 117 ? -4.895 -3.713 6.199 1 98.5 117 LEU B C 1
ATOM 2939 O O . LEU B 1 117 ? -3.705 -3.945 6.43 1 98.5 117 LEU B O 1
ATOM 2943 N N . LEU B 1 118 ? -5.582 -2.766 6.848 1 98.81 118 LEU B N 1
ATOM 2944 C CA . LEU B 1 118 ? -4.965 -1.941 7.883 1 98.81 118 LEU B CA 1
ATOM 2945 C C . LEU B 1 118 ? -4.48 -2.801 9.047 1 98.81 118 LEU B C 1
ATOM 2947 O O . LEU B 1 118 ? -3.357 -2.633 9.523 1 98.81 118 LEU B O 1
ATOM 2951 N N . ALA B 1 119 ? -5.348 -3.703 9.469 1 98.75 119 ALA B N 1
ATOM 2952 C CA . ALA B 1 119 ? -5.012 -4.586 10.586 1 98.75 119 ALA B CA 1
ATOM 2953 C C . ALA B 1 119 ? -3.787 -5.434 10.258 1 98.75 119 ALA B C 1
ATOM 2955 O O . ALA B 1 119 ? -2.936 -5.656 11.125 1 98.75 119 ALA B O 1
ATOM 2956 N N . TRP B 1 120 ? -3.787 -5.953 9.062 1 98 120 TRP B N 1
ATOM 2957 C CA . TRP B 1 120 ? -2.645 -6.746 8.617 1 98 120 TRP B CA 1
ATOM 2958 C C . TRP B 1 120 ? -1.362 -5.918 8.656 1 98 120 TRP B C 1
ATOM 2960 O O . TRP B 1 120 ? -0.343 -6.367 9.188 1 98 120 TRP B O 1
ATOM 2970 N N . LEU B 1 121 ? -1.38 -4.688 8.234 1 98.38 121 LEU B N 1
ATOM 2971 C CA . LEU B 1 121 ? -0.206 -3.838 8.07 1 98.38 121 LEU B CA 1
ATOM 2972 C C . LEU B 1 121 ? 0.302 -3.352 9.422 1 98.38 121 LEU B C 1
ATOM 2974 O O . LEU B 1 121 ? 1.511 -3.205 9.625 1 98.38 121 LEU B O 1
ATOM 2978 N N . VAL B 1 122 ? -0.545 -3.082 10.391 1 98.38 122 VAL B N 1
ATOM 2979 C CA . VAL B 1 122 ? -0.12 -2.492 11.656 1 98.38 122 VAL B CA 1
ATOM 2980 C C . VAL B 1 122 ? 0.561 -3.553 12.516 1 98.38 122 VAL B C 1
ATOM 2982 O O . VAL B 1 122 ? 1.237 -3.227 13.492 1 98.38 122 VAL B O 1
ATOM 2985 N N . GLY B 1 123 ? 0.302 -4.844 12.273 1 97.62 123 GLY B N 1
ATOM 2986 C CA . GLY B 1 123 ? 0.958 -5.926 12.984 1 97.62 123 GLY B CA 1
ATOM 2987 C C . GLY B 1 123 ? 0.442 -6.109 14.398 1 97.62 123 GLY B C 1
ATOM 2988 O O . GLY B 1 123 ? -0.57 -5.516 14.781 1 97.62 123 GLY B O 1
ATOM 2989 N N . GLU B 1 124 ? 1.185 -6.918 15.164 1 96.06 124 GLU B N 1
ATOM 2990 C CA . GLU B 1 124 ? 0.734 -7.332 16.484 1 96.06 124 GLU B CA 1
ATOM 2991 C C . GLU B 1 124 ? 0.866 -6.191 17.5 1 96.06 124 GLU B C 1
ATOM 2993 O O . GLU B 1 124 ? 0.168 -6.168 18.516 1 96.06 124 GLU B O 1
ATOM 2998 N N . ASN B 1 125 ? 1.723 -5.281 17.172 1 96.44 125 ASN B N 1
ATOM 2999 C CA . ASN B 1 125 ? 1.973 -4.191 18.125 1 96.44 125 ASN B CA 1
ATOM 3000 C C . ASN B 1 125 ? 1.183 -2.939 17.75 1 96.44 125 ASN B C 1
ATOM 3002 O O . ASN B 1 125 ? 1.296 -1.91 18.422 1 96.44 125 ASN B O 1
ATOM 3006 N N . GLY B 1 126 ? 0.487 -3.025 16.625 1 98.12 126 GLY B N 1
ATOM 3007 C CA . GLY B 1 126 ? -0.402 -1.943 16.234 1 98.12 126 GLY B CA 1
ATOM 3008 C C . GLY B 1 126 ? -1.867 -2.26 16.469 1 98.12 126 GLY B C 1
ATOM 3009 O O . GLY B 1 126 ? -2.199 -3.311 17.031 1 98.12 126 GLY B O 1
ATOM 3010 N N . HIS B 1 127 ? -2.717 -1.321 16.078 1 98.88 127 HIS B N 1
ATOM 3011 C CA . HIS B 1 127 ? -4.133 -1.548 16.359 1 98.88 127 HIS B CA 1
ATOM 3012 C C . HIS B 1 127 ? -5.012 -0.676 15.469 1 98.88 127 HIS B C 1
ATOM 3014 O O . HIS B 1 127 ? -4.648 0.46 15.148 1 98.88 127 HIS B O 1
ATOM 3020 N N . VAL B 1 128 ? -6.125 -1.206 15.07 1 98.94 128 VAL B N 1
ATOM 3021 C CA . VAL B 1 128 ? -7.113 -0.48 14.281 1 98.94 128 VAL B CA 1
ATOM 3022 C C . VAL B 1 128 ? -8.406 -0.333 15.086 1 98.94 128 VAL B C 1
ATOM 3024 O O . VAL B 1 128 ? -8.906 -1.307 15.648 1 98.94 128 VAL B O 1
ATOM 3027 N N . TYR B 1 129 ? -8.859 0.877 15.188 1 98.94 129 TYR B N 1
ATOM 3028 C CA . TYR B 1 129 ? -10.164 1.18 15.758 1 98.94 129 TYR B CA 1
ATOM 3029 C C . TYR B 1 129 ? -11.148 1.585 14.664 1 98.94 129 TYR B C 1
ATOM 3031 O O . TYR B 1 129 ? -11.016 2.654 14.062 1 98.94 129 TYR B O 1
ATOM 3039 N N . THR B 1 130 ? -12.141 0.73 14.43 1 98.81 130 THR B N 1
ATOM 3040 C CA . THR B 1 130 ? -13.023 0.997 13.297 1 98.81 130 THR B CA 1
ATOM 3041 C C . THR B 1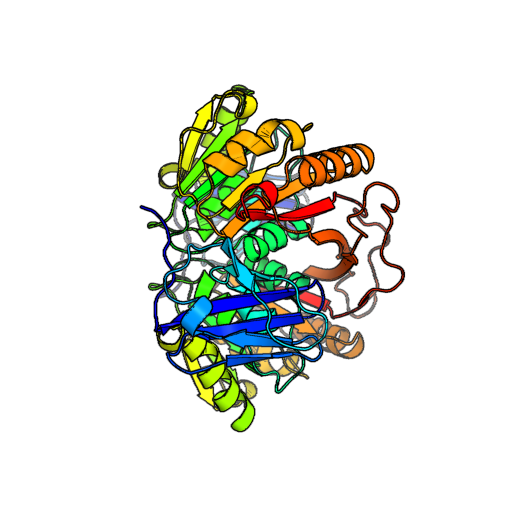 130 ? -14.438 1.316 13.781 1 98.81 130 THR B C 1
ATOM 3043 O O . THR B 1 130 ? -14.922 0.719 14.742 1 98.81 130 THR B O 1
ATOM 3046 N N . TYR B 1 131 ? -15.062 2.303 13.141 1 98.75 131 TYR B N 1
ATOM 3047 C CA . TYR B 1 131 ? -16.391 2.793 13.484 1 98.75 131 TYR B CA 1
ATOM 3048 C C . TYR B 1 131 ? -17.391 2.502 12.359 1 98.75 131 TYR B C 1
ATOM 3050 O O . TYR B 1 131 ? -17.109 2.799 11.195 1 98.75 131 TYR B O 1
ATOM 3058 N N . GLU B 1 132 ? -18.438 1.921 12.656 1 97.75 132 GLU B N 1
ATOM 3059 C CA . GLU B 1 132 ? -19.5 1.585 11.727 1 97.75 132 GLU B CA 1
ATOM 3060 C C . GLU B 1 132 ? -20.875 1.747 12.375 1 97.75 132 GLU B C 1
ATOM 3062 O O . GLU B 1 132 ? -21.078 1.343 13.523 1 97.75 132 GLU B O 1
ATOM 3067 N N . VAL B 1 133 ? -21.781 2.375 11.672 1 97.06 133 VAL B N 1
ATOM 3068 C CA . VAL B 1 133 ? -23.094 2.662 12.227 1 97.06 133 VAL B CA 1
ATOM 3069 C C . VAL B 1 133 ? -24.031 1.484 11.977 1 97.06 133 VAL B C 1
ATOM 3071 O O . VAL B 1 133 ? -24.984 1.27 12.719 1 97.06 133 VAL B O 1
ATOM 3074 N N . ARG B 1 134 ? -23.844 0.703 10.914 1 96.25 134 ARG B N 1
ATOM 3075 C CA . ARG B 1 134 ? -24.703 -0.429 10.57 1 96.25 134 ARG B CA 1
ATOM 3076 C C . ARG B 1 134 ? -24.234 -1.702 11.266 1 96.25 134 ARG B C 1
ATOM 3078 O O . ARG B 1 134 ? -23.156 -2.219 10.961 1 96.25 134 ARG B O 1
ATOM 3085 N N . ARG B 1 135 ? -25 -2.217 12.023 1 96.62 135 ARG B N 1
ATOM 3086 C CA . ARG B 1 135 ? -24.656 -3.396 12.805 1 96.62 135 ARG B CA 1
ATOM 3087 C C . ARG B 1 135 ? -24.375 -4.594 11.906 1 96.62 135 ARG B C 1
ATOM 3089 O O . ARG B 1 135 ? -23.438 -5.348 12.141 1 96.62 135 ARG B O 1
ATOM 3096 N N . GLU B 1 136 ? -25.188 -4.762 10.961 1 95.94 136 GLU B N 1
ATOM 3097 C CA . GLU B 1 136 ? -25.031 -5.902 10.062 1 95.94 136 GLU B CA 1
ATOM 3098 C C . GLU B 1 136 ? -23.688 -5.867 9.344 1 95.94 136 GLU B C 1
ATOM 3100 O O . GLU B 1 136 ? -23.047 -6.902 9.172 1 95.94 136 GLU B O 1
ATOM 3105 N N . ALA B 1 137 ? -23.312 -4.664 8.906 1 95.38 137 ALA B N 1
ATOM 3106 C CA . ALA B 1 137 ? -22 -4.508 8.266 1 95.38 137 ALA B CA 1
ATOM 3107 C C . ALA B 1 137 ? -20.875 -4.871 9.227 1 95.38 137 ALA B C 1
ATOM 3109 O O . ALA B 1 137 ? -19.922 -5.566 8.844 1 95.38 137 ALA B O 1
ATOM 3110 N N . LEU B 1 138 ? -21 -4.473 10.391 1 95.81 138 LEU B N 1
ATOM 3111 C CA . LEU B 1 138 ? -19.984 -4.746 11.406 1 95.81 138 LEU B CA 1
ATOM 3112 C C . LEU B 1 138 ? -19.859 -6.242 11.664 1 95.81 138 LEU B C 1
ATOM 3114 O O . LEU B 1 138 ? -18.766 -6.766 11.812 1 95.81 138 LEU B O 1
ATOM 3118 N N . GLU B 1 139 ? -20.984 -6.875 11.781 1 96.25 139 GLU B N 1
ATOM 3119 C CA . GLU B 1 139 ? -20.969 -8.32 12 1 96.25 139 GLU B CA 1
ATOM 3120 C C . GLU B 1 139 ? -20.312 -9.047 10.836 1 96.25 139 GLU B C 1
ATOM 3122 O O . GLU B 1 139 ? -19.562 -10 11.039 1 96.25 139 GLU B O 1
ATOM 3127 N N . THR B 1 140 ? -20.656 -8.594 9.656 1 96.62 140 THR B N 1
ATOM 3128 C CA . THR B 1 140 ? -20.016 -9.156 8.477 1 96.62 140 THR B CA 1
ATOM 3129 C C . THR B 1 140 ? -18.5 -8.953 8.523 1 96.62 140 THR B C 1
ATOM 3131 O O . THR B 1 140 ? -17.734 -9.875 8.258 1 96.62 140 THR B O 1
ATOM 3134 N N . ALA B 1 141 ? -18.078 -7.75 8.883 1 97.5 141 ALA B N 1
ATOM 3135 C CA . ALA B 1 141 ? -16.656 -7.43 8.969 1 97.5 141 ALA B CA 1
ATOM 3136 C C . ALA B 1 141 ? -15.961 -8.328 9.984 1 97.5 141 ALA B C 1
ATOM 3138 O O . ALA B 1 141 ? -14.859 -8.82 9.734 1 97.5 141 ALA B O 1
ATOM 3139 N N . LYS B 1 142 ? -16.609 -8.531 11.102 1 97.44 142 LYS B N 1
ATOM 3140 C CA . LYS B 1 142 ? -16.031 -9.375 12.148 1 97.44 142 LYS B CA 1
ATOM 3141 C C . LYS B 1 142 ? -15.82 -10.805 11.641 1 97.44 142 LYS B C 1
ATOM 3143 O O . LYS B 1 142 ? -14.758 -11.391 11.859 1 97.44 142 LYS B O 1
ATOM 3148 N N . ARG B 1 143 ? -16.797 -11.32 10.977 1 96.25 143 ARG B N 1
ATOM 3149 C CA . ARG B 1 143 ? -16.688 -12.656 10.414 1 96.25 143 ARG B CA 1
ATOM 3150 C C . ARG B 1 143 ? -15.57 -12.727 9.367 1 96.25 143 ARG B C 1
ATOM 3152 O O . ARG B 1 143 ? -14.789 -13.68 9.352 1 96.25 143 ARG B O 1
ATOM 3159 N N . ASN B 1 144 ? -15.547 -11.727 8.539 1 97 144 ASN B N 1
ATOM 3160 C CA . ASN B 1 144 ? -14.531 -11.664 7.5 1 97 144 ASN B CA 1
ATOM 3161 C C . ASN B 1 144 ? -13.125 -11.609 8.094 1 97 144 ASN B C 1
ATOM 3163 O O . ASN B 1 144 ? -12.234 -12.344 7.656 1 97 144 ASN B O 1
ATOM 3167 N N . LEU B 1 145 ? -12.945 -10.797 9.102 1 97.38 145 LEU B N 1
ATOM 3168 C CA . LEU B 1 145 ? -11.617 -10.641 9.688 1 97.38 145 LEU B CA 1
ATOM 3169 C C . LEU B 1 145 ? -11.203 -11.914 10.43 1 97.38 145 LEU B C 1
ATOM 3171 O O . LEU B 1 145 ? -10.008 -12.227 10.508 1 97.38 145 LEU B O 1
ATOM 3175 N N . ALA B 1 146 ? -12.164 -12.617 10.906 1 95.56 146 ALA B N 1
ATOM 3176 C CA . ALA B 1 146 ? -11.883 -13.867 11.602 1 95.56 146 ALA B CA 1
ATOM 3177 C C . ALA B 1 146 ? -11.25 -14.883 10.656 1 95.56 146 ALA B C 1
ATOM 3179 O O . ALA B 1 146 ? -10.43 -15.703 11.07 1 95.56 146 ALA B O 1
ATOM 3180 N N . MET B 1 147 ? -11.555 -14.82 9.398 1 93.44 147 MET B N 1
ATOM 3181 C CA . MET B 1 147 ? -10.969 -15.719 8.398 1 93.44 147 MET B CA 1
ATOM 3182 C C . MET B 1 147 ? -9.453 -15.562 8.344 1 93.44 147 MET B C 1
ATOM 3184 O O . MET B 1 147 ? -8.742 -16.516 8.047 1 93.44 147 MET B O 1
ATOM 3188 N N . LEU B 1 148 ? -9 -14.359 8.68 1 94.12 148 LEU B N 1
ATOM 3189 C CA . LEU B 1 148 ? -7.578 -14.047 8.586 1 94.12 148 LEU B CA 1
ATOM 3190 C C . LEU B 1 148 ? -6.93 -14.047 9.969 1 94.12 148 LEU B C 1
ATOM 3192 O O . LEU B 1 148 ? -5.719 -13.844 10.086 1 94.12 148 LEU B O 1
ATOM 3196 N N . GLY B 1 149 ? -7.738 -14.25 10.984 1 94.81 149 GLY B N 1
ATOM 3197 C CA . GLY B 1 149 ? -7.219 -14.203 12.344 1 94.81 149 GLY B CA 1
ATOM 3198 C C . GLY B 1 149 ? -6.75 -12.82 12.75 1 94.81 149 GLY B C 1
ATOM 3199 O O . GLY B 1 149 ? -5.762 -12.68 13.477 1 94.81 149 GLY B O 1
ATOM 3200 N N . LEU B 1 150 ? -7.406 -11.766 12.266 1 96.88 150 LEU B N 1
ATOM 3201 C CA . LEU B 1 150 ? -6.945 -10.398 12.484 1 96.88 150 LEU B CA 1
ATOM 3202 C C . LEU B 1 150 ? -7.801 -9.703 13.539 1 96.88 150 LEU B C 1
ATOM 3204 O O . LEU B 1 150 ? -7.574 -8.531 13.852 1 96.88 150 LEU B O 1
ATOM 3208 N N . GLU B 1 151 ? -8.695 -10.359 14.156 1 94.56 151 GLU B N 1
ATOM 3209 C CA . GLU B 1 151 ? -9.688 -9.758 15.039 1 94.56 151 GLU B CA 1
ATOM 3210 C C . GLU B 1 151 ? -9.031 -9.117 16.266 1 94.56 151 GLU B C 1
ATOM 3212 O O . GLU B 1 151 ? -9.5 -8.094 16.766 1 94.56 151 GLU B O 1
ATOM 3217 N N . LYS B 1 152 ? -7.961 -9.695 16.703 1 96.38 152 LYS B N 1
ATOM 3218 C CA . LYS B 1 152 ? -7.32 -9.195 17.906 1 96.38 152 LYS B CA 1
ATOM 3219 C C . LYS B 1 152 ? -6.688 -7.828 17.672 1 96.38 152 LYS B C 1
ATOM 3221 O O . LYS B 1 152 ? -6.398 -7.102 18.625 1 96.38 152 LYS B O 1
ATOM 3226 N N . ARG B 1 153 ? -6.434 -7.492 16.469 1 98.25 153 ARG B N 1
ATOM 3227 C CA . ARG B 1 153 ? -5.773 -6.238 16.125 1 98.25 153 ARG B CA 1
ATOM 3228 C C . ARG B 1 153 ? -6.797 -5.141 15.852 1 98.25 153 ARG B C 1
ATOM 3230 O O . ARG B 1 153 ? -6.434 -4.031 15.453 1 98.25 153 ARG B O 1
ATOM 3237 N N . VAL B 1 154 ? -8.094 -5.453 16.047 1 98.81 154 VAL B N 1
ATOM 3238 C CA . VAL B 1 154 ? -9.133 -4.504 15.672 1 98.81 154 VAL B CA 1
ATOM 3239 C C . VAL B 1 154 ? -10.133 -4.336 16.812 1 98.81 154 VAL B C 1
ATOM 3241 O O . VAL B 1 154 ? -10.57 -5.32 17.422 1 98.81 154 VAL B O 1
ATOM 3244 N N . THR B 1 155 ? -10.422 -3.15 17.172 1 98.88 155 THR B N 1
ATOM 3245 C CA . THR B 1 155 ? -11.57 -2.824 18.016 1 98.88 155 THR B CA 1
ATOM 3246 C C . THR B 1 155 ? -12.727 -2.312 17.156 1 98.88 155 THR B C 1
ATOM 3248 O O . THR B 1 155 ? -12.578 -1.33 16.422 1 98.88 155 THR B O 1
ATOM 3251 N N . PHE B 1 156 ? -13.836 -2.988 17.266 1 98.56 156 PHE B N 1
ATOM 3252 C CA . PHE B 1 156 ? -15.023 -2.639 16.484 1 98.56 156 PHE B CA 1
ATOM 3253 C C . PHE B 1 156 ? -15.969 -1.771 17.312 1 98.56 156 PHE B C 1
ATOM 3255 O O . PHE B 1 156 ? -16.438 -2.188 18.375 1 98.56 156 PHE B O 1
ATOM 3262 N N . HIS B 1 157 ? -16.188 -0.561 16.844 1 98.69 157 HIS B N 1
ATOM 3263 C CA . HIS B 1 157 ? -17.156 0.33 17.469 1 98.69 157 HIS B CA 1
ATOM 3264 C C . HIS B 1 157 ? -18.438 0.427 16.656 1 98.69 157 HIS B C 1
ATOM 3266 O O . HIS B 1 157 ? -18.422 0.938 15.531 1 98.69 157 HIS B O 1
ATOM 3272 N N . HIS B 1 158 ? -19.516 -0.105 17.219 1 98.38 158 HIS B N 1
ATOM 3273 C CA . HIS B 1 158 ? -20.812 0.234 16.672 1 98.38 158 HIS B CA 1
ATOM 3274 C C . HIS B 1 158 ? -21.25 1.624 17.109 1 98.38 158 HIS B C 1
ATOM 3276 O O . HIS B 1 158 ? -22 1.762 18.094 1 98.38 158 HIS B O 1
ATOM 3282 N N . ARG B 1 159 ? -20.781 2.586 16.344 1 97.62 159 ARG B N 1
ATOM 3283 C CA . ARG B 1 159 ? -20.906 3.971 16.781 1 97.62 159 ARG B CA 1
ATOM 3284 C C . ARG B 1 159 ? -20.797 4.934 15.609 1 97.62 159 ARG B C 1
ATOM 3286 O O . ARG B 1 159 ? -20.031 4.688 14.672 1 97.62 159 ARG B O 1
ATOM 3293 N N . ASP B 1 160 ? -21.594 5.957 15.672 1 97.94 160 ASP B N 1
ATOM 3294 C CA . ASP B 1 160 ? -21.438 7.066 14.734 1 97.94 160 ASP B CA 1
ATOM 3295 C C . ASP B 1 160 ? -20.266 7.949 15.125 1 97.94 160 ASP B C 1
ATOM 3297 O O . ASP B 1 160 ? -20.297 8.633 16.141 1 97.94 160 ASP B O 1
ATOM 3301 N N . ALA B 1 161 ? -19.25 7.898 14.312 1 97.75 161 ALA B N 1
ATOM 3302 C CA . ALA B 1 161 ? -18.031 8.641 14.617 1 97.75 161 ALA B CA 1
ATOM 3303 C C . ALA B 1 161 ? -18.312 10.141 14.719 1 97.75 161 ALA B C 1
ATOM 3305 O O . ALA B 1 161 ? -17.547 10.875 15.344 1 97.75 161 ALA B O 1
ATOM 3306 N N . ARG B 1 162 ? -19.406 10.641 14.086 1 96.31 162 ARG B N 1
ATOM 3307 C CA . ARG B 1 162 ? -19.797 12.047 14.172 1 96.31 162 ARG B CA 1
ATOM 3308 C C . ARG B 1 162 ? -20.109 12.438 15.609 1 96.31 162 ARG B C 1
ATOM 3310 O O . ARG B 1 162 ? -20.047 13.609 15.969 1 96.31 162 ARG B O 1
ATOM 3317 N N . LEU B 1 163 ? -20.5 11.43 16.359 1 96.25 163 LEU B N 1
ATOM 3318 C CA . LEU B 1 163 ? -20.844 11.664 17.75 1 96.25 163 LEU B CA 1
ATOM 3319 C C . LEU B 1 163 ? -19.594 11.609 18.641 1 96.25 163 LEU B C 1
ATOM 3321 O O . LEU B 1 163 ? -19.672 11.883 19.844 1 96.25 163 LEU B O 1
ATOM 3325 N N . GLY B 1 164 ? -18.531 11.195 18.047 1 97.12 164 GLY B N 1
ATOM 3326 C CA . GLY B 1 164 ? -17.281 11.188 18.797 1 97.12 164 GLY B CA 1
ATOM 3327 C C . GLY B 1 164 ? -16.391 10.008 18.453 1 97.12 164 GLY B C 1
ATOM 3328 O O . GLY B 1 164 ? -16.875 8.891 18.266 1 97.12 164 GLY B O 1
ATOM 3329 N N . ILE B 1 165 ? -15.156 10.211 18.328 1 98.44 165 ILE B N 1
ATOM 3330 C CA . ILE B 1 165 ? -14.102 9.211 18.25 1 98.44 165 ILE B CA 1
ATOM 3331 C C . ILE B 1 165 ? -13.461 9.023 19.641 1 98.44 165 ILE B C 1
ATOM 3333 O O . ILE B 1 165 ? -13.047 10 20.266 1 98.44 165 ILE B O 1
ATOM 3337 N N . LEU B 1 166 ? -13.367 7.824 20.094 1 98.69 166 LEU B N 1
ATOM 3338 C CA . LEU B 1 166 ? -13 7.547 21.484 1 98.69 166 LEU B CA 1
ATOM 3339 C C . LEU B 1 166 ? -11.492 7.629 21.672 1 98.69 166 LEU B C 1
ATOM 3341 O O . LEU B 1 166 ? -11.023 7.918 22.781 1 98.69 166 LEU B O 1
ATOM 3345 N N . GLU B 1 167 ? -10.773 7.375 20.688 1 98.5 167 GLU B N 1
ATOM 3346 C CA . GLU B 1 167 ? -9.312 7.297 20.766 1 98.5 167 GLU B CA 1
ATOM 3347 C C . GLU B 1 167 ? -8.68 8.68 20.641 1 98.5 167 GLU B C 1
ATOM 3349 O O . GLU B 1 167 ? -9.297 9.609 20.125 1 98.5 167 GLU B O 1
ATOM 3354 N N . GLU B 1 168 ? -7.539 8.805 21.188 1 97.75 168 GLU B N 1
ATOM 3355 C CA . GLU B 1 168 ? -6.703 10 21.078 1 97.75 168 GLU B CA 1
ATOM 3356 C C . GLU B 1 168 ? -5.27 9.633 20.703 1 97.75 168 GLU B C 1
ATOM 3358 O O . GLU B 1 168 ? -4.859 8.477 20.828 1 97.75 168 GLU B O 1
ATOM 3363 N N . ASN B 1 169 ? -4.617 10.578 20.156 1 97 169 ASN B N 1
ATOM 3364 C CA . ASN B 1 169 ? -3.199 10.461 19.828 1 97 169 ASN B CA 1
ATOM 3365 C C . ASN B 1 169 ? -2.938 9.312 18.859 1 97 169 ASN B C 1
ATOM 3367 O O . ASN B 1 169 ? -2.004 8.531 19.047 1 97 169 ASN B O 1
ATOM 3371 N N . VAL B 1 170 ? -3.793 9.195 17.859 1 98.25 170 VAL B N 1
ATOM 3372 C CA . VAL B 1 170 ? -3.617 8.148 16.859 1 98.25 170 VAL B CA 1
ATOM 3373 C C . VAL B 1 170 ? -2.768 8.68 15.711 1 98.25 170 VAL B C 1
ATOM 3375 O O . VAL B 1 170 ? -2.643 9.891 15.523 1 98.25 170 VAL B O 1
ATOM 3378 N N . ASP B 1 171 ? -2.223 7.746 14.969 1 97.81 171 ASP B N 1
ATOM 3379 C CA . ASP B 1 171 ? -1.309 8.086 13.883 1 97.81 171 ASP B CA 1
ATOM 3380 C C . ASP B 1 171 ? -2.072 8.578 12.656 1 97.81 171 ASP B C 1
ATOM 3382 O O . ASP B 1 171 ? -1.591 9.445 11.922 1 97.81 171 ASP B O 1
ATOM 3386 N N . ALA B 1 172 ? -3.211 7.984 12.445 1 98.75 172 ALA B N 1
ATOM 3387 C CA . ALA B 1 172 ? -3.996 8.344 11.266 1 98.75 172 ALA B CA 1
ATOM 3388 C C . ALA B 1 172 ? -5.484 8.094 11.5 1 98.75 172 ALA B C 1
ATOM 3390 O O . ALA B 1 172 ? -5.855 7.23 12.297 1 98.75 172 ALA B O 1
ATOM 3391 N N . VAL B 1 173 ? -6.289 8.883 10.875 1 98.94 173 VAL B N 1
ATOM 3392 C CA . VAL B 1 173 ? -7.73 8.688 10.742 1 98.94 173 VAL B CA 1
ATOM 3393 C C . VAL B 1 173 ? -8.094 8.531 9.273 1 98.94 173 VAL B C 1
ATOM 3395 O O . VAL B 1 173 ? -7.863 9.43 8.469 1 98.94 173 VAL B O 1
ATOM 3398 N N . ILE B 1 174 ? -8.594 7.383 8.922 1 98.94 174 ILE B N 1
ATOM 3399 C CA . ILE B 1 174 ? -8.961 7.051 7.547 1 98.94 174 ILE B CA 1
ATOM 3400 C C . ILE B 1 174 ? -10.477 6.941 7.426 1 98.94 174 ILE B C 1
ATOM 3402 O O . ILE B 1 174 ? -11.102 6.102 8.078 1 98.94 174 ILE B O 1
ATOM 3406 N N . VAL B 1 175 ? -11.031 7.723 6.512 1 98.81 175 VAL B N 1
ATOM 3407 C CA . VAL B 1 175 ? -12.477 7.922 6.531 1 98.81 175 VAL B CA 1
ATOM 3408 C C . VAL B 1 175 ? -13.07 7.523 5.184 1 98.81 175 VAL B C 1
ATOM 3410 O O . VAL B 1 175 ? -12.656 8.031 4.141 1 98.81 175 VAL B O 1
ATOM 3413 N N . ASP B 1 176 ? -13.977 6.668 5.215 1 97.88 176 ASP B N 1
ATOM 3414 C CA . ASP B 1 176 ? -14.797 6.262 4.074 1 97.88 176 ASP B CA 1
ATOM 3415 C C . ASP B 1 176 ? -16.281 6.309 4.422 1 97.88 176 ASP B C 1
ATOM 3417 O O . ASP B 1 176 ? -16.906 5.27 4.676 1 97.88 176 ASP B O 1
ATOM 3421 N N . MET B 1 177 ? -16.859 7.434 4.453 1 96.25 177 MET B N 1
ATOM 3422 C CA . MET B 1 177 ? -18.266 7.648 4.746 1 96.25 177 MET B CA 1
ATOM 3423 C C . MET B 1 177 ? -18.859 8.695 3.805 1 96.25 177 MET B C 1
ATOM 3425 O O . MET B 1 177 ? -18.125 9.43 3.145 1 96.25 177 MET B O 1
ATOM 3429 N N . PRO B 1 178 ? -20.172 8.797 3.717 1 95.56 178 PRO B N 1
ATOM 3430 C CA . PRO B 1 178 ? -20.812 9.695 2.746 1 95.56 178 PRO B CA 1
ATOM 3431 C C . PRO B 1 178 ? -20.469 11.164 2.984 1 95.56 178 PRO B C 1
ATOM 3433 O O . PRO B 1 178 ? -20.391 11.938 2.033 1 95.56 178 PRO B O 1
ATOM 3436 N N . ASP B 1 179 ? -20.281 11.578 4.219 1 97.94 179 ASP B N 1
ATOM 3437 C CA . ASP B 1 179 ? -20.031 12.969 4.57 1 97.94 179 ASP B CA 1
ATOM 3438 C C . ASP B 1 179 ? -18.812 13.109 5.465 1 97.94 179 ASP B C 1
ATOM 3440 O O . ASP B 1 179 ? -18.906 13.586 6.598 1 97.94 179 ASP B O 1
ATOM 3444 N N . PRO B 1 180 ? -17.625 12.812 4.906 1 98.19 180 PRO B N 1
ATOM 3445 C CA . PRO B 1 180 ? -16.406 12.812 5.734 1 98.19 180 PRO B CA 1
ATOM 3446 C C . PRO B 1 180 ? -16.125 14.18 6.359 1 98.19 180 PRO B C 1
ATOM 3448 O O . PRO B 1 180 ? -15.422 14.266 7.367 1 98.19 180 PRO B O 1
ATOM 3451 N N . TRP B 1 181 ? -16.672 15.273 5.816 1 98.06 181 TRP B N 1
ATOM 3452 C CA . TRP B 1 181 ? -16.453 16.609 6.344 1 98.06 181 TRP B CA 1
ATOM 3453 C C . TRP B 1 181 ? -17.125 16.797 7.699 1 98.06 181 TRP B C 1
ATOM 3455 O O . TRP B 1 181 ? -16.797 17.719 8.453 1 98.06 181 TRP B O 1
ATOM 3465 N N . ASP B 1 182 ? -18.016 15.914 8.086 1 97.88 182 ASP B N 1
ATOM 3466 C CA . ASP B 1 182 ? -18.766 16.031 9.336 1 97.88 182 ASP B CA 1
ATOM 3467 C C . ASP B 1 182 ? -17.953 15.5 10.516 1 97.88 182 ASP B C 1
ATOM 3469 O O . ASP B 1 182 ? -18.312 15.703 11.672 1 97.88 182 ASP B O 1
ATOM 3473 N N . ILE B 1 183 ? -16.812 14.906 10.289 1 98 183 ILE B N 1
ATOM 3474 C CA . ILE B 1 183 ? -16.094 14.305 11.398 1 98 183 ILE B CA 1
ATOM 3475 C C . ILE B 1 183 ? -14.742 15 11.578 1 98 183 ILE B C 1
ATOM 3477 O O . ILE B 1 183 ? -13.891 14.531 12.344 1 98 183 ILE B O 1
ATOM 3481 N N . LEU B 1 184 ? -14.523 16.078 10.852 1 98.38 184 LEU B N 1
ATOM 3482 C CA . LEU B 1 184 ? -13.211 16.734 10.852 1 98.38 184 LEU B CA 1
ATOM 3483 C C . LEU B 1 184 ? -12.812 17.156 12.258 1 98.38 184 LEU B C 1
ATOM 3485 O O . LEU B 1 184 ? -11.648 17 12.648 1 98.38 184 LEU B O 1
ATOM 3489 N N . ASP B 1 185 ? -13.758 17.656 13.055 1 98.12 185 ASP B N 1
ATOM 3490 C CA . ASP B 1 185 ? -13.453 18.047 14.422 1 98.12 185 ASP B CA 1
ATOM 3491 C C . ASP B 1 185 ? -13.047 16.844 15.266 1 98.12 185 ASP B C 1
ATOM 3493 O O . ASP B 1 185 ? -12.078 16.906 16.031 1 98.12 185 ASP B O 1
ATOM 3497 N N . GLU B 1 186 ? -13.781 15.773 15.148 1 98.62 186 GLU B N 1
ATOM 3498 C CA . GLU B 1 186 ? -13.469 14.555 15.883 1 98.62 186 GLU B CA 1
ATOM 3499 C C . GLU B 1 186 ? -12.133 13.961 15.43 1 98.62 186 GLU B C 1
ATOM 3501 O O . GLU B 1 186 ? -11.352 13.492 16.25 1 98.62 186 GLU B O 1
ATOM 3506 N N . ALA B 1 187 ? -11.898 13.961 14.125 1 98.69 187 ALA B N 1
ATOM 3507 C CA . ALA B 1 187 ? -10.625 13.492 13.594 1 98.69 187 ALA B CA 1
ATOM 3508 C C . ALA B 1 187 ? -9.461 14.32 14.133 1 98.69 187 ALA B C 1
ATOM 3510 O O . ALA B 1 187 ? -8.43 13.773 14.531 1 98.69 187 ALA B O 1
ATOM 3511 N N . TYR B 1 188 ? -9.656 15.641 14.148 1 98 188 TYR B N 1
ATOM 3512 C CA . TYR B 1 188 ? -8.633 16.547 14.648 1 98 188 TYR B CA 1
ATOM 3513 C C . TYR B 1 188 ? -8.297 16.25 16.109 1 98 188 TYR B C 1
ATOM 3515 O O . TYR B 1 188 ? -7.125 16.203 16.484 1 98 188 TYR B O 1
ATOM 3523 N N . ARG B 1 189 ? -9.305 16.062 16.875 1 97.69 189 ARG B N 1
ATOM 3524 C CA . ARG B 1 189 ? -9.117 15.742 18.297 1 97.69 189 ARG B CA 1
ATOM 3525 C C . ARG B 1 189 ? -8.375 14.422 18.469 1 97.69 189 ARG B C 1
ATOM 3527 O O . ARG B 1 189 ? -7.512 14.297 19.344 1 97.69 189 ARG B O 1
ATOM 3534 N N . ALA B 1 190 ? -8.664 13.453 17.688 1 98.44 190 ALA B N 1
ATOM 3535 C CA . ALA B 1 190 ? -8.148 12.094 17.828 1 98.44 190 ALA B CA 1
ATOM 3536 C C . ALA B 1 190 ? -6.703 12 17.359 1 98.44 190 ALA B C 1
ATOM 3538 O O . ALA B 1 190 ? -5.914 11.227 17.906 1 98.44 190 ALA B O 1
ATOM 3539 N N . LEU B 1 191 ? -6.32 12.742 16.375 1 98 191 LEU B N 1
ATOM 3540 C CA . LEU B 1 191 ? -5.016 12.641 15.727 1 98 191 LEU B CA 1
ATOM 3541 C C . LEU B 1 191 ? -3.922 13.211 16.625 1 98 191 LEU B C 1
ATOM 3543 O O . LEU B 1 191 ? -4.125 14.242 17.281 1 98 191 LEU B O 1
ATOM 3547 N N . LYS B 1 192 ? -2.807 12.586 16.656 1 96.25 192 LYS B N 1
ATOM 3548 C CA . LYS B 1 192 ? -1.626 13.25 17.203 1 96.25 192 LYS B CA 1
ATOM 3549 C C . LYS B 1 192 ? -1.193 14.414 16.312 1 96.25 192 LYS B C 1
ATOM 3551 O O . LYS B 1 192 ? -1.534 14.453 15.133 1 96.25 192 LYS B O 1
ATOM 3556 N N . PRO B 1 193 ? -0.481 15.367 16.844 1 94.56 193 PRO B N 1
ATOM 3557 C CA . PRO B 1 193 ? 0.059 16.422 15.977 1 94.56 193 PRO B CA 1
ATOM 3558 C C . PRO B 1 193 ? 0.89 15.852 14.828 1 94.56 193 PRO B C 1
ATOM 3560 O O . PRO B 1 193 ? 1.767 15.016 15.047 1 94.56 193 PRO B O 1
ATOM 3563 N N . GLY B 1 194 ? 0.565 16.297 13.641 1 93.31 194 GLY B N 1
ATOM 3564 C CA . GLY B 1 194 ? 1.26 15.797 12.469 1 93.31 194 GLY B CA 1
ATOM 3565 C C . GLY B 1 194 ? 0.664 14.508 11.93 1 93.31 194 GLY B C 1
ATOM 3566 O O . GLY B 1 194 ? 1.105 14 10.898 1 93.31 194 GLY B O 1
ATOM 3567 N N . GLY B 1 195 ? -0.296 13.992 12.656 1 96.19 195 GLY B N 1
ATOM 3568 C CA . GLY B 1 195 ? -0.962 12.781 12.195 1 96.19 195 GLY B CA 1
ATOM 3569 C C . GLY B 1 195 ? -1.702 12.977 10.891 1 96.19 195 GLY B C 1
ATOM 3570 O O . GLY B 1 195 ? -1.918 14.109 10.445 1 96.19 195 GLY B O 1
ATOM 3571 N N . VAL B 1 196 ? -2.107 11.891 10.266 1 98.06 196 VAL B N 1
ATOM 3572 C CA . VAL B 1 196 ? -2.623 11.961 8.906 1 98.06 196 VAL B CA 1
ATOM 3573 C C . VAL B 1 196 ? -4.137 11.758 8.914 1 98.06 196 VAL B C 1
ATOM 3575 O O . VAL B 1 196 ? -4.641 10.828 9.539 1 98.06 196 VAL B O 1
ATOM 3578 N N . PHE B 1 197 ? -4.801 12.719 8.289 1 98.81 197 PHE B N 1
ATOM 3579 C CA . PHE B 1 197 ? -6.199 12.547 7.91 1 98.81 197 PHE B CA 1
ATOM 3580 C C . PHE B 1 197 ? -6.312 12.094 6.457 1 98.81 197 PHE B C 1
ATOM 3582 O O . PHE B 1 197 ? -5.754 12.734 5.559 1 98.81 197 PHE B O 1
ATOM 3589 N N . ALA B 1 198 ? -6.949 10.969 6.207 1 98.88 198 ALA B N 1
ATOM 3590 C CA . ALA B 1 198 ? -7.207 10.492 4.852 1 98.88 198 ALA B CA 1
ATOM 3591 C C . ALA B 1 198 ? -8.688 10.203 4.645 1 98.88 198 ALA B C 1
ATOM 3593 O O . ALA B 1 198 ? -9.359 9.664 5.531 1 98.88 198 ALA B O 1
ATOM 3594 N N . ALA B 1 199 ? -9.18 10.578 3.461 1 98.88 199 ALA B N 1
ATOM 3595 C CA . ALA B 1 199 ? -10.578 10.328 3.125 1 98.88 199 ALA B CA 1
ATOM 3596 C C . ALA B 1 199 ? -10.719 9.797 1.7 1 98.88 199 ALA B C 1
ATOM 3598 O O . ALA B 1 199 ? -9.93 10.156 0.821 1 98.88 199 ALA B O 1
ATOM 3599 N N . TYR B 1 200 ? -11.602 8.938 1.568 1 98.81 200 TYR B N 1
ATOM 3600 C CA . TYR B 1 200 ? -11.992 8.406 0.267 1 98.81 200 TYR B CA 1
ATOM 3601 C C . TYR B 1 200 ? -13.383 8.875 -0.124 1 98.81 200 TYR B C 1
ATOM 3603 O O . TYR B 1 200 ? -14.352 8.625 0.595 1 98.81 200 TYR B O 1
ATOM 3611 N N . THR B 1 201 ? -13.492 9.562 -1.281 1 98.44 201 THR B N 1
ATOM 3612 C CA . THR B 1 201 ? -14.773 10.094 -1.729 1 98.44 201 THR B CA 1
ATOM 3613 C C . THR B 1 201 ? -15.055 9.68 -3.172 1 98.44 201 THR B C 1
ATOM 3615 O O . THR B 1 201 ? -14.266 9.977 -4.074 1 98.44 201 THR B O 1
ATOM 3618 N N . PRO B 1 202 ? -16.188 9.078 -3.426 1 96.38 202 PRO B N 1
ATOM 3619 C CA . PRO B 1 202 ? -16.5 8.594 -4.777 1 96.38 202 PRO B CA 1
ATOM 3620 C C . PRO B 1 202 ? -16.906 9.719 -5.719 1 96.38 202 PRO B C 1
ATOM 3622 O O . PRO B 1 202 ? -16.719 9.617 -6.934 1 96.38 202 PRO B O 1
ATOM 3625 N N . SER B 1 203 ? -17.547 10.828 -5.191 1 96.75 203 SER B N 1
ATOM 3626 C CA . SER B 1 203 ? -18.109 11.836 -6.086 1 96.75 203 SER B CA 1
ATOM 3627 C C . SER B 1 203 ? -17.391 13.172 -5.941 1 96.75 203 SER B C 1
ATOM 3629 O O . SER B 1 203 ? -16.844 13.477 -4.871 1 96.75 203 SER B O 1
ATOM 3631 N N . ALA B 1 204 ? -17.453 13.945 -7 1 96.69 204 ALA B N 1
ATOM 3632 C CA . ALA B 1 204 ? -16.859 15.273 -6.988 1 96.69 204 ALA B CA 1
ATOM 3633 C C . ALA B 1 204 ? -17.562 16.188 -6 1 96.69 204 ALA B C 1
ATOM 3635 O O . ALA B 1 204 ? -16.953 17.094 -5.418 1 96.69 204 ALA B O 1
ATOM 3636 N N . HIS B 1 205 ? -18.875 15.961 -5.875 1 97.19 205 HIS B N 1
ATOM 3637 C CA . HIS B 1 205 ? -19.625 16.734 -4.898 1 97.19 205 HIS B CA 1
ATOM 3638 C C . HIS B 1 205 ? -19.078 16.516 -3.488 1 97.19 205 HIS B C 1
ATOM 3640 O O . HIS B 1 205 ? -18.844 17.484 -2.752 1 97.19 205 HIS B O 1
ATOM 3646 N N . GLN B 1 206 ? -18.891 15.273 -3.115 1 97.94 206 GLN B N 1
ATOM 3647 C CA . GLN B 1 206 ? -18.328 14.953 -1.809 1 97.94 206 GLN B CA 1
ATOM 3648 C C . GLN B 1 206 ? -16.922 15.555 -1.646 1 97.94 206 GLN B C 1
ATOM 3650 O O . GLN B 1 206 ? -16.594 16.094 -0.588 1 97.94 206 GLN B O 1
ATOM 3655 N N . LEU B 1 207 ? -16.156 15.406 -2.715 1 98.25 207 LEU B N 1
ATOM 3656 C CA . LEU B 1 207 ? -14.82 15.977 -2.688 1 98.25 207 LEU B CA 1
ATOM 3657 C C . LEU B 1 207 ? -14.875 17.484 -2.449 1 98.25 207 LEU B C 1
ATOM 3659 O O . LEU B 1 207 ? -14.148 18.016 -1.608 1 98.25 207 LEU B O 1
ATOM 3663 N N . TYR B 1 208 ? -15.766 18.156 -3.168 1 98.06 208 TYR B N 1
ATOM 3664 C CA . TYR B 1 208 ? -15.922 19.594 -3.033 1 98.06 208 TYR B CA 1
ATOM 3665 C C . TYR B 1 208 ? -16.266 19.969 -1.598 1 98.06 208 TYR B C 1
ATOM 3667 O O . TYR B 1 208 ? -15.641 20.859 -1.016 1 98.06 208 TYR B O 1
ATOM 3675 N N . MET B 1 209 ? -17.25 19.344 -1.025 1 98.38 209 MET B N 1
ATOM 3676 C CA . MET B 1 209 ? -17.688 19.641 0.338 1 98.38 209 MET B CA 1
ATOM 3677 C C . MET B 1 209 ? -16.562 19.406 1.331 1 98.38 209 MET B C 1
ATOM 3679 O O . MET B 1 209 ? -16.375 20.203 2.258 1 98.38 209 MET B O 1
ATOM 3683 N N . LEU B 1 210 ? -15.812 18.375 1.146 1 98.56 210 LEU B N 1
ATOM 3684 C CA . LEU B 1 210 ? -14.68 18.078 2.023 1 98.56 210 LEU B CA 1
ATOM 3685 C C . LEU B 1 210 ? -13.625 19.172 1.927 1 98.56 210 LEU B C 1
ATOM 3687 O O . LEU B 1 210 ? -13.102 19.625 2.945 1 98.56 210 LEU B O 1
ATOM 3691 N N . MET B 1 211 ? -13.297 19.578 0.699 1 97.56 211 MET B N 1
ATOM 3692 C CA . MET B 1 211 ? -12.297 20.625 0.506 1 97.56 211 MET B CA 1
ATOM 3693 C C . MET B 1 211 ? -12.727 21.906 1.198 1 97.56 211 MET B C 1
ATOM 3695 O O . MET B 1 211 ? -11.922 22.562 1.866 1 97.56 211 MET B O 1
ATOM 3699 N N . GLU B 1 212 ? -13.969 22.234 1.048 1 97.69 212 GLU B N 1
ATOM 3700 C CA . GLU B 1 212 ? -14.5 23.438 1.676 1 97.69 212 GLU B CA 1
ATOM 3701 C C . GLU B 1 212 ? -14.367 23.375 3.195 1 97.69 212 GLU B C 1
ATOM 3703 O O . GLU B 1 212 ? -13.906 24.328 3.824 1 97.69 212 GLU B O 1
ATOM 3708 N N . ARG B 1 213 ? -14.734 22.328 3.729 1 97.88 213 ARG B N 1
ATOM 3709 C CA . ARG B 1 213 ? -14.75 22.203 5.184 1 97.88 213 ARG B CA 1
ATOM 3710 C C . ARG B 1 213 ? -13.336 22.109 5.742 1 97.88 213 ARG B C 1
ATOM 3712 O O . ARG B 1 213 ? -13.062 22.609 6.84 1 97.88 213 ARG B O 1
ATOM 3719 N N . LEU B 1 214 ? -12.438 21.422 5.035 1 97.19 214 LEU B N 1
ATOM 3720 C CA . LEU B 1 214 ? -11.039 21.391 5.453 1 97.19 214 LEU B CA 1
ATOM 3721 C C . LEU B 1 214 ? -10.461 22.797 5.523 1 97.19 214 LEU B C 1
ATOM 3723 O O . LEU B 1 214 ? -9.773 23.141 6.492 1 97.19 214 LEU B O 1
ATOM 3727 N N . LEU B 1 215 ? -10.758 23.547 4.473 1 94 215 LEU B N 1
ATOM 3728 C CA . LEU B 1 215 ? -10.289 24.922 4.43 1 94 215 LEU B CA 1
ATOM 3729 C C . LEU B 1 215 ? -10.852 25.719 5.602 1 94 215 LEU B C 1
ATOM 3731 O O . LEU B 1 215 ? -10.109 26.438 6.281 1 94 215 LEU B O 1
ATOM 3735 N N . GLU B 1 216 ? -12.078 25.578 5.848 1 95.38 216 GLU B N 1
ATOM 3736 C CA . GLU B 1 216 ? -12.75 26.297 6.93 1 95.38 216 GLU B CA 1
ATOM 3737 C C . GLU B 1 216 ? -12.211 25.875 8.289 1 95.38 216 GLU B C 1
ATOM 3739 O O . GLU B 1 216 ? -12.078 26.703 9.195 1 95.38 216 GLU B O 1
ATOM 3744 N N . HIS B 1 217 ? -11.969 24.656 8.445 1 96.31 217 HIS B N 1
ATOM 3745 C CA . HIS B 1 217 ? -11.5 24.109 9.719 1 96.31 217 HIS B CA 1
ATOM 3746 C C . HIS B 1 217 ? -10.164 24.734 10.125 1 96.31 217 HIS B C 1
ATOM 3748 O O . HIS B 1 217 ? -9.953 25.062 11.297 1 96.31 217 HIS B O 1
ATOM 3754 N N . GLY B 1 218 ? -9.211 24.75 9.242 1 94.38 218 GLY B N 1
ATOM 3755 C CA . GLY B 1 218 ? -7.949 25.453 9.438 1 94.38 218 GLY B CA 1
ATOM 3756 C C . GLY B 1 218 ? -6.941 24.656 10.234 1 94.38 218 GLY B C 1
ATOM 3757 O O . GLY B 1 218 ? -5.828 25.125 10.492 1 94.38 218 GLY B O 1
ATOM 3758 N N . GLY B 1 219 ? -7.281 23.453 10.688 1 95.75 219 GLY B N 1
ATOM 3759 C CA . GLY B 1 219 ? -6.395 22.656 11.508 1 95.75 219 GLY B CA 1
ATOM 3760 C C . GLY B 1 219 ? -5.684 21.562 10.727 1 95.75 219 GLY B C 1
ATOM 3761 O O . GLY B 1 219 ? -5.09 20.656 11.32 1 95.75 219 GLY B O 1
ATOM 3762 N N . PHE B 1 220 ? -5.754 21.594 9.43 1 96.19 220 PHE B N 1
ATOM 3763 C CA . PHE B 1 220 ? -5.113 20.609 8.555 1 96.19 220 PHE B CA 1
ATOM 3764 C C . PHE B 1 220 ? -4.289 21.312 7.48 1 96.19 220 PHE B C 1
ATOM 3766 O O . PHE B 1 220 ? -4.574 22.453 7.113 1 96.19 220 PHE B O 1
ATOM 3773 N N . THR B 1 221 ? -3.289 20.625 7.004 1 93.88 221 THR B N 1
ATOM 3774 C CA . THR B 1 221 ? -2.51 21.156 5.887 1 93.88 221 THR B CA 1
ATOM 3775 C C . THR B 1 221 ? -3.344 21.172 4.609 1 93.88 221 THR B C 1
ATOM 3777 O O . THR B 1 221 ? -4.414 20.562 4.551 1 93.88 221 THR B O 1
ATOM 3780 N N . ARG B 1 222 ? -2.783 21.969 3.602 1 92.62 222 ARG B N 1
ATOM 3781 C CA . ARG B 1 222 ? -3.359 21.844 2.266 1 92.62 222 ARG B CA 1
ATOM 3782 C C . ARG B 1 222 ? -3.43 20.391 1.821 1 92.62 222 ARG B C 1
ATOM 3784 O O . ARG B 1 222 ? -2.414 19.688 1.807 1 92.62 222 ARG B O 1
ATOM 3791 N N . PRO B 1 223 ? -4.605 19.938 1.478 1 96.31 223 PRO B N 1
ATOM 3792 C CA . PRO B 1 223 ? -4.734 18.516 1.161 1 96.31 223 PRO B CA 1
ATOM 3793 C C . PRO B 1 223 ? -4.137 18.156 -0.197 1 96.31 223 PRO B C 1
ATOM 3795 O O . PRO B 1 223 ? -4.102 19 -1.101 1 96.31 223 PRO B O 1
ATOM 3798 N N . ARG B 1 224 ? -3.596 16.953 -0.272 1 96.31 224 ARG B N 1
ATOM 3799 C CA . ARG B 1 224 ? -3.322 16.312 -1.556 1 96.31 224 ARG B CA 1
ATOM 3800 C C . ARG B 1 224 ? -4.52 15.5 -2.025 1 96.31 224 ARG B C 1
ATOM 3802 O O . ARG B 1 224 ? -5.07 14.695 -1.265 1 96.31 224 ARG B O 1
ATOM 3809 N N . VAL B 1 225 ? -4.969 15.789 -3.238 1 98.06 225 VAL B N 1
ATOM 3810 C CA . VAL B 1 225 ? -6.113 15.078 -3.799 1 98.06 225 VAL B CA 1
ATOM 3811 C C . VAL B 1 225 ? -5.676 14.289 -5.031 1 98.06 225 VAL B C 1
ATOM 3813 O O . VAL B 1 225 ? -5.094 14.852 -5.961 1 98.06 225 VAL B O 1
ATOM 3816 N N . MET B 1 226 ? -6.008 13.008 -5.039 1 98.25 226 MET B N 1
ATOM 3817 C CA . MET B 1 226 ? -5.527 12.133 -6.105 1 98.25 226 MET B CA 1
ATOM 3818 C C . MET B 1 226 ? -6.645 11.234 -6.617 1 98.25 226 MET B C 1
ATOM 3820 O O . MET B 1 226 ? -7.508 10.812 -5.844 1 98.25 226 MET B O 1
ATOM 3824 N N . GLU B 1 227 ? -6.613 11 -7.855 1 98 227 GLU B N 1
ATOM 3825 C CA . GLU B 1 227 ? -7.43 10 -8.539 1 98 227 GLU B CA 1
ATOM 3826 C C . GLU B 1 227 ? -6.562 8.922 -9.18 1 98 227 GLU B C 1
ATOM 3828 O O . GLU B 1 227 ? -5.699 9.219 -10.008 1 98 227 GLU B O 1
ATOM 3833 N N . VAL B 1 228 ? -6.793 7.672 -8.805 1 97.75 228 VAL B N 1
ATOM 3834 C CA . VAL B 1 228 ? -6.004 6.559 -9.32 1 97.75 228 VAL B CA 1
ATOM 3835 C C . VAL B 1 228 ? -6.82 5.77 -10.336 1 97.75 228 VAL B C 1
ATOM 3837 O O . VAL B 1 228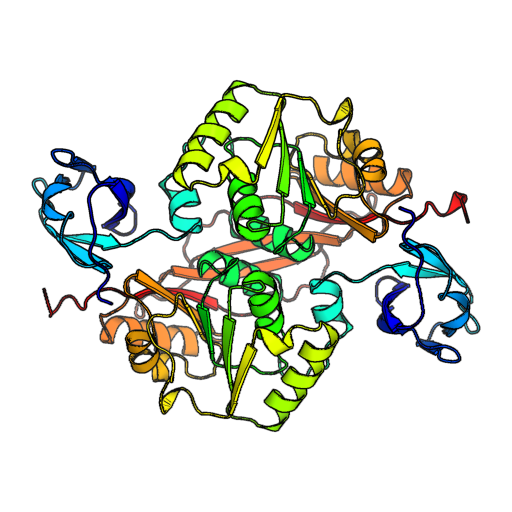 ? -7.93 5.32 -10.039 1 97.75 228 VAL B O 1
ATOM 3840 N N . LEU B 1 229 ? -6.277 5.633 -11.5 1 96.75 229 LEU B N 1
ATOM 3841 C CA . LEU B 1 229 ? -6.84 4.754 -12.516 1 96.75 229 LEU B CA 1
ATOM 3842 C C . LEU B 1 229 ? -5.961 3.521 -12.711 1 96.75 229 LEU B C 1
ATOM 3844 O O . LEU B 1 229 ? -4.734 3.619 -12.695 1 96.75 229 LEU B O 1
ATOM 3848 N N . LEU B 1 230 ? -6.551 2.381 -12.828 1 97.44 230 LEU B N 1
ATOM 3849 C CA . LEU B 1 230 ? -5.852 1.123 -13.062 1 97.44 230 LEU B CA 1
ATOM 3850 C C . LEU B 1 230 ? -6.391 0.428 -14.312 1 97.44 230 LEU B C 1
ATOM 3852 O O . LEU B 1 230 ? -7.605 0.262 -14.453 1 97.44 230 LEU B O 1
ATOM 3856 N N . ARG B 1 231 ? -5.496 0.152 -15.164 1 96.38 231 ARG B N 1
ATOM 3857 C CA . ARG B 1 231 ? -5.836 -0.604 -16.359 1 96.38 231 ARG B CA 1
ATOM 3858 C C . ARG B 1 231 ? -5.121 -1.952 -16.391 1 96.38 231 ARG B C 1
ATOM 3860 O O . ARG B 1 231 ? -3.9 -2.014 -16.234 1 96.38 231 ARG B O 1
ATOM 3867 N N . GLU B 1 232 ? -5.906 -2.957 -16.625 1 96.62 232 GLU B N 1
ATOM 3868 C CA . GLU B 1 232 ? -5.32 -4.285 -16.781 1 96.62 232 GLU B CA 1
ATOM 3869 C C . GLU B 1 232 ? -4.875 -4.512 -18.234 1 96.62 232 GLU B C 1
ATOM 3871 O O . GLU B 1 232 ? -5.41 -3.9 -19.156 1 96.62 232 GLU B O 1
ATOM 3876 N N . TRP B 1 233 ? -3.84 -5.305 -18.391 1 97.38 233 TRP B N 1
ATOM 3877 C CA . TRP B 1 233 ? -3.363 -5.73 -19.703 1 97.38 233 TRP B CA 1
ATOM 3878 C C . TRP B 1 233 ? -3.527 -7.238 -19.891 1 97.38 233 TRP B C 1
ATOM 3880 O O . TRP B 1 233 ? -3.383 -8 -18.922 1 97.38 233 TRP B O 1
ATOM 3890 N N . LEU B 1 234 ? -3.865 -7.625 -21.078 1 95.75 234 LEU B N 1
ATOM 3891 C CA . LEU B 1 234 ? -3.859 -9.047 -21.406 1 95.75 234 LEU B CA 1
ATOM 3892 C C . LEU B 1 234 ? -2.441 -9.609 -21.375 1 95.75 234 LEU B C 1
ATOM 3894 O O . LEU B 1 234 ? -1.571 -9.141 -22.109 1 95.75 234 LEU B O 1
ATOM 3898 N N . PRO B 1 235 ? -2.193 -10.609 -20.516 1 93.44 235 PRO B N 1
ATOM 3899 C CA . PRO B 1 235 ? -0.815 -11.055 -20.297 1 93.44 235 PRO B CA 1
ATOM 3900 C C . PRO B 1 235 ? -0.356 -12.094 -21.312 1 93.44 235 PRO B C 1
ATOM 3902 O O . PRO B 1 235 ? 0.6 -12.836 -21.062 1 93.44 235 PRO B O 1
ATOM 3905 N N . GLU B 1 236 ? -0.984 -12.148 -22.484 1 92.69 236 GLU B N 1
ATOM 3906 C CA . GLU B 1 236 ? -0.572 -13.016 -23.578 1 92.69 236 GLU B CA 1
ATOM 3907 C C . GLU B 1 236 ? 0.358 -12.289 -24.547 1 92.69 236 GLU B C 1
ATOM 3909 O O . GLU B 1 236 ? -0.034 -11.297 -25.156 1 92.69 236 GLU B O 1
ATOM 3914 N N . PRO B 1 237 ? 1.576 -12.914 -24.672 1 90.69 237 PRO B N 1
ATOM 3915 C CA . PRO B 1 237 ? 2.545 -12.203 -25.516 1 90.69 237 PRO B CA 1
ATOM 3916 C C . PRO B 1 237 ? 1.991 -11.867 -26.891 1 90.69 237 PRO B C 1
ATOM 3918 O O . PRO B 1 237 ? 2.164 -10.742 -27.375 1 90.69 237 PRO B O 1
ATOM 3921 N N . GLU B 1 238 ? 1.297 -12.711 -27.5 1 92.19 238 GLU B N 1
ATOM 3922 C CA . GLU B 1 238 ? 0.813 -12.5 -28.859 1 92.19 238 GLU B CA 1
ATOM 3923 C C . GLU B 1 238 ? -0.368 -11.539 -28.891 1 92.19 238 GLU B C 1
ATOM 3925 O O . GLU B 1 238 ? -0.735 -11.023 -29.938 1 92.19 238 GLU B O 1
ATOM 3930 N N . ALA B 1 239 ? -0.963 -11.273 -27.766 1 93.06 239 ALA B N 1
ATOM 3931 C CA . ALA B 1 239 ? -2.129 -10.398 -27.672 1 93.06 239 ALA B CA 1
ATOM 3932 C C . ALA B 1 239 ? -1.921 -9.328 -26.609 1 93.06 239 ALA B C 1
ATOM 3934 O O . ALA B 1 239 ? -2.883 -8.852 -25.984 1 93.06 239 ALA B O 1
ATOM 3935 N N . LEU B 1 240 ? -0.714 -9.055 -26.406 1 94.88 240 LEU B N 1
ATOM 3936 C CA . LEU B 1 240 ? -0.368 -8.094 -25.359 1 94.88 240 LEU B CA 1
ATOM 3937 C C . LEU B 1 240 ? -0.915 -6.711 -25.672 1 94.88 240 LEU B C 1
ATOM 3939 O O . LEU B 1 240 ? -0.399 -6.027 -26.562 1 94.88 240 LEU B O 1
ATOM 3943 N N . ARG B 1 241 ? -1.915 -6.301 -24.984 1 95.12 241 ARG B N 1
ATOM 3944 C CA . ARG B 1 241 ? -2.586 -5.016 -25.125 1 95.12 241 ARG B CA 1
ATOM 3945 C C . ARG B 1 241 ? -3.422 -4.68 -23.906 1 95.12 241 ARG B C 1
ATOM 3947 O O . ARG B 1 241 ? -3.711 -5.559 -23.078 1 95.12 241 ARG B O 1
ATOM 3954 N N . PRO B 1 242 ? -3.811 -3.416 -23.734 1 95 242 PRO B N 1
ATOM 3955 C CA . PRO B 1 242 ? -4.742 -3.098 -22.656 1 95 242 PRO B CA 1
ATOM 3956 C C . PRO B 1 242 ? -6.062 -3.859 -22.766 1 95 242 PRO B C 1
ATOM 3958 O O . PRO B 1 242 ? -6.547 -4.098 -23.875 1 95 242 PRO B O 1
ATOM 3961 N N . ALA B 1 243 ? -6.582 -4.227 -21.578 1 94.69 243 ALA B N 1
ATOM 3962 C CA . ALA B 1 243 ? -7.945 -4.746 -21.578 1 94.69 243 ALA B CA 1
ATOM 3963 C C . ALA B 1 243 ? -8.922 -3.732 -22.156 1 94.69 243 ALA B C 1
ATOM 3965 O O . ALA B 1 243 ? -8.758 -2.523 -21.969 1 94.69 243 ALA B O 1
ATOM 3966 N N . SER B 1 244 ? -9.961 -4.211 -22.781 1 93.12 244 SER B N 1
ATOM 3967 C CA . SER B 1 244 ? -10.914 -3.348 -23.469 1 93.12 244 SER B CA 1
ATOM 3968 C C . SER B 1 244 ? -11.758 -2.553 -22.484 1 93.12 244 SER B C 1
ATOM 3970 O O . SER B 1 244 ? -12.195 -1.441 -22.797 1 93.12 244 SER B O 1
ATOM 3972 N N . THR B 1 245 ? -12.055 -3.16 -21.375 1 92.31 245 THR B N 1
ATOM 3973 C CA . THR B 1 245 ? -12.852 -2.512 -20.344 1 92.31 245 THR B CA 1
ATOM 3974 C C . THR B 1 245 ? -12.039 -2.346 -19.062 1 92.31 245 THR B C 1
ATOM 3976 O O . THR B 1 245 ? -11.094 -3.096 -18.828 1 92.31 245 THR B O 1
ATOM 3979 N N . MET B 1 246 ? -12.266 -1.307 -18.344 1 90.25 246 MET B N 1
ATOM 3980 C CA . MET B 1 246 ? -11.656 -1.091 -17.047 1 90.25 246 MET B CA 1
ATOM 3981 C C . MET B 1 246 ? -12.641 -0.439 -16.078 1 90.25 246 MET B C 1
ATOM 3983 O O . MET B 1 246 ? -13.609 0.192 -16.5 1 90.25 246 MET B O 1
ATOM 3987 N N . ILE B 1 247 ? -12.484 -0.757 -14.773 1 89.19 247 ILE B N 1
ATOM 3988 C CA . ILE B 1 247 ? -13.109 0.102 -13.773 1 89.19 247 ILE B CA 1
ATOM 3989 C C . ILE B 1 247 ? -12.352 1.425 -13.688 1 89.19 247 ILE B C 1
ATOM 3991 O O . ILE B 1 247 ? -11.273 1.496 -13.086 1 89.19 247 ILE B O 1
ATOM 3995 N N . ALA B 1 248 ? -12.867 2.395 -14.305 1 89.62 248 ALA B N 1
ATOM 3996 C CA . ALA B 1 248 ? -12.141 3.643 -14.5 1 89.62 248 ALA B CA 1
ATOM 3997 C C . ALA B 1 248 ? -12.078 4.457 -13.211 1 89.62 248 ALA B C 1
ATOM 3999 O O . ALA B 1 248 ? -11.18 4.262 -12.391 1 89.62 248 ALA B O 1
ATOM 4000 N N . HIS B 1 249 ? -13.172 5.273 -12.961 1 94.56 249 HIS B N 1
ATOM 4001 C CA . HIS B 1 249 ? -13.211 6.07 -11.742 1 94.56 249 HIS B CA 1
ATOM 4002 C C . HIS B 1 249 ? -13.773 5.266 -10.578 1 94.56 249 HIS B C 1
ATOM 4004 O O . HIS B 1 249 ? -14.859 4.695 -10.68 1 94.56 249 HIS B O 1
ATOM 4010 N N . THR B 1 250 ? -12.984 5.223 -9.523 1 96 250 THR B N 1
ATOM 4011 C CA . THR B 1 250 ? -13.461 4.555 -8.312 1 96 250 THR B CA 1
ATOM 4012 C C . THR B 1 250 ? -13.656 5.562 -7.184 1 96 250 THR B C 1
ATOM 4014 O O . THR B 1 250 ? -14.508 5.363 -6.312 1 96 250 THR B O 1
ATOM 4017 N N . GLY B 1 251 ? -12.93 6.59 -7.113 1 97.69 251 GLY B N 1
ATOM 4018 C CA . GLY B 1 251 ? -13.023 7.605 -6.078 1 97.69 251 GLY B CA 1
ATOM 4019 C C . GLY B 1 251 ? -11.805 8.508 -6.023 1 97.69 251 GLY B C 1
ATOM 4020 O O . GLY B 1 251 ? -10.906 8.398 -6.859 1 97.69 251 GLY B O 1
ATOM 4021 N N . PHE B 1 252 ? -11.859 9.477 -5.125 1 98.56 252 PHE B N 1
ATOM 4022 C CA . PHE B 1 252 ? -10.773 10.406 -4.863 1 98.56 252 PHE B CA 1
ATOM 4023 C C . PHE B 1 252 ? -10.141 10.133 -3.502 1 98.56 252 PHE B C 1
ATOM 4025 O O . PHE B 1 252 ? -10.844 9.859 -2.529 1 98.56 252 PHE B O 1
ATOM 4032 N N . ILE B 1 253 ? -8.828 10.125 -3.504 1 98.81 253 ILE B N 1
ATOM 4033 C CA . ILE B 1 253 ? -8.07 10.031 -2.26 1 98.81 253 ILE B CA 1
ATOM 4034 C C . ILE B 1 253 ? -7.645 11.422 -1.807 1 98.81 253 ILE B C 1
ATOM 4036 O O . ILE B 1 253 ? -6.988 12.156 -2.555 1 98.81 253 ILE B O 1
ATOM 4040 N N . THR B 1 254 ? -8.086 11.812 -0.631 1 98.75 254 THR B N 1
ATOM 4041 C CA . THR B 1 254 ? -7.668 13.062 -0.011 1 98.75 254 THR B CA 1
ATOM 4042 C C . THR B 1 254 ? -6.789 12.797 1.209 1 98.75 254 THR B C 1
ATOM 4044 O O . THR B 1 254 ? -7.152 12.008 2.08 1 98.75 254 THR B O 1
ATOM 4047 N N . VAL B 1 255 ? -5.625 13.43 1.268 1 98.31 255 VAL B N 1
ATOM 4048 C CA . VAL B 1 255 ? -4.738 13.258 2.412 1 98.31 255 VAL B CA 1
ATOM 4049 C C . VAL B 1 255 ? -4.297 14.625 2.928 1 98.31 255 VAL B C 1
ATOM 4051 O O . VAL B 1 255 ? -3.959 15.516 2.143 1 98.31 255 VAL B O 1
ATOM 4054 N N . SER B 1 256 ? -4.305 14.789 4.207 1 97.38 256 SER B N 1
ATOM 4055 C CA . SER B 1 256 ? -3.842 15.992 4.891 1 97.38 256 SER B CA 1
ATOM 4056 C C . SER B 1 256 ? -3.254 15.656 6.258 1 97.38 256 SER B C 1
ATOM 4058 O O . SER B 1 256 ? -3.334 14.516 6.711 1 97.38 256 SER B O 1
ATOM 4060 N N . ARG B 1 257 ? -2.584 16.641 6.891 1 96.25 257 ARG B N 1
ATOM 4061 C CA . ARG B 1 257 ? -1.924 16.453 8.18 1 96.25 257 ARG B CA 1
ATOM 4062 C C . ARG B 1 257 ? -2.498 17.406 9.227 1 96.25 257 ARG B C 1
ATOM 4064 O O . ARG B 1 257 ? -2.77 18.562 8.938 1 96.25 257 ARG B O 1
ATOM 4071 N N . LYS B 1 258 ? -2.656 16.859 10.406 1 96.81 258 LYS B N 1
ATOM 4072 C CA . LYS B 1 258 ? -3.068 17.734 11.508 1 96.81 258 LYS B CA 1
ATOM 4073 C C . LYS B 1 258 ? -1.973 18.734 11.859 1 96.81 258 LYS B C 1
ATOM 4075 O O . LYS B 1 258 ? -0.827 18.344 12.102 1 96.81 258 LYS B O 1
ATOM 4080 N N . VAL B 1 259 ? -2.342 19.969 11.906 1 94.12 259 VAL B N 1
ATOM 4081 C CA . VAL B 1 259 ? -1.428 21.016 12.32 1 94.12 259 VAL B CA 1
ATOM 4082 C C . VAL B 1 259 ? -2.148 21.984 13.258 1 94.12 259 VAL B C 1
ATOM 4084 O O . VAL B 1 259 ? -3.371 21.922 13.406 1 94.12 259 VAL B O 1
ATOM 4087 N N . THR B 1 260 ? -1.321 22.766 13.906 1 92.94 260 THR B N 1
ATOM 4088 C CA . THR B 1 260 ? -1.914 23.797 14.766 1 92.94 260 THR B CA 1
ATOM 4089 C C . THR B 1 260 ? -2.717 24.797 13.938 1 92.94 260 THR B C 1
ATOM 4091 O O . THR B 1 260 ? -2.279 25.203 12.859 1 92.94 260 THR B O 1
ATOM 4094 N N . LYS B 1 261 ? -3.932 25.188 14.344 1 88.31 261 LYS B N 1
ATOM 4095 C CA . LYS B 1 261 ? -4.727 26.188 13.633 1 88.31 261 LYS B CA 1
ATOM 4096 C C . LYS B 1 261 ? -4.051 27.547 13.68 1 88.31 261 LYS B C 1
ATOM 4098 O O . LYS B 1 261 ? -3.492 27.938 14.70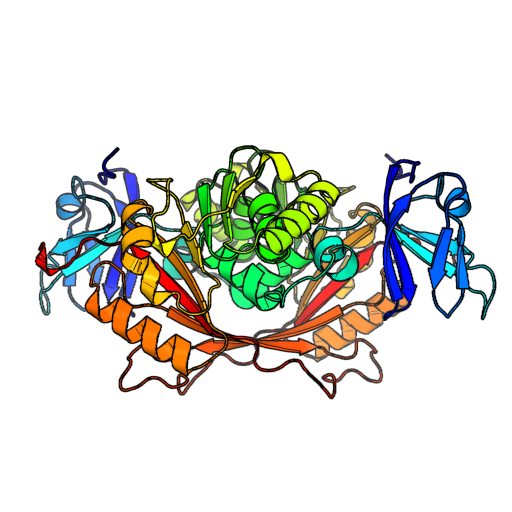3 1 88.31 261 LYS B O 1
ATOM 4103 N N . LYS B 1 262 ? -3.799 28.172 12.438 1 69.5 262 LYS B N 1
ATOM 4104 C CA . LYS B 1 262 ? -3.098 29.438 12.289 1 69.5 262 LYS B CA 1
ATOM 4105 C C . LYS B 1 262 ? -3.635 30.484 13.266 1 69.5 262 LYS B C 1
ATOM 4107 O O . LYS B 1 262 ? -2.885 31.328 13.75 1 69.5 262 LYS B O 1
ATOM 4112 N N . GLU B 1 263 ? -4.988 30.656 13.312 1 57.12 263 GLU B N 1
ATOM 4113 C CA . GLU B 1 263 ? -5.469 31.703 14.211 1 57.12 263 GLU B CA 1
ATOM 4114 C C . GLU B 1 263 ? -4.836 31.578 15.594 1 57.12 263 GLU B C 1
ATOM 4116 O O . GLU B 1 263 ? -4.879 32.531 16.391 1 57.12 263 GLU B O 1
ATOM 4121 N N . GLN B 1 264 ? -4.363 30.484 15.773 1 46.38 264 GLN B N 1
ATOM 4122 C CA . GLN B 1 264 ? -3.738 30.312 17.078 1 46.38 264 GLN B CA 1
ATOM 4123 C C . GLN B 1 264 ? -2.25 30.656 17.031 1 46.38 264 GLN B C 1
ATOM 4125 O O . GLN B 1 264 ? -1.555 30.578 18.047 1 46.38 264 GLN B O 1
ATOM 4130 N N . VAL B 1 265 ? -1.873 31.172 15.859 1 43.94 265 VAL B N 1
ATOM 4131 C CA . VAL B 1 265 ? -0.51 31.688 15.773 1 43.94 265 VAL B CA 1
ATOM 4132 C C . VAL B 1 265 ? -0.501 33.188 16.062 1 43.94 265 VAL B C 1
ATOM 4134 O O . VAL B 1 265 ? -1.384 33.906 15.609 1 43.94 265 VAL B O 1
#

Sequence (530 aa):
MTCTLKEGDLVVIEFDERRRFVTRLRKGARTGSDVGVVLHDDVIGSPCGSYVPVRGGRGGYALVYKPSIIDVLEHGFRRATQVIYPKDSALIAVLAGVGPGARIVEVGTGSGFVTALLAWLVGENGHVYTYEVRREALETAKRNLAMLGLEKRVTFHHRDARLGILEENVDAVIVDMPDPWDILDEAYRALKPGGVFAAYTPSAHQLYMLMERLLEHGGFTRPRVMEVLLREWLPEPEALRPASTMIAHTGFITVSRKVTKKEQVMTCTLKEGDLVVIEFDERRRFVTRLRKGARTG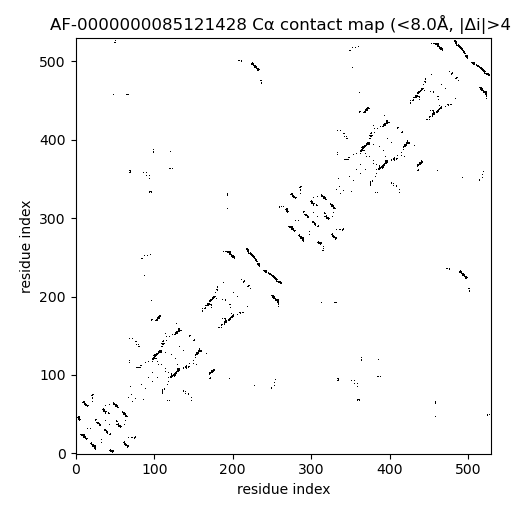SDVGVVLHDDVIGSPCGSYVPVRGGRGGYALVYKPSIIDVLEHGFRRATQVIYPKDSALIAVLAGVGPGARIVEVGTGSGFVTALLAWLVGENGHVYTYEVRREALETAKRNLAMLGLEKRVTFHHRDARLGILEENVDAVIVDMPDPWDILDEAYRALKPGGVFAAYTPSAHQLYMLMERLLEHGGFTRPRVMEVLLREWLPEPEALRPASTMIAHTGFITVSRKVTKKEQV

Foldseek 3Di:
DFAFAAAQAWKWKAPDPVDIATDGQDQPDWDDDPQAIDHSVQRHGHTAQDWGWGDDHPIDTITMHHDDLLSCLVHPADAPDDDDDCQQLVVLCVLQVQAAQFEEEEEDCFQNSSVLVSLVGNPPNYAYEYEDQDPVRQVNNCVSSVVVPSNVRYDYDNDDCLVADPAAQGQEYEYEDAQPLSNVVRRLRRHRAFHKYKYWFQDVVNVVNNQVSVVVVQQKDNKDKDWDADWDFDPDPVRTDTDPDGPGGRTMMIMITGHDRVVVD/DFAFAAAQAWKWKAPDPVDIATDGQDQPDWDADPQAIDHSVQRHGHTAQDWGWGDDHPIDTITMHHDDLVSCLVHPADAPDDDDDCQQLVVLCVLQVQAAQFEEEEEDCFQNSSVLVSLVGNPPNYAYEYEDQDPVRQVNNCVSNVVVPSNVRYDYHNDDCLVADPAAQGQEYEYEDAQPLSNVVRRLRRHRAFHKYKYWFQDVVNVVNNQVSVVVVQQKPNKDKDWDADWDFDPDPVRTDTDPDGPGGRTMMIMITGHDRVVVD

Nearest PDB structures (foldseek):
  3mb5-assembly1_A  TM=9.156E-01  e=2.168E-31  Pyrococcus abyssi
  1o54-assembly1_A  TM=9.433E-01  e=2.390E-30  Thermotoga maritima
  1i9g-assembly1_A  TM=9.128E-01  e=3.478E-28  Mycobacterium tuberculosis
  5c1i-assembly1_D  TM=9.366E-01  e=5.495E-19  Thermus thermophilus HB27
  5c0o-assembly1_G  TM=8.900E-01  e=2.736E-20  Thermus thermophilus HB27

InterPro domains:
  IPR014816 tRNA (1-methyladenosine) methyltransferase catalytic subunit Gcd14 [PIRSF017269] (4-263)
  IPR014816 tRNA (1-methyladenosine) methyltransferase catalytic subunit Gcd14 [PS51620] (8-259)
  IPR014816 tRNA (1-methyladenosine) methyltransferase catalytic subunit Gcd14 [PTHR12133] (4-239)
  IPR029063 S-adenosyl-L-methionine-dependent methyltransferase superfamily [G3DSA:3.40.50.150] (74-265)
  IPR029063 S-adenosyl-L-methionine-dependent methyltransferase superfamily [SSF53335] (5-258)
  IPR049470 tRNA (adenine(58)-N(1))-methyltransferase catalytic subunit TRM61, C-terminal [PF08704] (80-233)